Protein AF-0000000069452477 (afdb_homodimer)

pLDDT: mean 72.59, std 23.46, range [18.55, 97.56]

Structure (mmCIF, N/CA/C/O backbone):
data_AF-0000000069452477-model_v1
#
loop_
_entity.id
_entity.type
_entity.pdbx_description
1 polymer 'Uncharacterized protein'
#
loop_
_atom_site.group_PDB
_atom_site.id
_atom_site.type_symbol
_atom_site.label_atom_id
_atom_site.label_alt_id
_atom_site.label_comp_id
_atom_site.label_asym_id
_atom_site.label_entity_id
_atom_site.label_seq_id
_atom_site.pdbx_PDB_ins_code
_atom_site.Cartn_x
_atom_site.Cartn_y
_atom_site.Cartn_z
_atom_site.occupancy
_atom_site.B_iso_or_equiv
_atom_site.auth_seq_id
_atom_site.auth_comp_id
_atom_site.auth_asym_id
_atom_site.auth_atom_id
_atom_site.pdbx_PDB_model_num
ATOM 1 N N . MET A 1 1 ? -11.633 -0.639 -29.703 1 20.8 1 MET A N 1
ATOM 2 C CA . MET A 1 1 ? -10.836 0.526 -30.078 1 20.8 1 MET A CA 1
ATOM 3 C C . MET A 1 1 ? -11.547 1.818 -29.703 1 20.8 1 MET A C 1
ATOM 5 O O . MET A 1 1 ? -12.422 2.287 -30.438 1 20.8 1 MET A O 1
ATOM 9 N N . PHE A 1 2 ? -11.922 1.968 -28.531 1 21.56 2 PHE A N 1
ATOM 10 C CA . PHE A 1 2 ? -12.961 2.846 -28 1 21.56 2 PHE A CA 1
ATOM 11 C C . PHE A 1 2 ? -12.57 4.309 -28.172 1 21.56 2 PHE A C 1
ATOM 13 O O . PHE A 1 2 ? -11.562 4.762 -27.625 1 21.56 2 PHE A O 1
ATOM 20 N N . LYS A 1 3 ? -12.875 4.809 -29.359 1 20.89 3 LYS A N 1
ATOM 21 C CA . LYS A 1 3 ? -12.562 6.152 -29.844 1 20.89 3 LYS A CA 1
ATOM 22 C C . LYS A 1 3 ? -13.102 7.219 -28.906 1 20.89 3 LYS A C 1
ATOM 24 O O . LYS A 1 3 ? -14.289 7.219 -28.578 1 20.89 3 LYS A O 1
ATOM 29 N N . TYR A 1 4 ? -12.289 7.57 -27.953 1 22.05 4 TYR A N 1
ATOM 30 C CA . TYR A 1 4 ? -12.445 8.727 -27.078 1 22.05 4 TYR A CA 1
ATOM 31 C C . TYR A 1 4 ? -12.914 9.945 -27.859 1 22.05 4 TYR A C 1
ATOM 33 O O . TYR A 1 4 ? -12.242 10.391 -28.781 1 22.05 4 TYR A O 1
ATOM 41 N N . ASN A 1 5 ? -14.234 9.859 -28.141 1 21.89 5 ASN A N 1
ATOM 42 C CA . ASN A 1 5 ? -14.867 10.93 -28.906 1 21.89 5 ASN A CA 1
ATOM 43 C C . ASN A 1 5 ? -14.492 12.305 -28.359 1 21.89 5 ASN A C 1
ATOM 45 O O . ASN A 1 5 ? -14.672 12.578 -27.188 1 21.89 5 ASN A O 1
ATOM 49 N N . THR A 1 6 ? -13.398 12.828 -28.906 1 22.31 6 THR A N 1
ATOM 50 C CA . THR A 1 6 ? -12.703 14.102 -28.797 1 22.31 6 THR A CA 1
ATOM 51 C C . THR A 1 6 ? -13.688 15.266 -28.844 1 22.31 6 THR A C 1
ATOM 53 O O . THR A 1 6 ? -14.32 15.5 -29.875 1 22.31 6 THR A O 1
ATOM 56 N N . LEU A 1 7 ? -14.523 15.352 -27.719 1 22.42 7 LEU A N 1
ATOM 57 C CA . LEU A 1 7 ? -15.539 16.391 -27.656 1 22.42 7 LEU A CA 1
ATOM 58 C C . LEU A 1 7 ? -14.945 17.75 -28.031 1 22.42 7 LEU A C 1
ATOM 60 O O . LEU A 1 7 ? -14.008 18.219 -27.375 1 22.42 7 LEU A O 1
ATOM 64 N N . THR A 1 8 ? -14.898 17.984 -29.312 1 22.23 8 THR A N 1
ATOM 65 C CA . THR A 1 8 ? -14.359 19.109 -30.062 1 22.23 8 THR A CA 1
ATOM 66 C C . THR A 1 8 ? -14.945 20.422 -29.547 1 22.23 8 THR A C 1
ATOM 68 O O . THR A 1 8 ? -16.156 20.656 -29.641 1 22.23 8 THR A O 1
ATOM 71 N N . PRO A 1 9 ? -14.438 20.875 -28.406 1 23.08 9 PRO A N 1
ATOM 72 C CA . PRO A 1 9 ? -14.992 22.109 -27.844 1 23.08 9 PRO A CA 1
ATOM 73 C C . PRO A 1 9 ? -15.07 23.234 -28.875 1 23.08 9 PRO A C 1
ATOM 75 O O . PRO A 1 9 ? -14.094 23.5 -29.578 1 23.08 9 PRO A O 1
ATOM 78 N N . GLU A 1 10 ? -16.188 23.188 -29.594 1 21.09 10 GLU A N 1
ATOM 79 C CA . GLU A 1 10 ? -16.531 24.141 -30.641 1 21.09 10 GLU A CA 1
ATOM 80 C C . GLU A 1 10 ? -16.203 25.578 -30.203 1 21.09 10 GLU A C 1
ATOM 82 O O . GLU A 1 10 ? -16.641 26.016 -29.141 1 21.09 10 GLU A O 1
ATOM 87 N N . LYS A 1 11 ? -15.211 26.047 -30.875 1 21.31 11 LYS A N 1
ATOM 88 C CA . LYS A 1 11 ? -14.461 27.312 -30.891 1 21.31 11 LYS A CA 1
ATOM 89 C C . LYS A 1 11 ? -15.398 28.516 -30.797 1 21.31 11 LYS A C 1
ATOM 91 O O . LYS A 1 11 ? -16.562 28.422 -31.156 1 21.31 11 LYS A O 1
ATOM 96 N N . ASP A 1 12 ? -14.82 29.609 -30.469 1 21.11 12 ASP A N 1
ATOM 97 C CA . ASP A 1 12 ? -14.773 30.953 -29.875 1 21.11 12 ASP A CA 1
ATOM 98 C C . ASP A 1 12 ? -15.289 32 -30.859 1 21.11 12 ASP A C 1
ATOM 100 O O . ASP A 1 12 ? -15.133 33.188 -30.625 1 21.11 12 ASP A O 1
ATOM 104 N N . GLU A 1 13 ? -16.062 31.484 -31.891 1 18.55 13 GLU A N 1
ATOM 105 C CA . GLU A 1 13 ? -15.898 32.406 -33 1 18.55 13 GLU A CA 1
ATOM 106 C C . GLU A 1 13 ? -16.172 33.844 -32.562 1 18.55 13 GLU A C 1
ATOM 108 O O . GLU A 1 13 ? -16.766 34.094 -31.531 1 18.55 13 GLU A O 1
ATOM 113 N N . GLU A 1 14 ? -16.922 34.594 -33.438 1 19.91 14 GLU A N 1
ATOM 114 C CA . GLU A 1 14 ? -16.609 35.688 -34.344 1 19.91 14 GLU A CA 1
ATOM 115 C C . GLU A 1 14 ? -16.859 37.031 -33.688 1 19.91 14 GLU A C 1
ATOM 117 O O . GLU A 1 14 ? -17.562 37.125 -32.688 1 19.91 14 GLU A O 1
ATOM 122 N N . THR A 1 15 ? -16.859 38.125 -34.562 1 20.12 15 THR A N 1
ATOM 123 C CA . THR A 1 15 ? -16.406 39.469 -34.938 1 20.12 15 THR A CA 1
ATOM 124 C C . THR A 1 15 ? -17.328 40.531 -34.375 1 20.12 15 THR A C 1
ATOM 126 O O . THR A 1 15 ? -18.484 40.25 -34.031 1 20.12 15 THR A O 1
ATOM 129 N N . HIS A 1 16 ? -17.031 41.812 -34.656 1 20.27 16 HIS A N 1
ATOM 130 C CA . HIS A 1 16 ? -16.734 43.188 -34.219 1 20.27 16 HIS A CA 1
ATOM 131 C C . HIS A 1 16 ? -17.984 44.062 -34.219 1 20.27 16 HIS A C 1
ATOM 133 O O . HIS A 1 16 ? -18.016 45.094 -33.594 1 20.27 16 HIS A O 1
ATOM 139 N N . ASP A 1 17 ? -19 43.719 -35.031 1 19.94 17 ASP A N 1
ATOM 140 C CA . ASP A 1 17 ? -19.406 44.906 -35.781 1 19.94 17 ASP A CA 1
ATOM 141 C C . ASP A 1 17 ? -20.141 45.906 -34.906 1 19.94 17 ASP A C 1
ATOM 143 O O . ASP A 1 17 ? -21.234 45.594 -34.406 1 19.94 17 ASP A O 1
ATOM 147 N N . ALA A 1 18 ? -19.438 46.562 -34.094 1 22.83 18 ALA A N 1
ATOM 148 C CA . ALA A 1 18 ? -19.891 47.531 -33.094 1 22.83 18 ALA A CA 1
ATOM 149 C C . ALA A 1 18 ? -20.719 48.625 -33.75 1 22.83 18 ALA A C 1
ATOM 151 O O . ALA A 1 18 ? -20.172 49.438 -34.5 1 22.83 18 ALA A O 1
ATOM 152 N N . THR A 1 19 ? -21.891 48.25 -34.219 1 20.73 19 THR A N 1
ATOM 153 C CA . THR A 1 19 ? -22.734 49.188 -34.938 1 20.73 19 THR A CA 1
ATOM 154 C C . THR A 1 19 ? -22.891 50.5 -34.188 1 20.73 19 THR A C 1
ATOM 156 O O . THR A 1 19 ? -22.969 50.5 -32.938 1 20.73 19 THR A O 1
ATOM 159 N N . SER A 1 20 ? -22.703 51.688 -34.906 1 23.38 20 SER A N 1
ATOM 160 C CA . SER A 1 20 ? -22.562 53.125 -34.875 1 23.38 20 SER A CA 1
ATOM 161 C C . SER A 1 20 ? -23.828 53.781 -34.344 1 23.38 20 SER A C 1
ATOM 163 O O . SER A 1 20 ? -24.062 54.969 -34.562 1 23.38 20 SER A O 1
ATOM 165 N N . ASN A 1 21 ? -24.469 53.156 -33.344 1 20.67 21 ASN A N 1
ATOM 166 C CA . ASN A 1 21 ? -25.797 53.781 -33.188 1 20.67 21 ASN A CA 1
ATOM 167 C C . ASN A 1 21 ? -25.688 55.281 -32.969 1 20.67 21 ASN A C 1
ATOM 169 O O . ASN A 1 21 ? -24.938 55.719 -32.062 1 20.67 21 ASN A O 1
ATOM 173 N N . SER A 1 22 ? -26.016 56.094 -33.938 1 23.5 22 SER A N 1
ATOM 174 C CA . SER A 1 22 ? -26.078 57.531 -34.188 1 23.5 22 SER A CA 1
ATOM 175 C C . SER A 1 22 ? -26.969 58.219 -33.156 1 23.5 22 SER A C 1
ATOM 177 O O . SER A 1 22 ? -28.188 58.094 -33.219 1 23.5 22 SER A O 1
ATOM 179 N N . LEU A 1 23 ? -26.75 58.062 -31.922 1 21.8 23 LEU A N 1
ATOM 180 C CA . LEU A 1 23 ? -27.656 58.719 -30.984 1 21.8 23 LEU A CA 1
ATOM 181 C C . LEU A 1 23 ? -27.781 60.219 -31.266 1 21.8 23 LEU A C 1
ATOM 183 O O . LEU A 1 23 ? -26.781 60.938 -31.219 1 21.8 23 LEU A O 1
ATOM 187 N N . SER A 1 24 ? -28.75 60.469 -32 1 19.89 24 SER A N 1
ATOM 188 C CA . SER A 1 24 ? -29.109 61.812 -32.5 1 19.89 24 SER A CA 1
ATOM 189 C C . SER A 1 24 ? -29.078 62.844 -31.391 1 19.89 24 SER A C 1
ATOM 191 O O . SER A 1 24 ? -28.469 62.625 -30.344 1 19.89 24 SER A O 1
ATOM 193 N N . THR A 1 25 ? -30.203 63.594 -31.266 1 21.31 25 THR A N 1
ATOM 194 C CA . THR A 1 25 ? -30.484 65 -31.594 1 21.31 25 THR A CA 1
ATOM 195 C C . THR A 1 25 ? -30.5 65.875 -30.328 1 21.31 25 THR A C 1
ATOM 197 O O . THR A 1 25 ? -29.984 66.938 -30.328 1 21.31 25 THR A O 1
ATOM 200 N N . GLU A 1 26 ? -31.156 65.5 -29.172 1 23.77 26 GLU A N 1
ATOM 201 C CA . GLU A 1 26 ? -32.156 66.438 -28.797 1 23.77 26 GLU A CA 1
ATOM 202 C C . GLU A 1 26 ? -31.516 67.688 -28.125 1 23.77 26 GLU A C 1
ATOM 204 O O . GLU A 1 26 ? -30.469 67.562 -27.5 1 23.77 26 GLU A O 1
ATOM 209 N N . GLU A 1 27 ? -32.125 68.938 -28.359 1 25.44 27 GLU A N 1
ATOM 210 C CA . GLU A 1 27 ? -31.906 70.375 -28.234 1 25.44 27 GLU A CA 1
ATOM 211 C C . GLU A 1 27 ? -31.859 70.75 -26.766 1 25.44 27 GLU A C 1
ATOM 213 O O . GLU A 1 27 ? -32.75 70.375 -25.984 1 25.44 27 GLU A O 1
ATOM 218 N N . GLU A 1 28 ? -30.703 71 -26.203 1 26.66 28 GLU A N 1
ATOM 219 C CA . GLU A 1 28 ? -30.312 71.5 -24.875 1 26.66 28 GLU A CA 1
ATOM 220 C C . GLU A 1 28 ? -31.031 72.75 -24.5 1 26.66 28 GLU A C 1
ATOM 222 O O . GLU A 1 28 ? -30.891 73.812 -25.188 1 26.66 28 GLU A O 1
ATOM 227 N N . GLY A 1 29 ? -32.344 72.625 -24.141 1 23.7 29 GLY A N 1
ATOM 228 C CA . GLY A 1 29 ? -33.062 73.812 -23.734 1 23.7 29 GLY A CA 1
ATOM 229 C C . GLY A 1 29 ? -32.312 74.625 -22.734 1 23.7 29 GLY A C 1
ATOM 230 O O . GLY A 1 29 ? -31.375 74.188 -22.078 1 23.7 29 GLY A O 1
ATOM 231 N N . ILE A 1 30 ? -32.562 75.938 -22.766 1 26.88 30 ILE A N 1
ATOM 232 C CA . ILE A 1 30 ? -32.062 77.25 -22.391 1 26.88 30 ILE A CA 1
ATOM 233 C C . ILE A 1 30 ? -32.188 77.438 -20.875 1 26.88 30 ILE A C 1
ATOM 235 O O . ILE A 1 30 ? -33.312 77.625 -20.359 1 26.88 30 ILE A O 1
ATOM 239 N N . ILE A 1 31 ? -31.938 76.5 -20 1 28.92 31 ILE A N 1
ATOM 240 C CA . ILE A 1 31 ? -32.469 76.938 -18.703 1 28.92 31 ILE A CA 1
ATOM 241 C C . ILE A 1 31 ? -31.828 78.188 -18.25 1 28.92 31 ILE A C 1
ATOM 243 O O . ILE A 1 31 ? -30.609 78.375 -18.359 1 28.92 31 ILE A O 1
ATOM 247 N N . PRO A 1 32 ? -32.656 79.25 -17.969 1 29.03 32 PRO A N 1
ATOM 248 C CA . PRO A 1 32 ? -32.344 80.625 -17.625 1 29.03 32 PRO A CA 1
ATOM 249 C C . PRO A 1 32 ? -31.484 80.75 -16.375 1 29.03 32 PRO A C 1
ATOM 251 O O . PRO A 1 32 ? -31.531 79.875 -15.508 1 29.03 32 PRO A O 1
ATOM 254 N N . LEU A 1 33 ? -30.297 81.375 -16.547 1 26.48 33 LEU A N 1
ATOM 255 C CA . LEU A 1 33 ? -29.219 81.688 -15.625 1 26.48 33 LEU A CA 1
ATOM 256 C C . LEU A 1 33 ? -29.734 82.5 -14.43 1 26.48 33 LEU A C 1
ATOM 258 O O . LEU A 1 33 ? -30.203 83.625 -14.578 1 26.48 33 LEU A O 1
ATOM 262 N N . LEU A 1 34 ? -30.5 81.812 -13.547 1 27.69 34 LEU A N 1
ATOM 263 C CA . LEU A 1 34 ? -31 82.5 -12.367 1 27.69 34 LEU A CA 1
ATOM 264 C C . LEU A 1 34 ? -29.875 83.312 -11.695 1 27.69 34 LEU A C 1
ATOM 266 O O . LEU A 1 34 ? -28.703 82.875 -11.773 1 27.69 34 LEU A O 1
ATOM 270 N N . ASP A 1 35 ? -30.156 84.5 -11.211 1 28.53 35 ASP A N 1
ATOM 271 C CA . ASP A 1 35 ? -29.484 85.688 -10.672 1 28.53 35 ASP A CA 1
ATOM 272 C C . ASP A 1 35 ? -28.719 85.312 -9.398 1 28.53 35 ASP A C 1
ATOM 274 O O . ASP A 1 35 ? -29.234 84.625 -8.531 1 28.53 35 ASP A O 1
ATOM 278 N N . GLU A 1 36 ? -27.344 85.438 -9.344 1 30.67 36 GLU A N 1
ATOM 279 C CA . GLU A 1 36 ? -26.203 85.125 -8.508 1 30.67 36 GLU A CA 1
ATOM 280 C C . GLU A 1 36 ? -26.25 85.875 -7.168 1 30.67 36 GLU A C 1
ATOM 282 O O . GLU A 1 36 ? -25.328 85.75 -6.355 1 30.67 36 GLU A O 1
ATOM 287 N N . ASN A 1 37 ? -27.062 86.812 -7 1 31.58 37 ASN A N 1
ATOM 288 C CA . ASN A 1 37 ? -26.531 87.812 -6.043 1 31.58 37 ASN A CA 1
ATOM 289 C C . ASN A 1 37 ? -26.547 87.25 -4.621 1 31.58 37 ASN A C 1
ATOM 291 O O . ASN A 1 37 ? -26.359 88 -3.658 1 31.58 37 ASN A O 1
ATOM 295 N N . ALA A 1 38 ? -27.281 86.25 -4.27 1 32.75 38 ALA A N 1
ATOM 296 C CA . ALA A 1 38 ? -27.547 86.188 -2.832 1 32.75 38 ALA A CA 1
ATOM 297 C C . ALA A 1 38 ? -26.25 85.938 -2.049 1 32.75 38 ALA A C 1
ATOM 299 O O . ALA A 1 38 ? -25.516 85 -2.348 1 32.75 38 ALA A O 1
ATOM 300 N N . GLU A 1 39 ? -25.641 86.938 -1.431 1 33.81 39 GLU A N 1
ATOM 301 C CA . GLU A 1 39 ? -24.5 87.062 -0.525 1 33.81 39 GLU A CA 1
ATOM 302 C C . GLU A 1 39 ? -24.562 86 0.579 1 33.81 39 GLU A C 1
ATOM 304 O O . GLU A 1 39 ? -25.578 85.875 1.264 1 33.81 39 GLU A O 1
ATOM 309 N N . ASN A 1 40 ? -23.812 84.938 0.435 1 32.22 40 ASN A N 1
ATOM 310 C CA . ASN A 1 40 ? -23.672 83.688 1.237 1 32.22 40 ASN A CA 1
ATOM 311 C C . ASN A 1 40 ? -23.312 84 2.684 1 32.22 40 ASN A C 1
ATOM 313 O O . ASN A 1 40 ? -22.203 84.5 2.959 1 32.22 40 ASN A O 1
ATOM 317 N N . GLN A 1 41 ? -24.141 84.688 3.49 1 35.41 41 GLN A N 1
ATOM 318 C CA . GLN A 1 41 ? -23.906 84.688 4.93 1 35.41 41 GLN A CA 1
ATOM 319 C C . GLN A 1 41 ? -23.594 83.312 5.43 1 35.41 41 GLN A C 1
ATOM 321 O O . GLN A 1 41 ? -24.5 82.438 5.527 1 35.41 41 GLN A O 1
ATOM 326 N N . ARG A 1 42 ? -22.531 82.688 5.039 1 34.97 42 ARG A N 1
ATOM 327 C CA . ARG A 1 42 ? -22.141 81.312 5.477 1 34.97 42 ARG A CA 1
ATOM 328 C C . ARG A 1 42 ? -22.016 81.25 6.996 1 34.97 42 ARG A C 1
ATOM 330 O O . ARG A 1 42 ? -21.203 82 7.586 1 34.97 42 ARG A O 1
ATOM 337 N N . ALA A 1 43 ? -23.188 81.125 7.668 1 39.97 43 ALA A N 1
ATOM 338 C CA . ALA A 1 43 ? -23.109 80.625 9.047 1 39.97 43 ALA A CA 1
ATOM 339 C C . ALA A 1 43 ? -22.094 79.5 9.188 1 39.97 43 ALA A C 1
ATOM 341 O O . ALA A 1 43 ? -22.094 78.562 8.398 1 39.97 43 ALA A O 1
ATOM 342 N N . HIS A 1 44 ? -20.859 79.812 9.633 1 37.34 44 HIS A N 1
ATOM 343 C CA . HIS A 1 44 ? -19.875 78.812 10.078 1 37.34 44 HIS A CA 1
ATOM 344 C C . HIS A 1 44 ? -20.531 77.75 10.953 1 37.34 44 HIS A C 1
ATOM 346 O O . HIS A 1 44 ? -20.812 78 12.133 1 37.34 44 HIS A O 1
ATOM 352 N N . ASP A 1 45 ? -21.594 77.125 10.453 1 39.53 45 ASP A N 1
ATOM 353 C CA . ASP A 1 45 ? -22.078 76 11.234 1 39.53 45 ASP A CA 1
ATOM 354 C C . ASP A 1 45 ? -20.922 75.125 11.695 1 39.53 45 ASP A C 1
ATOM 356 O O . ASP A 1 45 ? -20.062 74.75 10.906 1 39.53 45 ASP A O 1
ATOM 360 N N . GLY A 1 46 ? -20.438 75.312 12.945 1 41.59 46 GLY A N 1
ATOM 361 C CA . GLY A 1 46 ? -19.5 74.375 13.586 1 41.59 46 GLY A CA 1
ATOM 362 C C . GLY A 1 46 ? -19.75 72.938 13.227 1 41.59 46 GLY A C 1
ATOM 363 O O . GLY A 1 46 ? -20.891 72.5 13.039 1 41.59 46 GLY A O 1
ATOM 364 N N . ILE A 1 47 ? -18.984 72.438 12.359 1 45.66 47 ILE A N 1
ATOM 365 C CA . ILE A 1 47 ? -18.984 71 12.109 1 45.66 47 ILE A CA 1
ATOM 366 C C . ILE A 1 47 ? -19.219 70.25 13.422 1 45.66 47 ILE A C 1
ATOM 368 O O . ILE A 1 47 ? -18.5 70.438 14.398 1 45.66 47 ILE A O 1
ATOM 372 N N . PRO A 1 48 ? -20.5 69.938 13.688 1 44.31 48 PRO A N 1
ATOM 373 C CA . PRO A 1 48 ? -20.609 69.125 14.906 1 44.31 48 PRO A CA 1
ATOM 374 C C . PRO A 1 48 ? -19.516 68.062 15.016 1 44.31 48 PRO A C 1
ATOM 376 O O . PRO A 1 48 ? -19.234 67.375 14.039 1 44.31 48 PRO A O 1
ATOM 379 N N . THR A 1 49 ? -18.406 68.25 15.695 1 45.59 49 THR A N 1
ATOM 380 C CA . THR A 1 49 ? -17.547 67.125 16.078 1 45.59 49 THR A CA 1
ATOM 381 C C . THR A 1 49 ? -18.391 65.938 16.5 1 45.59 49 THR A C 1
ATOM 383 O O . THR A 1 49 ? -19.094 66 17.5 1 45.59 49 THR A O 1
ATOM 386 N N . THR A 1 50 ? -19.016 65.375 15.594 1 44.25 50 THR A N 1
ATOM 387 C CA . THR A 1 50 ? -19.641 64.125 15.977 1 44.25 50 THR A CA 1
ATOM 388 C C . THR A 1 50 ? -18.719 63.344 16.906 1 44.25 50 THR A C 1
ATOM 390 O O . THR A 1 50 ? -17.594 62.969 16.531 1 44.25 50 THR A O 1
ATOM 393 N N . ARG A 1 51 ? -18.719 63.562 18.172 1 46.94 51 ARG A N 1
ATOM 394 C CA . ARG A 1 51 ? -18.219 62.594 19.156 1 46.94 51 ARG A CA 1
ATOM 395 C C . ARG A 1 51 ? -18.453 61.188 18.688 1 46.94 51 ARG A C 1
ATOM 397 O O . ARG A 1 51 ? -19.594 60.719 18.641 1 46.94 51 ARG A O 1
ATOM 404 N N . VAL A 1 52 ? -17.828 60.781 17.656 1 51.62 52 VAL A N 1
ATOM 405 C CA . VAL A 1 52 ? -17.891 59.312 17.484 1 51.62 52 VAL A CA 1
ATOM 406 C C . VAL A 1 52 ? -18.047 58.656 18.844 1 51.62 52 VAL A C 1
ATOM 408 O O . VAL A 1 52 ? -17.203 58.812 19.719 1 51.62 52 VAL A O 1
ATOM 411 N N . SER A 1 53 ? -19.266 58.5 19.297 1 60.5 53 SER A N 1
ATOM 412 C CA . SER A 1 53 ? -19.562 57.938 20.625 1 60.5 53 SER A CA 1
ATOM 413 C C . SER A 1 53 ? -18.625 56.781 20.953 1 60.5 53 SER A C 1
ATOM 415 O O . SER A 1 53 ? -18.219 56.031 20.062 1 60.5 53 SER A O 1
ATOM 417 N N . SER A 1 54 ? -17.875 56.938 22.109 1 71.44 54 SER A N 1
ATOM 418 C CA . SER A 1 54 ? -17.047 55.938 22.734 1 71.44 54 SER A CA 1
ATOM 419 C C . SER A 1 54 ? -17.594 54.531 22.453 1 71.44 54 SER A C 1
ATOM 421 O O . SER A 1 54 ? -16.828 53.594 22.266 1 71.44 54 SER A O 1
ATOM 423 N N . TYR A 1 55 ? -18.891 54.5 22.141 1 68.38 55 TYR A N 1
ATOM 424 C CA . TYR A 1 55 ? -19.531 53.188 21.906 1 68.38 55 TYR A CA 1
ATOM 425 C C . TYR A 1 55 ? -19.266 52.719 20.5 1 68.38 55 TYR A C 1
ATOM 427 O O . TYR A 1 55 ? -18.969 51.531 20.281 1 68.38 55 TYR A O 1
ATOM 435 N N . SER A 1 56 ? -19.422 53.688 19.516 1 69.75 56 SER A N 1
ATOM 436 C CA . SER A 1 56 ? -19.188 53.281 18.125 1 69.75 56 SER A CA 1
ATOM 437 C C . SER A 1 56 ? -17.75 52.875 17.906 1 69.75 56 SER A C 1
ATOM 439 O O . SER A 1 56 ? -17.484 51.938 17.141 1 69.75 56 SER A O 1
ATOM 441 N N . PHE A 1 57 ? -16.844 53.469 18.516 1 73.31 57 PHE A N 1
ATOM 442 C CA . PHE A 1 57 ? -15.438 53.125 18.406 1 73.31 57 PHE A CA 1
ATOM 443 C C . PHE A 1 57 ? -15.172 51.75 19.016 1 73.31 57 PHE A C 1
ATOM 445 O O . PHE A 1 57 ? -14.438 50.938 18.438 1 73.31 57 PHE A O 1
ATOM 452 N N . VAL A 1 58 ? -15.812 51.438 20.156 1 70.69 58 VAL A N 1
ATOM 453 C CA . VAL A 1 58 ? -15.672 50.156 20.812 1 70.69 58 VAL A CA 1
ATOM 454 C C . VAL A 1 58 ? -16.25 49.062 19.906 1 70.69 58 VAL A C 1
ATOM 456 O O . VAL A 1 58 ? -15.648 48 19.75 1 70.69 58 VAL A O 1
ATOM 459 N N . VAL A 1 59 ? -17.391 49.344 19.234 1 70.88 59 VAL A N 1
ATOM 460 C CA . VAL A 1 59 ? -18.016 48.375 18.359 1 70.88 59 VAL A CA 1
ATOM 461 C C . VAL A 1 59 ? -17.125 48.125 17.141 1 70.88 59 VAL A C 1
ATOM 463 O O . VAL A 1 59 ? -16.953 46.969 16.719 1 70.88 59 VAL A O 1
ATOM 466 N N . LEU A 1 60 ? -16.5 49.156 16.594 1 74.56 60 LEU A N 1
ATOM 467 C CA . LEU A 1 60 ? -15.586 49 15.461 1 74.56 60 LEU A CA 1
ATOM 468 C C . LEU A 1 60 ? -14.352 48.219 15.867 1 74.56 60 LEU A C 1
ATOM 470 O O . LEU A 1 60 ? -13.906 47.344 15.117 1 74.56 60 LEU A O 1
ATOM 474 N N . LEU A 1 61 ? -13.844 48.438 17.078 1 75.81 61 LEU A N 1
ATOM 475 C CA . LEU A 1 61 ? -12.664 47.719 17.562 1 75.81 61 LEU A CA 1
ATOM 476 C C . LEU A 1 61 ? -12.969 46.25 17.797 1 75.81 61 LEU A C 1
ATOM 478 O O . LEU A 1 61 ? -12.172 45.375 17.422 1 75.81 61 LEU A O 1
ATOM 482 N N . VAL A 1 62 ? -14.109 45.969 18.359 1 71.19 62 VAL A N 1
ATOM 483 C CA . VAL A 1 62 ? -14.539 44.594 18.562 1 71.19 62 VAL A CA 1
ATOM 484 C C . VAL A 1 62 ? -14.734 43.906 17.219 1 71.19 62 VAL A C 1
ATOM 486 O O . VAL A 1 62 ? -14.367 42.75 17.047 1 71.19 62 VAL A O 1
ATOM 489 N N . GLY A 1 63 ? -15.242 44.656 16.219 1 74.19 63 GLY A N 1
ATOM 490 C CA . GLY A 1 63 ? -15.406 44.094 14.875 1 74.19 63 GLY A CA 1
ATOM 491 C C . GLY A 1 63 ? -14.086 43.781 14.203 1 74.19 63 GLY A C 1
ATOM 492 O O . GLY A 1 63 ? -13.945 42.719 13.594 1 74.19 63 GLY A O 1
ATOM 493 N N . VAL A 1 64 ? -13.133 44.656 14.336 1 74.06 64 VAL A N 1
ATOM 494 C CA . VAL A 1 64 ? -11.812 44.438 13.734 1 74.06 64 VAL A CA 1
ATOM 495 C C . VAL A 1 64 ? -11.109 43.281 14.414 1 74.06 64 VAL A C 1
ATOM 497 O O . VAL A 1 64 ? -10.523 42.438 13.742 1 74.06 64 VAL A O 1
ATOM 500 N N . VAL A 1 65 ? -11.195 43.156 15.727 1 75.44 65 VAL A N 1
ATOM 501 C CA . VAL A 1 65 ? -10.57 42.062 16.469 1 75.44 65 VAL A CA 1
ATOM 502 C C . VAL A 1 65 ? -11.234 40.75 16.094 1 75.44 65 VAL A C 1
ATOM 504 O O . VAL A 1 65 ? -10.547 39.75 15.891 1 75.44 65 VAL A O 1
ATOM 507 N N . SER A 1 66 ? -12.531 40.781 15.945 1 76.38 66 SER A N 1
ATOM 508 C CA . SER A 1 66 ? -13.258 39.562 15.531 1 76.38 66 SER A CA 1
ATOM 509 C C . SER A 1 66 ? -12.867 39.156 14.117 1 76.38 66 SER A C 1
ATOM 511 O O . SER A 1 66 ? -12.734 37.969 13.836 1 76.38 66 SER A O 1
ATOM 513 N N . PHE A 1 67 ? -12.734 40.094 13.25 1 76.88 67 PHE A N 1
ATOM 514 C CA . PHE A 1 67 ? -12.32 39.812 11.875 1 76.88 67 PHE A CA 1
ATOM 515 C C . PHE A 1 67 ? -10.914 39.219 11.852 1 76.88 67 PHE A C 1
ATOM 517 O O . PHE A 1 67 ? -10.664 38.25 11.164 1 76.88 67 PHE A O 1
ATOM 524 N N . ILE A 1 68 ? -10 39.75 12.602 1 77 68 ILE A N 1
ATOM 525 C CA . ILE A 1 68 ? -8.625 39.281 12.68 1 77 68 ILE A CA 1
ATOM 526 C C . ILE A 1 68 ? -8.617 37.844 13.242 1 77 68 ILE A C 1
ATOM 528 O O . ILE A 1 68 ? -7.926 36.969 12.711 1 77 68 ILE A O 1
ATOM 532 N N . PHE A 1 69 ? -9.398 37.594 14.211 1 75 69 PHE A N 1
ATOM 533 C CA . PHE A 1 69 ? -9.477 36.25 14.805 1 75 69 PHE A CA 1
ATOM 534 C C . PHE A 1 69 ? -10.07 35.25 13.82 1 75 69 PHE A C 1
ATOM 536 O O . PHE A 1 69 ? -9.633 34.125 13.758 1 75 69 PHE A O 1
ATOM 543 N N . SER A 1 70 ? -11.023 35.688 13.047 1 74.88 70 SER A N 1
ATOM 544 C CA . SER A 1 70 ? -11.609 34.812 12.031 1 74.88 70 SER A CA 1
ATOM 545 C C . SER A 1 70 ? -10.602 34.438 10.953 1 74.88 70 SER A C 1
ATOM 547 O O . SER A 1 70 ? -10.539 33.312 10.508 1 74.88 70 SER A O 1
ATOM 549 N N . VAL A 1 71 ? -9.867 35.344 10.539 1 73.12 71 VAL A N 1
ATOM 550 C CA . VAL A 1 71 ? -8.836 35.125 9.539 1 73.12 71 VAL A CA 1
ATOM 551 C C . VAL A 1 71 ? -7.762 34.188 10.102 1 73.12 71 VAL A C 1
ATOM 553 O O . VAL A 1 71 ? -7.305 33.281 9.422 1 73.12 71 VAL A O 1
ATOM 556 N N . LEU A 1 72 ? -7.422 34.375 11.352 1 72.31 72 LEU A N 1
ATOM 557 C CA . LEU A 1 72 ? -6.43 33.531 12.008 1 72.31 72 LEU A CA 1
ATOM 558 C C . LEU A 1 72 ? -6.953 32.125 12.172 1 72.31 72 LEU A C 1
ATOM 560 O O . LEU A 1 72 ? -6.223 31.156 11.953 1 72.31 72 LEU A O 1
ATOM 564 N N . PHE A 1 73 ? -8.188 32.062 12.539 1 71 73 PHE A N 1
ATOM 565 C CA . PHE A 1 73 ? -8.828 30.75 12.68 1 71 73 PHE A CA 1
ATOM 566 C C . PHE A 1 73 ? -8.852 30.016 11.352 1 71 73 PHE A C 1
ATOM 568 O O . PHE A 1 73 ? -8.562 28.812 11.297 1 71 73 PHE A O 1
ATOM 575 N N . TYR A 1 74 ? -9.227 30.641 10.359 1 69.88 74 TYR A N 1
ATOM 576 C CA . TYR A 1 74 ? -9.266 30.047 9.023 1 69.88 74 TYR A CA 1
ATOM 577 C C . TYR A 1 74 ? -7.871 29.594 8.594 1 69.88 74 TYR A C 1
ATOM 579 O O . TYR A 1 74 ? -7.707 28.5 8.031 1 69.88 74 TYR A O 1
ATOM 587 N N . ALA A 1 75 ? -6.953 30.391 8.906 1 69 75 ALA A N 1
ATOM 588 C CA . ALA A 1 75 ? -5.578 30.047 8.555 1 69 75 ALA A CA 1
ATOM 589 C C . ALA A 1 75 ? -5.094 28.828 9.312 1 69 75 ALA A C 1
ATOM 591 O O . ALA A 1 75 ? -4.449 27.938 8.734 1 69 75 ALA A O 1
ATOM 592 N N . VAL A 1 76 ? -5.457 28.766 10.523 1 67.5 76 VAL A N 1
ATOM 593 C CA . VAL A 1 76 ? -5.055 27.625 11.336 1 67.5 76 VAL A CA 1
ATOM 594 C C . VAL A 1 76 ? -5.766 26.375 10.852 1 67.5 76 VAL A C 1
ATOM 596 O O . VAL A 1 76 ? -5.145 25.312 10.695 1 67.5 76 VAL A O 1
ATOM 599 N N . ARG A 1 77 ? -7.035 26.484 10.578 1 68.38 77 ARG A N 1
ATOM 600 C CA . ARG A 1 77 ? -7.797 25.359 10.07 1 68.38 77 ARG A CA 1
ATOM 601 C C . ARG A 1 77 ? -7.215 24.844 8.758 1 68.38 77 ARG A C 1
ATOM 603 O O . ARG A 1 77 ? -7.082 23.625 8.562 1 68.38 77 ARG A O 1
ATOM 610 N N . HIS A 1 78 ? -6.973 25.688 7.988 1 64.12 78 HIS A N 1
ATOM 611 C CA . HIS A 1 78 ? -6.449 25.328 6.676 1 64.12 78 HIS A CA 1
ATOM 612 C C . HIS A 1 78 ? -5.074 24.672 6.793 1 64.12 78 HIS A C 1
ATOM 614 O O . HIS A 1 78 ? -4.777 23.703 6.098 1 64.12 78 HIS A O 1
ATOM 620 N N . SER A 1 79 ? -4.367 25.234 7.723 1 61.91 79 SER A N 1
ATOM 621 C CA . SER A 1 79 ? -3 24.75 7.863 1 61.91 79 SER A CA 1
ATOM 622 C C . SER A 1 79 ? -2.975 23.375 8.539 1 61.91 79 SER A C 1
ATOM 624 O O . SER A 1 79 ? -2.037 22.594 8.344 1 61.91 79 SER A O 1
ATOM 626 N N . TYR A 1 80 ? -4.074 23.219 9.219 1 62.97 80 TYR A N 1
ATOM 627 C CA . TYR A 1 80 ? -4.008 21.969 9.969 1 62.97 80 TYR A CA 1
ATOM 628 C C . TYR A 1 80 ? -4.914 20.906 9.352 1 62.97 80 TYR A C 1
ATOM 630 O O . TYR A 1 80 ? -4.902 19.75 9.7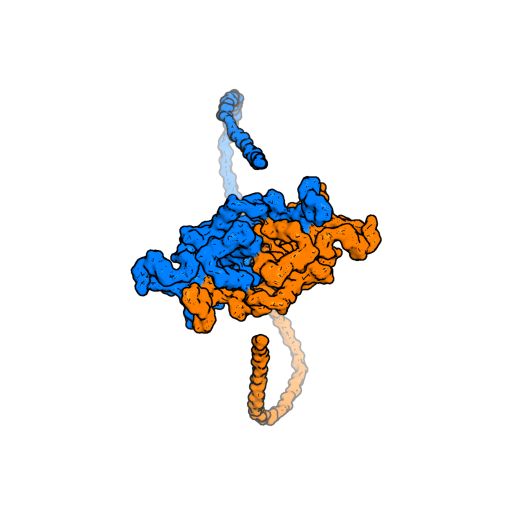66 1 62.97 80 TYR A O 1
ATOM 638 N N . ALA A 1 81 ? -5.586 21.453 8.344 1 71.88 81 ALA A N 1
ATOM 639 C CA . ALA A 1 81 ? -6.379 20.484 7.598 1 71.88 81 ALA A CA 1
ATOM 640 C C . ALA A 1 81 ? -5.488 19.422 6.961 1 71.88 81 ALA A C 1
ATOM 642 O O . ALA A 1 81 ? -4.336 19.703 6.613 1 71.88 81 ALA A O 1
ATOM 643 N N . ALA A 1 82 ? -6.008 18.172 6.996 1 82.5 82 ALA A N 1
ATOM 644 C CA . ALA A 1 82 ? -5.258 17.094 6.348 1 82.5 82 ALA A CA 1
ATOM 645 C C . ALA A 1 82 ? -5.109 17.359 4.852 1 82.5 82 ALA A C 1
ATOM 647 O O . ALA A 1 82 ? -6.109 17.469 4.133 1 82.5 82 ALA A O 1
ATOM 648 N N . THR A 1 83 ? -3.939 17.672 4.488 1 87.88 83 THR A N 1
ATOM 649 C CA . THR A 1 83 ? -3.582 17.797 3.08 1 87.88 83 THR A CA 1
ATOM 650 C C . THR A 1 83 ? -2.793 16.578 2.609 1 87.88 83 THR A C 1
ATOM 652 O O . THR A 1 83 ? -2.377 15.75 3.422 1 87.88 83 THR A O 1
ATOM 655 N N . ASP A 1 84 ? -2.693 16.453 1.296 1 91.69 84 ASP A N 1
ATOM 656 C CA . ASP A 1 84 ? -1.903 15.344 0.759 1 91.69 84 ASP A CA 1
ATOM 657 C C . ASP A 1 84 ? -0.497 15.336 1.354 1 91.69 84 ASP A C 1
ATOM 659 O O . ASP A 1 84 ? -0.008 14.289 1.79 1 91.69 84 ASP A O 1
ATOM 663 N N . SER A 1 85 ? 0.056 16.5 1.416 1 88.75 85 SER A N 1
ATOM 664 C CA . SER A 1 85 ? 1.427 16.625 1.903 1 88.75 85 SER A CA 1
ATOM 665 C C . SER A 1 85 ? 1.508 16.328 3.396 1 88.75 85 SER A C 1
ATOM 667 O O . SER A 1 85 ? 2.447 15.672 3.855 1 88.75 85 SER A O 1
ATOM 669 N N . SER A 1 86 ? 0.527 16.828 4.141 1 89.12 86 SER A N 1
ATOM 670 C CA . SER A 1 86 ? 0.555 16.562 5.574 1 89.12 86 SER A CA 1
ATOM 671 C C . SER A 1 86 ? 0.304 15.094 5.871 1 89.12 86 SER A C 1
ATOM 673 O O . SER A 1 86 ? 0.872 14.539 6.812 1 89.12 86 SER A O 1
ATOM 675 N N . CYS A 1 87 ? -0.506 14.461 5.129 1 92.75 87 CYS A N 1
ATOM 676 C CA . CYS A 1 87 ? -0.744 13.039 5.312 1 92.75 87 CYS A CA 1
ATOM 677 C C . CYS A 1 87 ? 0.487 12.227 4.926 1 92.75 87 CYS A C 1
ATOM 679 O O . CYS A 1 87 ? 0.803 11.227 5.57 1 92.75 87 CYS A O 1
ATOM 681 N N . GLN A 1 88 ? 1.151 12.664 3.857 1 93.44 88 GLN A N 1
ATOM 682 C CA . GLN A 1 88 ? 2.414 12.031 3.498 1 93.44 88 GLN A CA 1
ATOM 683 C C . GLN A 1 88 ? 3.404 12.078 4.656 1 93.44 88 GLN A C 1
ATOM 685 O O . GLN A 1 88 ? 4.047 11.07 4.977 1 93.44 88 GLN A O 1
ATOM 690 N N . ARG A 1 89 ? 3.488 13.172 5.32 1 90.69 89 ARG A N 1
ATOM 691 C CA . ARG A 1 89 ? 4.438 13.352 6.41 1 90.69 89 ARG A CA 1
ATOM 692 C C . ARG A 1 89 ? 4.027 12.547 7.637 1 90.69 89 ARG A C 1
ATOM 694 O O . ARG A 1 89 ? 4.879 12.094 8.406 1 90.69 89 ARG A O 1
ATOM 701 N N . ARG A 1 90 ? 2.812 12.383 7.734 1 91 90 ARG A N 1
ATOM 702 C CA . ARG A 1 90 ? 2.312 11.672 8.906 1 91 90 ARG A CA 1
ATOM 703 C C . ARG A 1 90 ? 2.439 10.164 8.727 1 91 90 ARG A C 1
ATOM 705 O O . ARG A 1 90 ? 2.828 9.453 9.656 1 91 90 ARG A O 1
ATOM 712 N N . MET A 1 91 ? 2.16 9.711 7.578 1 93.12 91 MET A N 1
ATOM 713 C CA . MET A 1 91 ? 1.977 8.273 7.375 1 93.12 91 MET A CA 1
ATOM 714 C C . MET A 1 91 ? 3.277 7.617 6.93 1 93.12 91 MET A C 1
ATOM 716 O O . MET A 1 91 ? 3.445 6.402 7.07 1 93.12 91 MET A O 1
ATOM 720 N N . TRP A 1 92 ? 4.172 8.375 6.355 1 93.62 92 TRP A N 1
ATOM 721 C CA . TRP A 1 92 ? 5.426 7.824 5.852 1 93.62 92 TRP A CA 1
ATOM 722 C C . TRP A 1 92 ? 6.617 8.602 6.402 1 93.62 92 TRP A C 1
ATOM 724 O O . TRP A 1 92 ? 6.48 9.75 6.816 1 93.62 92 TRP A O 1
ATOM 734 N N . ALA A 1 93 ? 7.754 7.891 6.344 1 93.75 93 ALA A N 1
ATOM 735 C CA . ALA A 1 93 ? 8.992 8.547 6.773 1 93.75 93 ALA A CA 1
ATOM 736 C C . ALA A 1 93 ? 9.484 9.531 5.723 1 93.75 93 ALA A C 1
ATOM 738 O O . ALA A 1 93 ? 9.062 9.477 4.562 1 93.75 93 ALA A O 1
ATOM 739 N N . TYR A 1 94 ? 10.359 10.352 6.207 1 93.75 94 TYR A N 1
ATOM 740 C CA . TYR A 1 94 ? 10.977 11.32 5.309 1 93.75 94 TYR A CA 1
ATOM 741 C C . TYR A 1 94 ? 11.688 10.625 4.156 1 93.75 94 TYR A C 1
ATOM 743 O O . TYR A 1 94 ? 12.344 9.602 4.352 1 93.75 94 TYR A O 1
ATOM 751 N N . SER A 1 95 ? 11.555 11.188 3.037 1 95.12 95 SER A N 1
ATOM 752 C CA . SER A 1 95 ? 12.289 10.812 1.831 1 95.12 95 SER A CA 1
ATOM 753 C C . SER A 1 95 ? 12.602 12.039 0.976 1 95.12 95 SER A C 1
ATOM 755 O O . SER A 1 95 ? 11.797 12.969 0.893 1 95.12 95 SER A O 1
ATOM 757 N N . PRO A 1 96 ? 13.805 12.039 0.359 1 93.75 96 PRO A N 1
ATOM 758 C CA . PRO A 1 96 ? 14.102 13.141 -0.556 1 93.75 96 PRO A CA 1
ATOM 759 C C . PRO A 1 96 ? 13.055 13.305 -1.651 1 93.75 96 PRO A C 1
ATOM 761 O O . PRO A 1 96 ? 12.891 14.398 -2.199 1 93.75 96 PRO A O 1
ATOM 764 N N . GLU A 1 97 ? 12.336 12.336 -1.896 1 93.5 97 GLU A N 1
ATOM 765 C CA . GLU A 1 97 ? 11.32 12.336 -2.945 1 93.5 97 GLU A CA 1
ATOM 766 C C . GLU A 1 97 ? 10.023 12.984 -2.463 1 93.5 97 GLU A C 1
ATOM 768 O O . GLU A 1 97 ? 9.164 13.336 -3.27 1 93.5 97 GLU A O 1
ATOM 773 N N . SER A 1 98 ? 9.852 13.141 -1.25 1 91.56 98 SER A N 1
ATOM 774 C CA . SER A 1 98 ? 8.578 13.539 -0.657 1 91.56 98 SER A CA 1
ATOM 775 C C . SER A 1 98 ? 8.133 14.898 -1.184 1 91.56 98 SER A C 1
ATOM 777 O O . SER A 1 98 ? 6.934 15.156 -1.319 1 91.56 98 SER A O 1
ATOM 779 N N . ASP A 1 99 ? 9.086 15.703 -1.514 1 87.75 99 ASP A N 1
ATOM 780 C CA . ASP A 1 99 ? 8.758 17.062 -1.94 1 87.75 99 ASP A CA 1
ATOM 781 C C . ASP A 1 99 ? 8.289 17.078 -3.395 1 87.75 99 ASP A C 1
ATOM 783 O O . ASP A 1 99 ? 7.742 18.078 -3.863 1 87.75 99 ASP A O 1
ATOM 787 N N . PHE A 1 100 ? 8.406 16.031 -4.035 1 93.88 100 PHE A N 1
ATOM 788 C CA . PHE A 1 100 ? 8.094 16 -5.461 1 93.88 100 PHE A CA 1
ATOM 789 C C . PHE A 1 100 ? 6.832 15.18 -5.719 1 93.88 100 PHE A C 1
ATOM 791 O O . PHE A 1 100 ? 6.422 15.016 -6.871 1 93.88 100 PHE A O 1
ATOM 798 N N . LEU A 1 101 ? 6.258 14.758 -4.695 1 96.88 101 LEU A N 1
ATOM 799 C CA . LEU A 1 101 ? 5.078 13.914 -4.848 1 96.88 101 LEU A CA 1
ATOM 800 C C . LEU A 1 101 ? 3.879 14.734 -5.32 1 96.88 101 LEU A C 1
ATOM 802 O O . LEU A 1 101 ? 3.682 15.867 -4.875 1 96.88 101 LEU A O 1
ATOM 806 N N . GLN A 1 102 ? 3.223 14.195 -6.273 1 97.56 102 GLN A N 1
ATOM 807 C CA . GLN A 1 102 ? 1.927 14.695 -6.727 1 97.56 102 GLN A CA 1
ATOM 808 C C . GLN A 1 102 ? 0.834 13.648 -6.516 1 97.56 102 GLN A C 1
ATOM 810 O O . GLN A 1 102 ? 1.121 12.453 -6.41 1 97.56 102 GLN A O 1
ATOM 815 N N . TYR A 1 103 ? -0.367 14.164 -6.402 1 96.75 103 TYR A N 1
ATOM 816 C CA . TYR A 1 103 ? -1.472 13.281 -6.051 1 96.75 103 TYR A CA 1
ATOM 817 C C . TYR A 1 103 ? -2.631 13.438 -7.027 1 96.75 103 TYR A C 1
ATOM 819 O O . TYR A 1 103 ? -2.785 14.492 -7.652 1 96.75 103 TYR A O 1
ATOM 827 N N . GLU A 1 104 ? -3.363 12.344 -7.117 1 96.38 104 GLU A N 1
ATOM 828 C CA . GLU A 1 104 ? -4.57 12.336 -7.938 1 96.38 104 GLU A CA 1
ATOM 829 C C . GLU A 1 104 ? -5.609 11.367 -7.379 1 96.38 104 GLU A C 1
ATOM 831 O O . GLU A 1 104 ? -5.273 10.445 -6.637 1 96.38 104 GLU A O 1
ATOM 836 N N . SER A 1 105 ? -6.84 11.641 -7.672 1 92.62 105 SER A N 1
ATOM 837 C CA . SER A 1 105 ? -7.891 10.68 -7.371 1 92.62 105 SER A CA 1
ATOM 838 C C . SER A 1 105 ? -8.008 9.625 -8.477 1 92.62 105 SER A C 1
ATOM 840 O O . SER A 1 105 ? -8.023 9.961 -9.656 1 92.62 105 SER A O 1
ATOM 842 N N . ARG A 1 106 ? -8.039 8.359 -8 1 90.31 106 ARG A N 1
ATOM 843 C CA . ARG A 1 106 ? -8.109 7.277 -8.977 1 90.31 106 ARG A CA 1
ATOM 844 C C . ARG A 1 106 ? -9.062 6.184 -8.523 1 90.31 106 ARG A C 1
ATOM 846 O O . ARG A 1 106 ? -9.227 5.957 -7.32 1 90.31 106 ARG A O 1
ATOM 853 N N . GLN A 1 107 ? -9.672 5.652 -9.578 1 86.75 107 GLN A N 1
ATOM 854 C CA . GLN A 1 107 ? -10.492 4.465 -9.391 1 86.75 107 GLN A CA 1
ATOM 855 C C . GLN A 1 107 ? -10.055 3.334 -10.32 1 86.75 107 GLN A C 1
ATOM 857 O O . GLN A 1 107 ? -9.75 3.568 -11.492 1 86.75 107 GLN A O 1
ATOM 862 N N . TYR A 1 108 ? -9.883 2.1 -9.68 1 77.88 108 TYR A N 1
ATOM 863 C CA . TYR A 1 108 ? -9.383 0.968 -10.453 1 77.88 108 TYR A CA 1
ATOM 864 C C . TYR A 1 108 ? -10.492 -0.041 -10.727 1 77.88 108 TYR A C 1
ATOM 866 O O . TYR A 1 108 ? -10.375 -1.214 -10.359 1 77.88 108 TYR A O 1
ATOM 874 N N . ASP A 1 109 ? -11.352 0.349 -11.5 1 77.31 109 ASP A N 1
ATOM 875 C CA . ASP A 1 109 ? -12.375 -0.604 -11.922 1 77.31 109 ASP A CA 1
ATOM 876 C C . ASP A 1 109 ? -11.805 -1.611 -12.922 1 77.31 109 ASP A C 1
ATOM 878 O O . ASP A 1 109 ? -10.891 -1.29 -13.68 1 77.31 109 ASP A O 1
ATOM 882 N N . SER A 1 110 ? -12.344 -2.801 -12.852 1 73.25 110 SER A N 1
ATOM 883 C CA . SER A 1 110 ? -11.836 -3.891 -13.672 1 73.25 110 SER A CA 1
ATOM 884 C C . SER A 1 110 ? -11.828 -3.51 -15.148 1 73.25 110 SER A C 1
ATOM 886 O O . SER A 1 110 ? -10.914 -3.893 -15.891 1 73.25 110 SER A O 1
ATOM 888 N N . ASP A 1 111 ? -12.789 -2.758 -15.547 1 71.25 111 ASP A N 1
ATOM 889 C CA . ASP A 1 111 ? -12.875 -2.383 -16.953 1 71.25 111 ASP A CA 1
ATOM 890 C C . ASP A 1 111 ? -11.836 -1.321 -17.297 1 71.25 111 ASP A C 1
ATOM 892 O O . ASP A 1 111 ? -11.586 -1.049 -18.484 1 71.25 111 ASP A O 1
ATOM 896 N N . LEU A 1 112 ? -11.203 -0.853 -16.281 1 69.44 112 LEU A N 1
ATOM 897 C CA . LEU A 1 112 ? -10.258 0.23 -16.516 1 69.44 112 LEU A CA 1
ATOM 898 C C . LEU A 1 112 ? -8.82 -0.296 -16.5 1 69.44 112 LEU A C 1
ATOM 900 O O . LEU A 1 112 ? -7.891 0.437 -16.844 1 69.44 112 LEU A O 1
ATOM 904 N N . ILE A 1 113 ? -8.711 -1.511 -16.188 1 72.56 113 ILE A N 1
ATOM 905 C CA . ILE A 1 113 ? -7.363 -2.07 -16.172 1 72.56 113 ILE A CA 1
ATOM 906 C C . ILE A 1 113 ? -6.898 -2.365 -17.594 1 72.56 113 ILE A C 1
ATOM 908 O O . ILE A 1 113 ? -7.613 -3.016 -18.359 1 72.56 113 ILE A O 1
ATOM 912 N N . SER A 1 114 ? -5.738 -1.821 -17.875 1 73.62 114 SER A N 1
ATOM 913 C CA . SER A 1 114 ? -5.191 -1.985 -19.219 1 73.62 114 SER A CA 1
ATOM 914 C C . SER A 1 114 ? -5.016 -3.459 -19.562 1 73.62 114 SER A C 1
ATOM 916 O O . SER A 1 114 ? -4.477 -4.23 -18.766 1 73.62 114 SER A O 1
ATOM 918 N N . HIS A 1 115 ? -5.316 -3.715 -20.703 1 77.56 115 HIS A N 1
ATOM 919 C CA . HIS A 1 115 ? -5.18 -5.078 -21.203 1 77.56 115 HIS A CA 1
ATOM 920 C C . HIS A 1 115 ? -3.719 -5.43 -21.453 1 77.56 115 HIS A C 1
ATOM 922 O O . HIS A 1 115 ? -3.379 -6.602 -21.625 1 77.56 115 HIS A O 1
ATOM 928 N N . ASP A 1 116 ? -2.955 -4.469 -21.422 1 82.44 116 ASP A N 1
ATOM 929 C CA . ASP A 1 116 ? -1.531 -4.707 -21.641 1 82.44 116 ASP A CA 1
ATOM 930 C C . ASP A 1 116 ? -0.937 -5.539 -20.5 1 82.44 116 ASP A C 1
ATOM 932 O O . ASP A 1 116 ? 0.016 -6.293 -20.719 1 82.44 116 ASP A O 1
ATOM 936 N N . PHE A 1 117 ? -1.582 -5.395 -19.438 1 85.06 117 PHE A N 1
ATOM 937 C CA . PHE A 1 117 ? -0.951 -5.992 -18.281 1 85.06 117 PHE A CA 1
ATOM 938 C C . PHE A 1 117 ? -1.73 -7.215 -17.812 1 85.06 117 PHE A C 1
ATOM 940 O O . PHE A 1 117 ? -1.216 -8.031 -17.031 1 85.06 117 PHE A O 1
ATOM 947 N N . VAL A 1 118 ? -2.949 -7.227 -18.297 1 83.12 118 VAL A N 1
ATOM 948 C CA . VAL A 1 118 ? -3.809 -8.289 -17.781 1 83.12 118 VAL A CA 1
ATOM 949 C C . VAL A 1 118 ? -4.145 -9.266 -18.906 1 83.12 118 VAL A C 1
ATOM 951 O O . VAL A 1 118 ? -4.398 -8.852 -20.047 1 83.12 118 VAL A O 1
ATOM 954 N N . GLY A 1 119 ? -4.086 -10.625 -18.578 1 80.25 119 GLY A N 1
ATOM 955 C CA . GLY A 1 119 ? -4.469 -11.633 -19.562 1 80.25 119 GLY A CA 1
ATOM 956 C C . GLY A 1 119 ? -3.436 -12.734 -19.703 1 80.25 119 GLY A C 1
ATOM 957 O O . GLY A 1 119 ? -2.57 -12.906 -18.844 1 80.25 119 GLY A O 1
ATOM 958 N N . VAL A 1 120 ? -3.609 -13.43 -20.781 1 83.56 120 VAL A N 1
ATOM 959 C CA . VAL A 1 120 ? -2.713 -14.547 -21.062 1 83.56 120 VAL A CA 1
ATOM 960 C C . VAL A 1 120 ? -1.316 -14.016 -21.391 1 83.56 120 VAL A C 1
ATOM 962 O O . VAL A 1 120 ? -1.173 -12.93 -21.938 1 83.56 120 VAL A O 1
ATOM 965 N N . PRO A 1 121 ? -0.373 -14.844 -21.047 1 87.25 121 PRO A N 1
ATOM 966 C CA . PRO A 1 121 ? 0.992 -14.398 -21.344 1 87.25 121 PRO A CA 1
ATOM 967 C C . PRO A 1 121 ? 1.27 -14.281 -22.828 1 87.25 121 PRO A C 1
ATOM 969 O O . PRO A 1 121 ? 0.977 -15.211 -23.594 1 87.25 121 PRO A O 1
ATOM 972 N N . THR A 1 122 ? 1.7 -13.195 -23.25 1 90.69 122 THR A N 1
ATOM 973 C CA . THR A 1 122 ? 2.188 -12.906 -24.594 1 90.69 122 THR A CA 1
ATOM 974 C C . THR A 1 122 ? 3.486 -12.109 -24.531 1 90.69 122 THR A C 1
ATOM 976 O O . THR A 1 122 ? 3.826 -11.539 -23.5 1 90.69 122 THR A O 1
ATOM 979 N N . GLN A 1 123 ? 4.145 -12.117 -25.688 1 92.56 123 GLN A N 1
ATOM 980 C CA . GLN A 1 123 ? 5.379 -11.344 -25.719 1 92.56 123 GLN A CA 1
ATOM 981 C C . GLN A 1 123 ? 5.102 -9.859 -25.484 1 92.56 123 GLN A C 1
ATOM 983 O O . GLN A 1 123 ? 5.863 -9.18 -24.797 1 92.56 123 GLN A O 1
ATOM 988 N N . SER A 1 124 ? 4.09 -9.406 -26.047 1 92.12 124 SER A N 1
ATOM 989 C CA . SER A 1 124 ? 3.719 -8.008 -25.859 1 92.12 124 SER A CA 1
ATOM 990 C C . SER A 1 124 ? 3.451 -7.695 -24.391 1 92.12 124 SER A C 1
ATOM 992 O O . SER A 1 124 ? 3.855 -6.645 -23.891 1 92.12 124 SER A O 1
ATOM 994 N N . ARG A 1 125 ? 2.832 -8.531 -23.734 1 90.12 125 ARG A N 1
ATOM 995 C CA . ARG A 1 125 ? 2.547 -8.352 -22.312 1 90.12 125 ARG A CA 1
ATOM 996 C C . ARG A 1 125 ? 3.826 -8.422 -21.484 1 90.12 125 ARG A C 1
ATOM 998 O O . ARG A 1 125 ? 4.008 -7.645 -20.547 1 90.12 125 ARG A O 1
ATOM 1005 N N . ARG A 1 126 ? 4.637 -9.289 -21.844 1 90.25 126 ARG A N 1
ATOM 1006 C CA . ARG A 1 126 ? 5.934 -9.352 -21.172 1 90.25 126 ARG A CA 1
ATOM 1007 C C . ARG A 1 126 ? 6.691 -8.039 -21.328 1 90.25 126 ARG A C 1
ATOM 1009 O O . ARG A 1 126 ? 7.273 -7.539 -20.359 1 90.25 126 ARG A O 1
ATOM 1016 N N . ASP A 1 127 ? 6.672 -7.523 -22.469 1 88.88 127 ASP A N 1
ATOM 1017 C CA . ASP A 1 127 ? 7.359 -6.262 -22.719 1 88.88 127 ASP A CA 1
ATOM 1018 C C . ASP A 1 127 ? 6.766 -5.129 -21.891 1 88.88 127 ASP A C 1
ATOM 1020 O O . ASP A 1 127 ? 7.496 -4.273 -21.391 1 88.88 127 ASP A O 1
ATOM 1024 N N . ALA A 1 128 ? 5.496 -5.18 -21.766 1 87.38 128 ALA A N 1
ATOM 1025 C CA . ALA A 1 128 ? 4.824 -4.172 -20.938 1 87.38 128 ALA A CA 1
ATOM 1026 C C . ALA A 1 128 ? 5.262 -4.266 -19.484 1 87.38 128 ALA A C 1
ATOM 1028 O O . ALA A 1 128 ? 5.566 -3.252 -18.859 1 87.38 128 ALA A O 1
ATOM 1029 N N . TRP A 1 129 ? 5.348 -5.414 -19 1 87.88 129 TRP A N 1
ATOM 1030 C CA . TRP A 1 129 ? 5.77 -5.629 -17.625 1 87.88 129 TRP A CA 1
ATOM 1031 C C . TRP A 1 129 ? 7.238 -5.262 -17.438 1 87.88 129 TRP A C 1
ATOM 1033 O O . TRP A 1 129 ? 7.609 -4.66 -16.422 1 87.88 129 TRP A O 1
ATOM 1043 N N . ASP A 1 130 ? 8.039 -5.5 -18.391 1 83.94 130 ASP A N 1
ATOM 1044 C CA . ASP A 1 130 ? 9.461 -5.164 -18.328 1 83.94 130 ASP A CA 1
ATOM 1045 C C . ASP A 1 130 ? 9.664 -3.654 -18.25 1 83.94 130 ASP A C 1
ATOM 1047 O O . ASP A 1 130 ? 10.594 -3.184 -17.594 1 83.94 130 ASP A O 1
ATOM 1051 N N . THR A 1 131 ? 8.82 -2.969 -18.797 1 81.62 131 THR A N 1
ATOM 1052 C CA . THR A 1 131 ? 8.938 -1.515 -18.797 1 81.62 131 THR A CA 1
ATOM 1053 C C . THR A 1 131 ? 8.633 -0.95 -17.406 1 81.62 131 THR A C 1
ATOM 1055 O O . THR A 1 131 ? 9.07 0.151 -17.062 1 81.62 131 THR A O 1
ATOM 1058 N N . LEU A 1 132 ? 7.938 -1.664 -16.609 1 77.75 132 LEU A N 1
ATOM 1059 C CA . LEU A 1 132 ? 7.52 -1.175 -15.297 1 77.75 132 LEU A CA 1
ATOM 1060 C C . LEU A 1 132 ? 8.695 -1.157 -14.328 1 77.75 132 LEU A C 1
ATOM 1062 O O . LEU A 1 132 ? 8.711 -0.364 -13.383 1 77.75 132 LEU A O 1
ATOM 1066 N N . TRP A 1 133 ? 9.617 -1.999 -14.641 1 72.38 133 TRP A N 1
ATOM 1067 C CA . TRP A 1 133 ? 10.602 -2.113 -13.57 1 72.38 133 TRP A CA 1
ATOM 1068 C C . TRP A 1 133 ? 12.016 -1.955 -14.109 1 72.38 133 TRP A C 1
ATOM 1070 O O . TRP A 1 133 ? 12.984 -1.975 -13.344 1 72.38 133 TRP A O 1
ATOM 1080 N N . LYS A 1 134 ? 12.109 -1.782 -15.258 1 71.12 134 LYS A N 1
ATOM 1081 C CA . LYS A 1 134 ? 13.469 -1.615 -15.766 1 71.12 134 LYS A CA 1
ATOM 1082 C C . LYS A 1 134 ? 13.898 -0.152 -15.711 1 71.12 134 LYS A C 1
ATOM 1084 O O . LYS A 1 134 ? 13.141 0.738 -16.109 1 71.12 134 LYS A O 1
ATOM 1089 N N . SER A 1 135 ? 14.984 -0.011 -15.039 1 65.38 135 SER A N 1
ATOM 1090 C CA . SER A 1 135 ? 15.609 1.289 -14.836 1 65.38 135 SER A CA 1
ATOM 1091 C C . SER A 1 135 ? 16.391 1.72 -16.078 1 65.38 135 SER A C 1
ATOM 1093 O O . SER A 1 135 ? 16.438 0.994 -17.078 1 65.38 135 SER A O 1
ATOM 1095 N N . LYS A 1 136 ? 16.938 2.941 -15.93 1 66.94 136 LYS A N 1
ATOM 1096 C CA . LYS A 1 136 ? 17.797 3.494 -16.969 1 66.94 136 LYS A CA 1
ATOM 1097 C C . LYS A 1 136 ? 19.016 2.607 -17.188 1 66.94 136 LYS A C 1
ATOM 1099 O O . LYS A 1 136 ? 19.641 2.65 -18.25 1 66.94 136 LYS A O 1
ATOM 1104 N N . PHE A 1 137 ? 19.297 1.815 -16.234 1 66.5 137 PHE A N 1
ATOM 1105 C CA . PHE A 1 137 ? 20.453 0.938 -16.359 1 66.5 137 PHE A CA 1
ATOM 1106 C C . PHE A 1 137 ? 20.031 -0.461 -16.781 1 66.5 137 PHE A C 1
ATOM 1108 O O . PHE A 1 137 ? 20.844 -1.389 -16.781 1 66.5 137 PHE A O 1
ATOM 1115 N N . GLY A 1 138 ? 18.781 -0.546 -17.094 1 65.31 138 GLY A N 1
ATOM 1116 C CA . GLY A 1 138 ? 18.297 -1.847 -17.516 1 65.31 138 GLY A CA 1
ATOM 1117 C C . GLY A 1 138 ? 18.016 -2.787 -16.359 1 65.31 138 GLY A C 1
ATOM 1118 O O . GLY A 1 138 ? 17.719 -3.967 -16.578 1 65.31 138 GLY A O 1
ATOM 1119 N N . SER A 1 139 ? 18.188 -2.232 -15.219 1 65.44 139 SER A N 1
ATOM 1120 C CA . SER A 1 139 ? 18 -3.066 -14.039 1 65.44 139 SER A CA 1
ATOM 1121 C C . SER A 1 139 ? 16.641 -2.803 -13.391 1 65.44 139 SER A C 1
ATOM 1123 O O . SER A 1 139 ? 16.031 -1.752 -13.617 1 65.44 139 SER A O 1
ATOM 1125 N N . SER A 1 140 ? 16.172 -3.805 -12.688 1 64.62 140 SER A N 1
ATOM 1126 C CA . SER A 1 140 ? 14.859 -3.752 -12.062 1 64.62 140 SER A CA 1
ATOM 1127 C C . SER A 1 140 ? 14.867 -2.869 -10.82 1 64.62 140 SER A C 1
ATOM 1129 O O . SER A 1 140 ? 13.82 -2.385 -10.391 1 64.62 140 SER A O 1
ATOM 1131 N N . LEU A 1 141 ? 15.977 -2.734 -10.266 1 72.06 141 LEU A N 1
ATOM 1132 C CA . LEU A 1 141 ? 16.062 -1.889 -9.078 1 72.06 141 LEU A CA 1
ATOM 1133 C C . LEU A 1 141 ? 16.906 -0.653 -9.352 1 72.06 141 LEU A C 1
ATOM 1135 O O . LEU A 1 141 ? 17.859 -0.713 -10.133 1 72.06 141 LEU A O 1
ATOM 1139 N N . GLN A 1 142 ? 16.438 0.454 -8.812 1 77.5 142 GLN A N 1
ATOM 1140 C CA . GLN A 1 142 ? 17.062 1.755 -9.016 1 77.5 142 GLN A CA 1
ATOM 1141 C C . GLN A 1 142 ? 17.469 2.379 -7.688 1 77.5 142 GLN A C 1
ATOM 1143 O O . GLN A 1 142 ? 16.734 3.189 -7.121 1 77.5 142 GLN A O 1
ATOM 1148 N N . PRO A 1 143 ? 18.688 2.002 -7.305 1 87.88 143 PRO A N 1
ATOM 1149 C CA . PRO A 1 143 ? 19.125 2.646 -6.062 1 87.88 143 PRO A CA 1
ATOM 1150 C C . PRO A 1 143 ? 19.328 4.152 -6.219 1 87.88 143 PRO A C 1
ATOM 1152 O O . PRO A 1 143 ? 19.766 4.613 -7.277 1 87.88 143 PRO A O 1
ATOM 1155 N N . SER A 1 144 ? 19 4.82 -5.203 1 91.38 144 SER A N 1
ATOM 1156 C CA . SER A 1 144 ? 19.203 6.262 -5.113 1 91.38 144 SER A CA 1
ATOM 1157 C C . SER A 1 144 ? 20.078 6.625 -3.914 1 91.38 144 SER A C 1
ATOM 1159 O O . SER A 1 144 ? 20.547 5.742 -3.195 1 91.38 144 SER A O 1
ATOM 1161 N N . ASN A 1 145 ? 20.328 7.906 -3.834 1 92.31 145 ASN A N 1
ATOM 1162 C CA . ASN A 1 145 ? 21.125 8.352 -2.691 1 92.31 145 ASN A CA 1
ATOM 1163 C C . ASN A 1 145 ? 20.234 8.945 -1.597 1 92.31 145 ASN A C 1
ATOM 1165 O O . ASN A 1 145 ? 19.141 9.43 -1.877 1 92.31 145 ASN A O 1
ATOM 1169 N N . PHE A 1 146 ? 20.641 8.781 -0.392 1 94.94 146 PHE A N 1
ATOM 1170 C CA . PHE A 1 146 ? 20.062 9.398 0.794 1 94.94 146 PHE A CA 1
ATOM 1171 C C . PHE A 1 146 ? 21.125 10.18 1.567 1 94.94 146 PHE A C 1
ATOM 1173 O O . PHE A 1 146 ? 22.219 9.664 1.83 1 94.94 146 PHE A O 1
ATOM 1180 N N . PRO A 1 147 ? 20.75 11.414 1.876 1 94.5 147 PRO A N 1
ATOM 1181 C CA . PRO A 1 147 ? 21.75 12.211 2.59 1 94.5 147 PRO A CA 1
ATOM 1182 C C . PRO A 1 147 ? 22.031 11.672 3.99 1 94.5 147 PRO A C 1
ATOM 1184 O O . PRO A 1 147 ? 21.109 11.438 4.77 1 94.5 147 PRO A O 1
ATOM 1187 N N . TYR A 1 148 ? 23.297 11.648 4.246 1 93.12 148 TYR A N 1
ATOM 1188 C CA . TYR A 1 148 ? 23.75 11.094 5.52 1 93.12 148 TYR A CA 1
ATOM 1189 C C . TYR A 1 148 ? 23.219 11.914 6.691 1 93.12 148 TYR A C 1
ATOM 1191 O O . TYR A 1 148 ? 22.859 11.367 7.73 1 93.12 148 TYR A O 1
ATOM 1199 N N . ASP A 1 149 ? 23.125 13.141 6.57 1 92.62 149 ASP A N 1
ATOM 1200 C CA . ASP A 1 149 ? 22.719 14.039 7.652 1 92.62 149 ASP A CA 1
ATOM 1201 C C . ASP A 1 149 ? 21.219 13.93 7.93 1 92.62 149 ASP A C 1
ATOM 1203 O O . ASP A 1 149 ? 20.734 14.453 8.93 1 92.62 149 ASP A O 1
ATOM 1207 N N . LYS A 1 150 ? 20.5 13.211 7.129 1 94.62 150 LYS A N 1
ATOM 1208 C CA . LYS A 1 150 ? 19.062 13.055 7.312 1 94.62 150 LYS A CA 1
ATOM 1209 C C . LYS A 1 150 ? 18.734 11.703 7.938 1 94.62 150 LYS A C 1
ATOM 1211 O O . LYS A 1 150 ? 17.578 11.367 8.133 1 94.62 150 LYS A O 1
ATOM 1216 N N . LEU A 1 151 ? 19.688 10.945 8.305 1 93.94 151 LEU A N 1
ATOM 1217 C CA . LEU A 1 151 ? 19.484 9.648 8.938 1 93.94 151 LEU A CA 1
ATOM 1218 C C . LEU A 1 151 ? 18.625 9.773 10.188 1 93.94 151 LEU A C 1
ATOM 1220 O O . LEU A 1 151 ? 17.703 8.992 10.398 1 93.94 151 LEU A O 1
ATOM 1224 N N . PRO A 1 152 ? 18.812 10.836 11 1 92.94 152 PRO A N 1
ATOM 1225 C CA . PRO A 1 152 ? 17.969 10.969 12.195 1 92.94 152 PRO A CA 1
ATOM 1226 C C . PRO A 1 152 ? 16.5 11.219 11.859 1 92.94 152 PRO A C 1
ATOM 1228 O O . PRO A 1 152 ? 15.609 10.844 12.625 1 92.94 152 PRO A O 1
ATOM 1231 N N . ALA A 1 153 ? 16.297 11.773 10.727 1 91.69 153 ALA A N 1
ATOM 1232 C CA . ALA A 1 153 ? 14.922 12.062 10.312 1 91.69 153 ALA A CA 1
ATOM 1233 C C . ALA A 1 153 ? 14.125 10.781 10.078 1 91.69 153 ALA A C 1
ATOM 1235 O O . ALA A 1 153 ? 12.898 10.805 10.039 1 91.69 153 ALA A O 1
ATOM 1236 N N . ILE A 1 154 ? 14.812 9.703 9.883 1 93.31 154 ILE A N 1
ATOM 1237 C CA . ILE A 1 154 ? 14.125 8.438 9.672 1 93.31 154 ILE A CA 1
ATOM 1238 C C . ILE A 1 154 ? 14.5 7.457 10.781 1 93.31 154 ILE A C 1
ATOM 1240 O O . ILE A 1 154 ? 14.5 6.242 10.578 1 93.31 154 ILE A O 1
ATOM 1244 N N . ASN A 1 155 ? 14.898 8 11.859 1 89.94 155 ASN A N 1
ATOM 1245 C CA . ASN A 1 155 ? 15.195 7.262 13.086 1 89.94 155 ASN A CA 1
ATOM 1246 C C . ASN A 1 155 ? 16.375 6.305 12.883 1 89.94 155 ASN A C 1
ATOM 1248 O O . ASN A 1 155 ? 16.312 5.152 13.32 1 89.94 155 ASN A O 1
ATOM 1252 N N . LYS A 1 156 ? 17.312 6.723 12.148 1 91.06 156 LYS A N 1
ATOM 1253 C CA . LYS A 1 156 ? 18.562 5.98 11.992 1 91.06 156 LYS A CA 1
ATOM 1254 C C . LYS A 1 156 ? 19.734 6.754 12.594 1 91.06 156 LYS A C 1
ATOM 1256 O O . LYS A 1 156 ? 19.797 7.98 12.484 1 91.06 156 LYS A O 1
ATOM 1261 N N . SER A 1 157 ? 20.594 5.949 13.141 1 88.25 157 SER A N 1
ATOM 1262 C CA . SER A 1 157 ? 21.734 6.559 13.805 1 88.25 157 SER A CA 1
ATOM 1263 C C . SER A 1 157 ? 22.875 6.82 12.82 1 88.25 157 SER A C 1
ATOM 1265 O O . SER A 1 157 ? 23.125 6.016 11.922 1 88.25 157 SER A O 1
ATOM 1267 N N . THR A 1 158 ? 23.562 7.93 13.039 1 85.19 158 THR A N 1
ATOM 1268 C CA . THR A 1 158 ? 24.75 8.234 12.258 1 85.19 158 THR A CA 1
ATOM 1269 C C . THR A 1 158 ? 25.984 7.59 12.883 1 85.19 158 THR A C 1
ATOM 1271 O O . THR A 1 158 ? 27.047 7.543 12.258 1 85.19 158 THR A O 1
ATOM 1274 N N . GLU A 1 159 ? 25.984 7.16 14.016 1 76.81 159 GLU A N 1
ATOM 1275 C CA . GLU A 1 159 ? 27.156 6.684 14.758 1 76.81 159 GLU A CA 1
ATOM 1276 C C . GLU A 1 159 ? 27.266 5.164 14.703 1 76.81 159 GLU A C 1
ATOM 1278 O O . GLU A 1 159 ? 28.359 4.609 14.719 1 76.81 159 GLU A O 1
ATOM 1283 N N . GLU A 1 160 ? 26.203 4.496 14.75 1 59.81 160 GLU A N 1
ATOM 1284 C CA . GLU A 1 160 ? 26.234 3.078 15.094 1 59.81 160 GLU A CA 1
ATOM 1285 C C . GLU A 1 160 ? 26.469 2.215 13.852 1 59.81 160 GLU A C 1
ATOM 1287 O O . GLU A 1 160 ? 26.906 1.069 13.961 1 59.81 160 GLU A O 1
ATOM 1292 N N . ARG A 1 161 ? 26.234 2.75 12.68 1 63.75 161 ARG A N 1
ATOM 1293 C CA . ARG A 1 161 ? 26.125 1.69 11.68 1 63.75 161 ARG A CA 1
ATOM 1294 C C . ARG A 1 161 ? 26.875 2.055 10.406 1 63.75 161 ARG A C 1
ATOM 1296 O O . ARG A 1 161 ? 27.031 3.236 10.086 1 63.75 161 ARG A O 1
ATOM 1303 N N . GLU A 1 162 ? 27.641 1.056 10.07 1 82.62 162 GLU A N 1
ATOM 1304 C CA . GLU A 1 162 ? 28.234 1.169 8.75 1 82.62 162 GLU A CA 1
ATOM 1305 C C . GLU A 1 162 ? 27.188 1.084 7.648 1 82.62 162 GLU A C 1
ATOM 1307 O O . GLU A 1 162 ? 26.75 -0.009 7.285 1 82.62 162 GLU A O 1
ATOM 1312 N N . TRP A 1 163 ? 26.828 2.279 7.266 1 90 163 TRP A N 1
ATOM 1313 C CA . TRP A 1 163 ? 25.891 2.369 6.156 1 90 163 TRP A CA 1
ATOM 1314 C C . TRP A 1 163 ? 26.594 2.221 4.816 1 90 163 TRP A C 1
ATOM 1316 O O . TRP A 1 163 ? 27.766 2.594 4.688 1 90 163 TRP A O 1
ATOM 1326 N N . TRP A 1 164 ? 25.906 1.59 3.936 1 89.19 164 TRP A N 1
ATOM 1327 C CA . TRP A 1 164 ? 26.422 1.522 2.572 1 89.19 164 TRP A CA 1
ATOM 1328 C C . TRP A 1 164 ? 26.484 2.912 1.948 1 89.19 164 TRP A C 1
ATOM 1330 O O . TRP A 1 164 ? 25.469 3.453 1.504 1 89.19 164 TRP A O 1
ATOM 1340 N N . SER A 1 165 ? 27.75 3.395 1.907 1 87.69 165 SER A N 1
ATOM 1341 C CA . SER A 1 165 ? 27.953 4.766 1.451 1 87.69 165 SER A CA 1
ATOM 1342 C C . SER A 1 165 ? 28.672 4.801 0.109 1 87.69 165 SER A C 1
ATOM 1344 O O . SER A 1 165 ? 29.375 3.852 -0.249 1 87.69 165 SER A O 1
ATOM 1346 N N . LEU A 1 166 ? 28.438 5.914 -0.557 1 86.5 166 LEU A N 1
ATOM 1347 C CA . LEU A 1 166 ? 29.188 6.156 -1.788 1 86.5 166 LEU A CA 1
ATOM 1348 C C . LEU A 1 166 ? 30.625 6.559 -1.483 1 86.5 166 LEU A C 1
ATOM 1350 O O . LEU A 1 166 ? 30.906 7.086 -0.407 1 86.5 166 LEU A O 1
ATOM 1354 N N . PRO A 1 167 ? 31.484 6.223 -2.484 1 84.06 167 PRO A N 1
ATOM 1355 C CA . PRO A 1 167 ? 32.875 6.637 -2.266 1 84.06 167 PRO A CA 1
ATOM 1356 C C . PRO A 1 167 ? 33.062 8.148 -2.406 1 84.06 167 PRO A C 1
ATOM 1358 O O . PRO A 1 167 ? 32.188 8.836 -2.924 1 84.06 167 PRO A O 1
ATOM 1361 N N . PRO A 1 168 ? 34.25 8.578 -1.828 1 84.5 168 PRO A N 1
ATOM 1362 C CA . PRO A 1 168 ? 34.562 10 -2.021 1 84.5 168 PRO A CA 1
ATOM 1363 C C . PRO A 1 168 ? 34.562 10.414 -3.49 1 84.5 168 PRO A C 1
ATOM 1365 O O . PRO A 1 168 ? 34.938 9.633 -4.363 1 84.5 168 PRO A O 1
ATOM 1368 N N . PRO A 1 169 ? 34.031 11.688 -3.688 1 84.94 169 PRO A N 1
ATOM 1369 C CA . PRO A 1 169 ? 33.688 12.781 -2.771 1 84.94 169 PRO A CA 1
ATOM 1370 C C . PRO A 1 169 ? 32.25 12.727 -2.307 1 84.94 169 PRO A C 1
ATOM 1372 O O . PRO A 1 169 ? 31.75 13.695 -1.727 1 84.94 169 PRO A O 1
ATOM 1375 N N . ARG A 1 170 ? 31.547 11.672 -2.484 1 87.25 170 ARG A N 1
ATOM 1376 C CA . ARG A 1 170 ? 30.141 11.57 -2.143 1 87.25 170 ARG A CA 1
ATOM 1377 C C . ARG A 1 170 ? 29.938 10.719 -0.893 1 87.25 170 ARG A C 1
ATOM 1379 O O . ARG A 1 170 ? 28.953 9.984 -0.788 1 87.25 170 ARG A O 1
ATOM 1386 N N . GLU A 1 171 ? 30.859 10.789 -0.034 1 87.56 171 GLU A N 1
ATOM 1387 C CA . GLU A 1 171 ? 30.859 9.93 1.148 1 87.56 171 GLU A CA 1
ATOM 1388 C C . GLU A 1 171 ? 29.71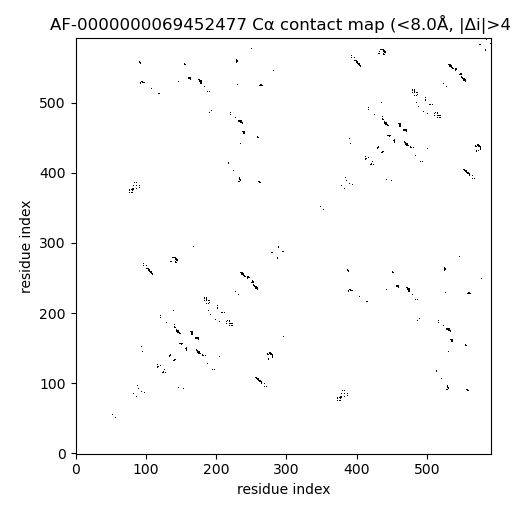9 10.305 2.098 1 87.56 171 GLU A C 1
ATOM 1390 O O . GLU A 1 171 ? 29.391 9.547 3.008 1 87.56 171 GLU A O 1
ATOM 1395 N N . GLN A 1 172 ? 29.141 11.453 1.894 1 90.69 172 GLN A N 1
ATOM 1396 C CA . GLN A 1 172 ? 28.047 11.898 2.748 1 90.69 172 GLN A CA 1
ATOM 1397 C C . GLN A 1 172 ? 26.703 11.461 2.186 1 90.69 172 GLN A C 1
ATOM 1399 O O . GLN A 1 172 ? 25.656 11.961 2.607 1 90.69 172 GLN A O 1
ATOM 1404 N N . GLU A 1 173 ? 26.766 10.492 1.283 1 91.5 173 GLU A N 1
ATOM 1405 C CA . GLU A 1 173 ? 25.562 9.898 0.689 1 91.5 173 GLU A CA 1
ATOM 1406 C C . GLU A 1 173 ? 25.531 8.391 0.903 1 91.5 173 GLU A C 1
ATOM 1408 O O . GLU A 1 173 ? 26.547 7.707 0.717 1 91.5 173 GLU A O 1
ATOM 1413 N N . VAL A 1 174 ? 24.391 8 1.292 1 92.31 174 VAL A N 1
ATOM 1414 C CA . VAL A 1 174 ? 24.188 6.57 1.499 1 92.31 174 VAL A CA 1
ATOM 1415 C C . VAL A 1 174 ? 23.312 6.004 0.391 1 92.31 174 VAL A C 1
ATOM 1417 O O . VAL A 1 174 ? 22.406 6.684 -0.1 1 92.31 174 VAL A O 1
ATOM 1420 N N . ILE A 1 175 ? 23.641 4.773 0.025 1 91.38 175 ILE A N 1
ATOM 1421 C CA . ILE A 1 175 ? 22.844 4.09 -0.994 1 91.38 175 ILE A CA 1
ATOM 1422 C C . ILE A 1 175 ? 21.5 3.668 -0.405 1 91.38 175 ILE A C 1
ATOM 1424 O O . ILE A 1 175 ? 21.453 3.084 0.679 1 91.38 175 ILE A O 1
ATOM 1428 N N . ALA A 1 176 ? 20.469 4.016 -1.118 1 93 176 ALA A N 1
ATOM 1429 C CA . ALA A 1 176 ? 19.094 3.729 -0.682 1 93 176 ALA A CA 1
ATOM 1430 C C . ALA A 1 176 ? 18.219 3.289 -1.855 1 93 176 ALA A C 1
ATOM 1432 O O . ALA A 1 176 ? 18.641 3.367 -3.012 1 93 176 ALA A O 1
ATOM 1433 N N . MET A 1 177 ? 17.172 2.73 -1.521 1 91.19 177 MET A N 1
ATOM 1434 C CA . MET A 1 177 ? 16.094 2.443 -2.451 1 91.19 177 MET A CA 1
ATOM 1435 C C . MET A 1 177 ? 14.734 2.744 -1.814 1 91.19 177 MET A C 1
ATOM 1437 O O . MET A 1 177 ? 14.57 2.605 -0.601 1 91.19 177 MET A O 1
ATOM 1441 N N . SER A 1 178 ? 13.812 3.219 -2.652 1 92.44 178 SER A N 1
ATOM 1442 C CA . SER A 1 178 ? 12.477 3.395 -2.076 1 92.44 178 SER A CA 1
ATOM 1443 C C . SER A 1 178 ? 11.766 2.057 -1.925 1 92.44 178 SER A C 1
ATOM 1445 O O . SER A 1 178 ? 11.969 1.143 -2.727 1 92.44 178 SER A O 1
ATOM 1447 N N . GLU A 1 179 ? 10.93 1.996 -0.959 1 93.12 179 GLU A N 1
ATOM 1448 C CA . GLU A 1 179 ? 10.141 0.787 -0.758 1 93.12 179 GLU A CA 1
ATOM 1449 C C . GLU A 1 179 ? 9.234 0.513 -1.958 1 93.12 179 GLU A C 1
ATOM 1451 O O . GLU A 1 179 ? 8.992 -0.644 -2.305 1 93.12 179 GLU A O 1
ATOM 1456 N N . ALA A 1 180 ? 8.75 1.529 -2.549 1 93.31 180 ALA A N 1
ATOM 1457 C CA . ALA A 1 180 ? 7.898 1.362 -3.727 1 93.31 180 ALA A CA 1
ATOM 1458 C C . ALA A 1 180 ? 8.633 0.605 -4.828 1 93.31 180 ALA A C 1
ATOM 1460 O O . ALA A 1 180 ? 8.086 -0.327 -5.422 1 93.31 180 ALA A O 1
ATOM 1461 N N . MET A 1 181 ? 9.844 0.96 -5.035 1 90.94 181 MET A N 1
ATOM 1462 C CA . MET A 1 181 ? 10.609 0.298 -6.09 1 90.94 181 MET A CA 1
ATOM 1463 C C . MET A 1 181 ? 10.93 -1.143 -5.707 1 90.94 181 MET A C 1
ATOM 1465 O O . MET A 1 181 ? 10.938 -2.029 -6.559 1 90.94 181 MET A O 1
ATOM 1469 N N . HIS A 1 182 ? 11.227 -1.314 -4.5 1 89.81 182 HIS A N 1
ATOM 1470 C CA . HIS A 1 182 ? 11.406 -2.678 -4.012 1 89.81 182 HIS A CA 1
ATOM 1471 C C . HIS A 1 182 ? 10.156 -3.52 -4.258 1 89.81 182 HIS A C 1
ATOM 1473 O O . HIS A 1 182 ? 10.25 -4.652 -4.738 1 89.81 182 HIS A O 1
ATOM 1479 N N . GLN A 1 183 ? 9.094 -2.969 -3.998 1 92.56 183 GLN A N 1
ATOM 1480 C CA . GLN A 1 183 ? 7.816 -3.666 -4.129 1 92.56 183 GLN A CA 1
ATOM 1481 C C . GLN A 1 183 ? 7.473 -3.91 -5.594 1 92.56 183 GLN A C 1
ATOM 1483 O O . GLN A 1 183 ? 6.98 -4.98 -5.953 1 92.56 183 GLN A O 1
ATOM 1488 N N . VAL A 1 184 ? 7.707 -2.951 -6.387 1 92.19 184 VAL A N 1
ATOM 1489 C CA . VAL A 1 184 ? 7.52 -3.127 -7.824 1 92.19 184 VAL A CA 1
ATOM 1490 C C . VAL A 1 184 ? 8.391 -4.277 -8.32 1 92.19 184 VAL A C 1
ATOM 1492 O O . VAL A 1 184 ? 7.926 -5.141 -9.07 1 92.19 184 VAL A O 1
ATOM 1495 N N . HIS A 1 185 ? 9.578 -4.258 -7.91 1 89.12 185 HIS A N 1
ATOM 1496 C CA . HIS A 1 185 ? 10.508 -5.328 -8.242 1 89.12 185 HIS A CA 1
ATOM 1497 C C . HIS A 1 185 ? 9.969 -6.684 -7.797 1 89.12 185 HIS A C 1
ATOM 1499 O O . HIS A 1 185 ? 10.008 -7.652 -8.562 1 89.12 185 HIS A O 1
ATOM 1505 N N . CYS A 1 186 ? 9.508 -6.742 -6.621 1 91.31 186 CYS A N 1
ATOM 1506 C CA . CYS A 1 186 ? 8.984 -7.992 -6.078 1 91.31 186 CYS A CA 1
ATOM 1507 C C . CYS A 1 186 ? 7.785 -8.477 -6.879 1 91.31 186 CYS A C 1
ATOM 1509 O O . CYS A 1 186 ? 7.68 -9.664 -7.188 1 91.31 186 CYS A O 1
ATOM 1511 N N . VAL A 1 187 ? 6.855 -7.59 -7.207 1 92.75 187 VAL A N 1
ATOM 1512 C CA . VAL A 1 187 ? 5.691 -7.984 -7.988 1 92.75 187 VAL A CA 1
ATOM 1513 C C . VAL A 1 187 ? 6.137 -8.492 -9.359 1 92.75 187 VAL A C 1
ATOM 1515 O O . VAL A 1 187 ? 5.621 -9.492 -9.852 1 92.75 187 VAL A O 1
ATOM 1518 N N . GLY A 1 188 ? 7.098 -7.801 -9.938 1 89 188 GLY A N 1
ATOM 1519 C CA . GLY A 1 188 ? 7.633 -8.25 -11.219 1 89 188 GLY A CA 1
ATOM 1520 C C . GLY A 1 188 ? 8.234 -9.641 -11.156 1 89 188 GLY A C 1
ATOM 1521 O O . GLY A 1 188 ? 7.957 -10.477 -12.016 1 89 188 GLY A O 1
ATOM 1522 N N . VAL A 1 189 ? 9.008 -9.898 -10.18 1 89 189 VAL A N 1
ATOM 1523 C CA . VAL A 1 189 ? 9.641 -11.195 -10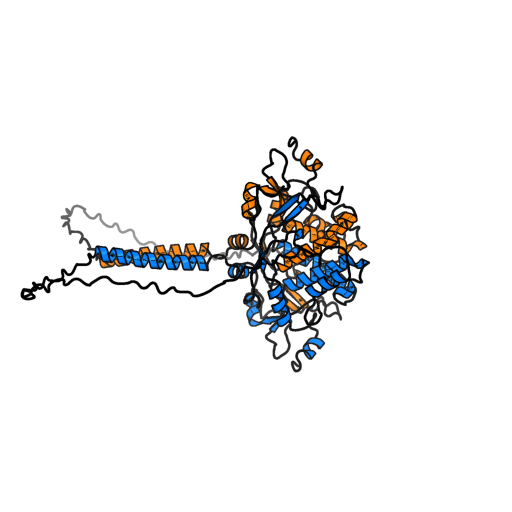.016 1 89 189 VAL A CA 1
ATOM 1524 C C . VAL A 1 189 ? 8.57 -12.273 -9.828 1 89 189 VAL A C 1
ATOM 1526 O O . VAL A 1 189 ? 8.641 -13.344 -10.445 1 89 189 VAL A O 1
ATOM 1529 N N . LEU A 1 190 ? 7.59 -12.008 -9.031 1 90.75 190 LEU A N 1
ATOM 1530 C CA . LEU A 1 190 ? 6.52 -12.977 -8.797 1 90.75 190 LEU A CA 1
ATOM 1531 C C . LEU A 1 190 ? 5.738 -13.242 -10.078 1 90.75 190 LEU A C 1
ATOM 1533 O O . LEU A 1 190 ? 5.312 -14.375 -10.328 1 90.75 190 LEU A O 1
ATOM 1537 N N . TRP A 1 191 ? 5.5 -12.18 -10.805 1 91.19 191 TRP A N 1
ATOM 1538 C CA . TRP A 1 191 ? 4.824 -12.359 -12.094 1 91.19 191 TRP A CA 1
ATOM 1539 C C . TRP A 1 191 ? 5.582 -13.344 -12.969 1 91.19 191 TRP A C 1
ATOM 1541 O O . TRP A 1 191 ? 4.977 -14.203 -13.617 1 91.19 191 TRP A O 1
ATOM 1551 N N . PHE A 1 192 ? 6.875 -13.328 -12.969 1 89 192 PHE A N 1
ATOM 1552 C CA . PHE A 1 192 ? 7.684 -14.25 -13.758 1 89 192 PHE A CA 1
ATOM 1553 C C . PHE A 1 192 ? 7.613 -15.664 -13.18 1 89 192 PHE A C 1
ATOM 1555 O O . PHE A 1 192 ? 7.645 -16.641 -13.922 1 89 192 PHE A O 1
ATOM 1562 N N . PHE A 1 193 ? 7.523 -15.719 -11.906 1 88.81 193 PHE A N 1
ATOM 1563 C CA . PHE A 1 193 ? 7.348 -17.031 -11.297 1 88.81 193 PHE A CA 1
ATOM 1564 C C . PHE A 1 193 ? 6.039 -17.656 -11.758 1 88.81 193 PHE A C 1
ATOM 1566 O O . PHE A 1 193 ? 5.988 -18.859 -12.039 1 88.81 193 PHE A O 1
ATOM 1573 N N . VAL A 1 194 ? 5.039 -16.859 -11.789 1 89.19 194 VAL A N 1
ATOM 1574 C CA . VAL A 1 194 ? 3.723 -17.344 -12.188 1 89.19 194 VAL A CA 1
ATOM 1575 C C . VAL A 1 194 ? 3.773 -17.875 -13.625 1 89.19 194 VAL A C 1
ATOM 1577 O O . VAL A 1 194 ? 3.158 -18.891 -13.945 1 89.19 194 VAL A O 1
ATOM 1580 N N . HIS A 1 195 ? 4.582 -17.297 -14.406 1 89.62 195 HIS A N 1
ATOM 1581 C CA . HIS A 1 195 ? 4.602 -17.641 -15.82 1 89.62 195 HIS A CA 1
ATOM 1582 C C . HIS A 1 195 ? 5.867 -18.406 -16.188 1 89.62 195 HIS A C 1
ATOM 1584 O O . HIS A 1 195 ? 6.34 -18.344 -17.312 1 89.62 195 HIS A O 1
ATOM 1590 N N . ARG A 1 196 ? 6.359 -19.078 -15.289 1 88.44 196 ARG A N 1
ATOM 1591 C CA . ARG A 1 196 ? 7.648 -19.734 -15.477 1 88.44 196 ARG A CA 1
ATOM 1592 C C . ARG A 1 196 ? 7.547 -20.875 -16.484 1 88.44 196 ARG A C 1
ATOM 1594 O O . ARG A 1 196 ? 8.562 -21.375 -16.969 1 88.44 196 ARG A O 1
ATOM 1601 N N . ASN A 1 197 ? 6.426 -21.297 -16.859 1 86.75 197 ASN A N 1
ATOM 1602 C CA . ASN A 1 197 ? 6.254 -22.297 -17.906 1 86.75 197 ASN A CA 1
ATOM 1603 C C . ASN A 1 197 ? 6.363 -21.688 -19.297 1 86.75 197 ASN A C 1
ATOM 1605 O O . ASN A 1 197 ? 6.594 -22.406 -20.281 1 86.75 197 ASN A O 1
ATOM 1609 N N . GLU A 1 198 ? 6.172 -20.422 -19.422 1 88.38 198 GLU A N 1
ATOM 1610 C CA . GLU A 1 198 ? 6.227 -19.734 -20.703 1 88.38 198 GLU A CA 1
ATOM 1611 C C . GLU A 1 198 ? 7.613 -19.156 -20.953 1 88.38 198 GLU A C 1
ATOM 1613 O O . GLU A 1 198 ? 8.078 -19.125 -22.094 1 88.38 198 GLU A O 1
ATOM 1618 N N . TRP A 1 199 ? 8.141 -18.703 -19.859 1 86.62 199 TRP A N 1
ATOM 1619 C CA . TRP A 1 199 ? 9.453 -18.078 -19.969 1 86.62 199 TRP A CA 1
ATOM 1620 C C . TRP A 1 199 ? 10.391 -18.578 -18.891 1 86.62 199 TRP A C 1
ATOM 1622 O O . TRP A 1 199 ? 9.945 -18.969 -17.797 1 86.62 199 TRP A O 1
ATOM 1632 N N . ASP A 1 200 ? 11.656 -18.484 -19.281 1 82.94 200 ASP A N 1
ATOM 1633 C CA . ASP A 1 200 ? 12.641 -18.672 -18.219 1 82.94 200 ASP A CA 1
ATOM 1634 C C . ASP A 1 200 ? 12.586 -17.531 -17.203 1 82.94 200 ASP A C 1
ATOM 1636 O O . ASP A 1 200 ? 12.977 -16.406 -17.516 1 82.94 200 ASP A O 1
ATOM 1640 N N . TYR A 1 201 ? 12.117 -17.828 -16.031 1 77.06 201 TYR A N 1
ATOM 1641 C CA . TYR A 1 201 ? 11.875 -16.812 -15.016 1 77.06 201 TYR A CA 1
ATOM 1642 C C . TYR A 1 201 ? 13.188 -16.188 -14.539 1 77.06 201 TYR A C 1
ATOM 1644 O O . TYR A 1 201 ? 13.195 -15.078 -14 1 77.06 201 TYR A O 1
ATOM 1652 N N . ARG A 1 202 ? 14.297 -16.859 -14.812 1 76.19 202 ARG A N 1
ATOM 1653 C CA . ARG A 1 202 ? 15.594 -16.328 -14.422 1 76.19 202 ARG A CA 1
ATOM 1654 C C . ARG A 1 202 ? 15.945 -15.078 -15.219 1 76.19 202 ARG A C 1
ATOM 1656 O O . ARG A 1 202 ? 16.781 -14.273 -14.797 1 76.19 202 ARG A O 1
ATOM 1663 N N . THR A 1 203 ? 15.305 -14.875 -16.266 1 72.62 203 THR A N 1
ATOM 1664 C CA . THR A 1 203 ? 15.586 -13.75 -17.141 1 72.62 203 THR A CA 1
ATOM 1665 C C . THR A 1 203 ? 14.977 -12.469 -16.594 1 72.62 203 THR A C 1
ATOM 1667 O O . THR A 1 203 ? 15.258 -11.375 -17.094 1 72.62 203 THR A O 1
ATOM 1670 N N . ALA A 1 204 ? 14.125 -12.641 -15.578 1 68.44 204 ALA A N 1
ATOM 1671 C CA . ALA A 1 204 ? 13.516 -11.461 -14.977 1 68.44 204 ALA A CA 1
ATOM 1672 C C . ALA A 1 204 ? 14.578 -10.484 -14.477 1 68.44 204 ALA A C 1
ATOM 1674 O O . ALA A 1 204 ? 14.469 -9.273 -14.688 1 68.44 204 ALA A O 1
ATOM 1675 N N . ILE A 1 205 ? 15.562 -10.938 -13.805 1 66.31 205 ILE A N 1
ATOM 1676 C CA . ILE A 1 205 ? 16.609 -10.07 -13.266 1 66.31 205 ILE A CA 1
ATOM 1677 C C . ILE A 1 205 ? 17.969 -10.547 -13.734 1 66.31 205 ILE A C 1
ATOM 1679 O O . ILE A 1 205 ? 19 -10.07 -13.25 1 66.31 205 ILE A O 1
ATOM 1683 N N . ASN A 1 206 ? 17.938 -11.438 -14.75 1 62.94 206 ASN A N 1
ATOM 1684 C CA . ASN A 1 206 ? 19.141 -11.984 -15.367 1 62.94 206 ASN A CA 1
ATOM 1685 C C . ASN A 1 206 ? 20.109 -12.523 -14.32 1 62.94 206 ASN A C 1
ATOM 1687 O O . ASN A 1 206 ? 21.297 -12.164 -14.32 1 62.94 206 ASN A O 1
ATOM 1691 N N . LYS A 1 207 ? 19.484 -13.383 -13.477 1 71.25 207 LYS A N 1
ATOM 1692 C CA . LYS A 1 207 ? 20.312 -13.906 -12.383 1 71.25 207 LYS A CA 1
ATOM 1693 C C . LYS A 1 207 ? 20.156 -15.422 -12.266 1 71.25 207 LYS A C 1
ATOM 1695 O O . LYS A 1 207 ? 19.406 -16.031 -13.031 1 71.25 207 LYS A O 1
ATOM 1700 N N . THR A 1 208 ? 20.953 -15.938 -11.398 1 73.25 208 THR A N 1
ATOM 1701 C CA . THR A 1 208 ? 21.016 -17.375 -11.188 1 73.25 208 THR A CA 1
ATOM 1702 C C . THR A 1 208 ? 19.781 -17.875 -10.445 1 73.25 208 THR A C 1
ATOM 1704 O O . THR A 1 208 ? 19 -17.078 -9.922 1 73.25 208 THR A O 1
ATOM 1707 N N . GLU A 1 209 ? 19.609 -19.156 -10.484 1 78.31 209 GLU A N 1
ATOM 1708 C CA . GLU A 1 209 ? 18.531 -19.828 -9.758 1 78.31 209 GLU A CA 1
ATOM 1709 C C . GLU A 1 209 ? 18.609 -19.531 -8.266 1 78.31 209 GLU A C 1
ATOM 1711 O O . GLU A 1 209 ? 17.578 -19.344 -7.605 1 78.31 209 GLU A O 1
ATOM 1716 N N . GLU A 1 210 ? 19.75 -19.453 -7.816 1 73 210 GLU A N 1
ATOM 1717 C CA . GLU A 1 210 ? 19.938 -19.156 -6.398 1 73 210 GLU A CA 1
ATOM 1718 C C . GLU A 1 210 ? 19.406 -17.766 -6.039 1 73 210 GLU A C 1
ATOM 1720 O O . GLU A 1 210 ? 18.781 -17.594 -4.996 1 73 210 GLU A O 1
ATOM 1725 N N . PHE A 1 211 ? 19.594 -16.906 -6.934 1 73.62 211 PHE A N 1
ATOM 1726 C CA . PHE A 1 211 ? 19.109 -15.555 -6.715 1 73.62 211 PHE A CA 1
ATOM 1727 C C . PHE A 1 211 ? 17.594 -15.5 -6.746 1 73.62 211 PHE A C 1
ATOM 1729 O O . PHE A 1 211 ? 16.969 -14.805 -5.941 1 73.62 211 PHE A O 1
ATOM 1736 N N . MET A 1 212 ? 17.109 -16.297 -7.613 1 78.19 212 MET A N 1
ATOM 1737 C CA . MET A 1 212 ? 15.656 -16.344 -7.715 1 78.19 212 MET A CA 1
ATOM 1738 C C . MET A 1 212 ? 15.047 -16.969 -6.473 1 78.19 212 MET A C 1
ATOM 1740 O O . MET A 1 212 ? 13.969 -16.562 -6.023 1 78.19 212 MET A O 1
ATOM 1744 N N . GLN A 1 213 ? 15.742 -17.875 -5.887 1 77.31 213 GLN A N 1
ATOM 1745 C CA . GLN A 1 213 ? 15.25 -18.531 -4.684 1 77.31 213 GLN A CA 1
ATOM 1746 C C . GLN A 1 213 ? 15.211 -17.562 -3.502 1 77.31 213 GLN A C 1
ATOM 1748 O O . GLN A 1 213 ? 14.312 -17.641 -2.664 1 77.31 213 GLN A O 1
ATOM 1753 N N . ILE A 1 214 ? 16.109 -16.672 -3.494 1 75.31 214 ILE A N 1
ATOM 1754 C CA . ILE A 1 214 ? 16.109 -15.656 -2.447 1 75.31 214 ILE A CA 1
ATOM 1755 C C . ILE A 1 214 ? 14.852 -14.797 -2.572 1 75.31 214 ILE A C 1
ATOM 1757 O O . ILE A 1 214 ? 14.172 -14.523 -1.576 1 75.31 214 ILE A O 1
ATOM 1761 N N . HIS A 1 215 ? 14.57 -14.484 -3.793 1 80.62 215 HIS A N 1
ATOM 1762 C CA . HIS A 1 215 ? 13.414 -13.633 -4.027 1 80.62 215 HIS A CA 1
ATOM 1763 C C . HIS A 1 215 ? 12.117 -14.383 -3.766 1 80.62 215 HIS A C 1
ATOM 1765 O O . HIS A 1 215 ? 11.141 -13.797 -3.281 1 80.62 215 HIS A O 1
ATOM 1771 N N . SER A 1 216 ? 12.133 -15.633 -4.043 1 78.94 216 SER A N 1
ATOM 1772 C CA . SER A 1 216 ? 10.953 -16.438 -3.742 1 78.94 216 SER A CA 1
ATOM 1773 C C . SER A 1 216 ? 10.664 -16.469 -2.246 1 78.94 216 SER A C 1
ATOM 1775 O O . SER A 1 216 ? 9.531 -16.734 -1.832 1 78.94 216 SER A O 1
ATOM 1777 N N . ARG A 1 217 ? 11.656 -16.125 -1.491 1 79.69 217 ARG A N 1
ATOM 1778 C CA . ARG A 1 217 ? 11.531 -16.25 -0.044 1 79.69 217 ARG A CA 1
ATOM 1779 C C . ARG A 1 217 ? 11.086 -14.945 0.59 1 79.69 217 ARG A C 1
ATOM 1781 O O . ARG A 1 217 ? 10.539 -14.938 1.695 1 79.69 217 ARG A O 1
ATOM 1788 N N . HIS A 1 218 ? 11.297 -13.867 -0.137 1 84 218 HIS A N 1
ATOM 1789 C CA . HIS A 1 218 ? 11.023 -12.664 0.642 1 84 218 HIS A CA 1
ATOM 1790 C C . HIS A 1 218 ? 10.008 -11.766 -0.066 1 84 218 HIS A C 1
ATOM 1792 O O . HIS A 1 218 ? 9.359 -10.938 0.57 1 84 218 HIS A O 1
ATOM 1798 N N . CYS A 1 219 ? 9.844 -11.93 -1.354 1 90.75 219 CYS A N 1
ATOM 1799 C CA . CYS A 1 219 ? 9.008 -10.984 -2.078 1 90.75 219 CYS A CA 1
ATOM 1800 C C . CYS A 1 219 ? 7.57 -11.023 -1.565 1 90.75 219 CYS A C 1
ATOM 1802 O O . CYS A 1 219 ? 6.957 -9.977 -1.343 1 90.75 219 CYS A O 1
ATOM 1804 N N . SER A 1 220 ? 7.086 -12.219 -1.328 1 91.62 220 SER A N 1
ATOM 1805 C CA . SER A 1 220 ? 5.723 -12.344 -0.826 1 91.62 220 SER A CA 1
ATOM 1806 C C . SER A 1 220 ? 5.586 -11.727 0.562 1 91.62 220 SER A C 1
ATOM 1808 O O . SER A 1 220 ? 4.578 -11.086 0.869 1 91.62 220 SER A O 1
ATOM 1810 N N . VAL A 1 221 ? 6.566 -11.844 1.317 1 89.81 221 VAL A N 1
ATOM 1811 C CA . VAL A 1 221 ? 6.539 -11.305 2.674 1 89.81 221 VAL A CA 1
ATOM 1812 C C . VAL A 1 221 ? 6.574 -9.781 2.627 1 89.81 221 VAL A C 1
ATOM 1814 O O . VAL A 1 221 ? 5.844 -9.109 3.361 1 89.81 221 VAL A O 1
ATOM 1817 N N . MET A 1 222 ? 7.375 -9.281 1.74 1 90.31 222 MET A N 1
ATOM 1818 C CA . MET A 1 222 ? 7.461 -7.832 1.598 1 90.31 222 MET A CA 1
ATOM 1819 C C . MET A 1 222 ? 6.121 -7.246 1.162 1 90.31 222 MET A C 1
ATOM 1821 O O . MET A 1 222 ? 5.684 -6.223 1.689 1 90.31 222 MET A O 1
ATOM 1825 N N . LEU A 1 223 ? 5.523 -7.91 0.278 1 93.75 223 LEU A N 1
ATOM 1826 C CA . LEU A 1 223 ? 4.23 -7.438 -0.208 1 93.75 223 LEU A CA 1
ATOM 1827 C C . LEU A 1 223 ? 3.164 -7.566 0.872 1 93.75 223 LEU A C 1
ATOM 1829 O O . LEU A 1 223 ? 2.322 -6.676 1.027 1 93.75 223 LEU A O 1
ATOM 1833 N N . MET A 1 224 ? 3.24 -8.648 1.621 1 92.12 224 MET A N 1
ATOM 1834 C CA . MET A 1 224 ? 2.301 -8.82 2.725 1 92.12 224 MET A CA 1
ATOM 1835 C C . MET A 1 224 ? 2.479 -7.727 3.77 1 92.12 224 MET A C 1
ATOM 1837 O O . MET A 1 224 ? 1.496 -7.203 4.301 1 92.12 224 MET A O 1
ATOM 1841 N N . ASN A 1 225 ? 3.674 -7.379 4.027 1 90.25 225 ASN A N 1
ATOM 1842 C CA . ASN A 1 225 ? 3.945 -6.312 4.984 1 90.25 225 ASN A CA 1
ATOM 1843 C C . ASN A 1 225 ? 3.398 -4.973 4.5 1 90.25 225 ASN A C 1
ATOM 1845 O O . ASN A 1 225 ? 2.877 -4.188 5.293 1 90.25 225 ASN A O 1
ATOM 1849 N N . LEU A 1 226 ? 3.58 -4.738 3.25 1 93.25 226 LEU A N 1
ATOM 1850 C CA . LEU A 1 226 ? 2.998 -3.535 2.664 1 93.25 226 LEU A CA 1
ATOM 1851 C C . LEU A 1 226 ? 1.49 -3.498 2.883 1 93.25 226 LEU A C 1
ATOM 1853 O O . LEU A 1 226 ? 0.952 -2.494 3.354 1 93.25 226 LEU A O 1
ATOM 1857 N N . ILE A 1 227 ? 0.832 -4.582 2.57 1 94.69 227 ILE A N 1
ATOM 1858 C CA . ILE A 1 227 ? -0.622 -4.664 2.65 1 94.69 227 ILE A CA 1
ATOM 1859 C C . ILE A 1 227 ? -1.069 -4.504 4.102 1 94.69 227 ILE A C 1
ATOM 1861 O O . ILE A 1 227 ? -2.027 -3.783 4.387 1 94.69 227 ILE A O 1
ATOM 1865 N N . LYS A 1 228 ? -0.374 -5.109 4.961 1 92.44 228 LYS A N 1
ATOM 1866 C CA . LYS A 1 228 ? -0.74 -5.035 6.371 1 92.44 228 LYS A CA 1
ATOM 1867 C C . LYS A 1 228 ? -0.56 -3.621 6.914 1 92.44 228 LYS A C 1
ATOM 1869 O O . LYS A 1 228 ? -1.373 -3.146 7.711 1 92.44 228 LYS A O 1
ATOM 1874 N N . CYS A 1 229 ? 0.447 -2.996 6.504 1 94.38 229 CYS A N 1
ATOM 1875 C CA . CYS A 1 229 ? 0.733 -1.663 7.023 1 94.38 229 CYS A CA 1
ATOM 1876 C C . CYS A 1 229 ? -0.192 -0.625 6.398 1 94.38 229 CYS A C 1
ATOM 1878 O O . CYS A 1 229 ? -0.762 0.209 7.105 1 94.38 229 CYS A O 1
ATOM 1880 N N . MET A 1 230 ? -0.313 -0.688 5.109 1 94.38 230 MET A N 1
ATOM 1881 C CA . MET A 1 230 ? -1.129 0.286 4.391 1 94.38 230 MET A CA 1
ATOM 1882 C C . MET A 1 230 ? -2.471 -0.318 3.992 1 94.38 230 MET A C 1
ATOM 1884 O O . MET A 1 230 ? -2.977 -0.05 2.9 1 94.38 230 MET A O 1
ATOM 1888 N N . ALA A 1 231 ? -2.979 -1.046 4.875 1 95.31 231 ALA A N 1
ATOM 1889 C CA . ALA A 1 231 ? -4.203 -1.792 4.59 1 95.31 231 ALA A CA 1
ATOM 1890 C C . ALA A 1 231 ? -5.277 -0.879 4.004 1 95.31 231 ALA A C 1
ATOM 1892 O O . ALA A 1 231 ? -5.691 0.089 4.645 1 95.31 231 ALA A O 1
ATOM 1893 N N . ASP A 1 232 ? -5.664 -1.181 2.836 1 95.06 232 ASP A N 1
ATOM 1894 C CA . ASP A 1 232 ? -6.715 -0.442 2.141 1 95.06 232 ASP A CA 1
ATOM 1895 C C . ASP A 1 232 ? -8.094 -1.028 2.441 1 95.06 232 ASP A C 1
ATOM 1897 O O . ASP A 1 232 ? -8.523 -1.978 1.786 1 95.06 232 ASP A O 1
ATOM 1901 N N . VAL A 1 233 ? -8.844 -0.364 3.24 1 94.62 233 VAL A N 1
ATOM 1902 C CA . VAL A 1 233 ? -10.141 -0.905 3.652 1 94.62 233 VAL A CA 1
ATOM 1903 C C . VAL A 1 233 ? -11.242 -0.358 2.748 1 94.62 233 VAL A C 1
ATOM 1905 O O . VAL A 1 233 ? -12.43 -0.5 3.049 1 94.62 233 VAL A O 1
ATOM 1908 N N . THR A 1 234 ? -10.828 0.238 1.683 1 93.38 234 THR A N 1
ATOM 1909 C CA . THR A 1 234 ? -11.805 0.686 0.693 1 93.38 234 THR A CA 1
ATOM 1910 C C . THR A 1 234 ? -12.617 -0.493 0.158 1 93.38 234 THR A C 1
ATOM 1912 O O . THR A 1 234 ? -12.047 -1.532 -0.19 1 93.38 234 THR A O 1
ATOM 1915 N N . PRO A 1 235 ? -13.906 -0.291 0.089 1 94 235 PRO A N 1
ATOM 1916 C CA . PRO A 1 235 ? -14.727 -1.412 -0.371 1 94 235 PRO A CA 1
ATOM 1917 C C . PRO A 1 235 ? -14.656 -1.621 -1.882 1 94 235 PRO A C 1
ATOM 1919 O O . PRO A 1 235 ? -14.602 -0.649 -2.641 1 94 235 PRO A O 1
ATOM 1922 N N . VAL A 1 236 ? -14.586 -2.832 -2.217 1 92 236 VAL A N 1
ATOM 1923 C CA . VAL A 1 236 ? -14.836 -3.277 -3.584 1 92 236 VAL A CA 1
ATOM 1924 C C . VAL A 1 236 ? -16.25 -3.854 -3.693 1 92 236 VAL A C 1
ATOM 1926 O O . VAL A 1 236 ? -16.578 -4.824 -3.012 1 92 236 VAL A O 1
ATOM 1929 N N . LEU A 1 237 ? -16.984 -3.186 -4.488 1 92.38 237 LEU A N 1
ATOM 1930 C CA . LEU A 1 237 ? -18.344 -3.658 -4.719 1 92.38 237 LEU A CA 1
ATOM 1931 C C . LEU A 1 237 ? -18.438 -4.438 -6.023 1 92.38 237 LEU A C 1
ATOM 1933 O O . LEU A 1 237 ? -17.469 -4.492 -6.789 1 92.38 237 LEU A O 1
ATOM 1937 N N . PHE A 1 238 ? -19.609 -5.047 -6.191 1 89.25 238 PHE A N 1
ATOM 1938 C CA . PHE A 1 238 ? -19.781 -5.902 -7.363 1 89.25 238 PHE A CA 1
ATOM 1939 C C . PHE A 1 238 ? -21.062 -5.555 -8.109 1 89.25 238 PHE A C 1
ATOM 1941 O O . PHE A 1 238 ? -22.125 -5.41 -7.492 1 89.25 238 PHE A O 1
ATOM 1948 N N . GLN A 1 239 ? -20.781 -5.418 -9.375 1 86.62 239 GLN A N 1
ATOM 1949 C CA . GLN A 1 239 ? -21.922 -5.145 -10.258 1 86.62 239 GLN A CA 1
ATOM 1950 C C . GLN A 1 239 ? -22.172 -6.32 -11.195 1 86.62 239 GLN A C 1
ATOM 1952 O O . GLN A 1 239 ? -21.234 -6.973 -11.664 1 86.62 239 GLN A O 1
ATOM 1957 N N . LYS A 1 240 ? -23.422 -6.488 -11.352 1 80.94 240 LYS A N 1
ATOM 1958 C CA . LYS A 1 240 ? -23.781 -7.582 -12.25 1 80.94 240 LYS A CA 1
ATOM 1959 C C . LYS A 1 240 ? -23.172 -7.383 -13.633 1 80.94 240 LYS A C 1
ATOM 1961 O O . LYS A 1 240 ? -23.219 -6.281 -14.188 1 80.94 240 LYS A O 1
ATOM 1966 N N . ASP A 1 241 ? -22.391 -8.477 -13.992 1 72 241 ASP A N 1
ATOM 1967 C CA . ASP A 1 241 ? -21.766 -8.453 -15.312 1 72 241 ASP A CA 1
ATOM 1968 C C . ASP A 1 241 ? -22.656 -9.148 -16.344 1 72 241 ASP A C 1
ATOM 1970 O O . ASP A 1 241 ? -22.844 -10.367 -16.297 1 72 241 ASP A O 1
ATOM 1974 N N . THR A 1 242 ? -23.375 -8.469 -17.109 1 61.47 242 THR A N 1
ATOM 1975 C CA . THR A 1 242 ? -24.266 -9.07 -18.109 1 61.47 242 THR A CA 1
ATOM 1976 C C . THR A 1 242 ? -23.469 -9.586 -19.297 1 61.47 242 THR A C 1
ATOM 1978 O O . THR A 1 242 ? -23.984 -10.375 -20.094 1 61.47 242 THR A O 1
ATOM 1981 N N . GLY A 1 243 ? -22.391 -9.211 -19.484 1 56.41 243 GLY A N 1
ATOM 1982 C CA . GLY A 1 243 ? -21.734 -9.539 -20.75 1 56.41 243 GLY A CA 1
ATOM 1983 C C . GLY A 1 243 ? -20.797 -10.727 -20.641 1 56.41 243 GLY A C 1
ATOM 1984 O O . GLY A 1 243 ? -20.656 -11.5 -21.578 1 56.41 243 GLY A O 1
ATOM 1985 N N . ASN A 1 244 ? -19.891 -10.758 -19.75 1 52.97 244 ASN A N 1
ATOM 1986 C CA . ASN A 1 244 ? -18.766 -11.68 -19.859 1 52.97 244 ASN A CA 1
ATOM 1987 C C . ASN A 1 244 ? -18.781 -12.703 -18.734 1 52.97 244 ASN A C 1
ATOM 1989 O O . ASN A 1 244 ? -17.766 -12.906 -18.047 1 52.97 244 ASN A O 1
ATOM 1993 N N . VAL A 1 245 ? -19.984 -13.242 -18.516 1 50.41 245 VAL A N 1
ATOM 1994 C CA . VAL A 1 245 ? -20.062 -14.25 -17.469 1 50.41 245 VAL A CA 1
ATOM 1995 C C . VAL A 1 245 ? -19.375 -15.531 -17.922 1 50.41 245 VAL A C 1
ATOM 1997 O O . VAL A 1 245 ? -19.578 -15.984 -19.062 1 50.41 245 VAL A O 1
ATOM 2000 N N . ILE A 1 246 ? -18.25 -15.703 -17.469 1 44.44 246 ILE A N 1
ATOM 2001 C CA . ILE A 1 246 ? -17.75 -17.047 -17.734 1 44.44 246 ILE A CA 1
ATOM 2002 C C . ILE A 1 246 ? -18.734 -18.078 -17.172 1 44.44 246 ILE A C 1
ATOM 2004 O O . ILE A 1 246 ? -18.969 -18.125 -15.961 1 44.44 246 ILE A O 1
ATOM 2008 N N . SER A 1 247 ? -19.516 -18.641 -17.859 1 43.41 247 SER A N 1
ATOM 2009 C CA . SER A 1 247 ? -20.562 -19.609 -17.609 1 43.41 247 SER A CA 1
ATOM 2010 C C . SER A 1 247 ? -20.125 -20.641 -16.578 1 43.41 247 SER A C 1
ATOM 2012 O O . SER A 1 247 ? -19.016 -21.172 -16.641 1 43.41 247 SER A O 1
ATOM 2014 N N . GLY A 1 248 ? -21.062 -20.969 -15.586 1 43.09 248 GLY A N 1
ATOM 2015 C CA . GLY A 1 248 ? -20.953 -22.062 -14.641 1 43.09 248 GLY A CA 1
ATOM 2016 C C . GLY A 1 248 ? -20.062 -21.75 -13.453 1 43.09 248 GLY A C 1
ATOM 2017 O O . GLY A 1 248 ? -19.984 -22.531 -12.5 1 43.09 248 GLY A O 1
ATOM 2018 N N . THR A 1 249 ? -19.172 -20.844 -13.617 1 44.12 249 THR A N 1
ATOM 2019 C CA . THR A 1 249 ? -18.203 -20.703 -12.539 1 44.12 249 THR A CA 1
ATOM 2020 C C . THR A 1 249 ? -18.594 -19.562 -11.602 1 44.12 249 THR A C 1
ATOM 2022 O O . THR A 1 249 ? -17.969 -19.375 -10.555 1 44.12 249 THR A O 1
ATOM 2025 N N . GLY A 1 250 ? -19.703 -18.891 -12.008 1 47.66 250 GLY A N 1
ATOM 2026 C CA . GLY A 1 250 ? -20.109 -17.734 -11.242 1 47.66 250 GLY A CA 1
ATOM 2027 C C . GLY A 1 250 ? -19.109 -16.594 -11.32 1 47.66 250 GLY A C 1
ATOM 2028 O O . GLY A 1 250 ? -19.391 -15.477 -10.875 1 47.66 250 GLY A O 1
ATOM 2029 N N . LEU A 1 251 ? -17.906 -16.938 -11.781 1 50.28 251 LEU A N 1
ATOM 2030 C CA . LEU A 1 251 ? -16.875 -15.953 -12.086 1 50.28 251 LEU A CA 1
ATOM 2031 C C . LEU A 1 251 ? -17.266 -15.102 -13.289 1 50.28 251 LEU A C 1
ATOM 2033 O O . LEU A 1 251 ? -17.828 -15.609 -14.258 1 50.28 251 LEU A O 1
ATOM 2037 N N . GLY A 1 252 ? -17.266 -13.977 -13.156 1 55.12 252 GLY A N 1
ATOM 2038 C CA . GLY A 1 252 ? -17.641 -13.094 -14.25 1 55.12 252 GLY A CA 1
ATOM 2039 C C . GLY A 1 252 ? -19.047 -12.547 -14.133 1 55.12 252 GLY A C 1
ATOM 2040 O O . GLY A 1 252 ? -19.438 -11.648 -14.875 1 55.12 252 GLY A O 1
ATOM 2041 N N . ALA A 1 253 ? -19.703 -13.211 -13.141 1 60.66 253 ALA A N 1
ATOM 2042 C CA . ALA A 1 253 ? -21.062 -12.695 -13.047 1 60.66 253 ALA A CA 1
ATOM 2043 C C . ALA A 1 253 ? -21.094 -11.312 -12.398 1 60.66 253 ALA A C 1
ATOM 2045 O O . ALA A 1 253 ? -21.984 -10.508 -12.68 1 60.66 253 ALA A O 1
ATOM 2046 N N . TRP A 1 254 ? -20.078 -11.172 -11.703 1 72.88 254 TRP A N 1
ATOM 2047 C CA . TRP A 1 254 ? -20 -9.891 -11.016 1 72.88 254 TRP A CA 1
ATOM 2048 C C . TRP A 1 254 ? -18.672 -9.203 -11.266 1 72.88 254 TRP A C 1
ATOM 2050 O O . TRP A 1 254 ? -17.609 -9.828 -11.148 1 72.88 254 TRP A O 1
ATOM 2060 N N . LYS A 1 255 ? -18.797 -7.992 -11.695 1 78.88 255 LYS A N 1
ATOM 2061 C CA . LYS A 1 255 ? -17.609 -7.188 -11.977 1 78.88 255 LYS A CA 1
ATOM 2062 C C . LYS A 1 255 ? -17.25 -6.305 -10.781 1 78.88 255 LYS A C 1
ATOM 2064 O O . LYS A 1 255 ? -18.109 -5.594 -10.258 1 78.88 255 LYS A O 1
ATOM 2069 N N . PRO A 1 256 ? -16.062 -6.473 -10.406 1 82.06 256 PRO A N 1
ATOM 2070 C CA . PRO A 1 256 ? -15.656 -5.613 -9.297 1 82.06 256 PRO A CA 1
ATOM 2071 C C . PRO A 1 256 ? -15.664 -4.129 -9.656 1 82.06 256 PRO A C 1
ATOM 2073 O O . PRO A 1 256 ? -15.305 -3.766 -10.781 1 82.06 256 PRO A O 1
ATOM 2076 N N . ARG A 1 257 ? -16.203 -3.365 -8.742 1 86.88 257 ARG A N 1
ATOM 2077 C CA . ARG A 1 257 ? -16.219 -1.908 -8.82 1 86.88 257 ARG A CA 1
ATOM 2078 C C . ARG A 1 257 ? -15.547 -1.286 -7.605 1 86.88 257 ARG A C 1
ATOM 2080 O O . ARG A 1 257 ? -16.125 -1.251 -6.516 1 86.88 257 ARG A O 1
ATOM 2087 N N . ASP A 1 258 ? -14.391 -0.75 -7.863 1 87.5 258 ASP A N 1
ATOM 2088 C CA . ASP A 1 258 ? -13.609 -0.181 -6.77 1 87.5 258 ASP A CA 1
ATOM 2089 C C . ASP A 1 258 ? -14.07 1.238 -6.445 1 87.5 258 ASP A C 1
ATOM 2091 O O . ASP A 1 258 ? -14.703 1.895 -7.273 1 87.5 258 ASP A O 1
ATOM 2095 N N . ALA A 1 259 ? -13.797 1.613 -5.266 1 90.5 259 ALA A N 1
ATOM 2096 C CA . ALA A 1 259 ? -14.023 2.998 -4.859 1 90.5 259 ALA A CA 1
ATOM 2097 C C . ALA A 1 259 ? -12.805 3.861 -5.145 1 90.5 259 ALA A C 1
ATOM 2099 O O . ALA A 1 259 ? -11.68 3.354 -5.219 1 90.5 259 ALA A O 1
ATOM 2100 N N . PRO A 1 260 ? -13.078 5.16 -5.336 1 90.44 260 PRO A N 1
ATOM 2101 C CA . PRO A 1 260 ? -11.93 6.031 -5.609 1 90.44 260 PRO A CA 1
ATOM 2102 C C . PRO A 1 260 ? -11.023 6.207 -4.395 1 90.44 260 PRO A C 1
ATOM 2104 O O . PRO A 1 260 ? -11.492 6.141 -3.256 1 90.44 260 PRO A O 1
ATOM 2107 N N . ARG A 1 261 ? -9.758 6.465 -4.676 1 90.5 261 ARG A N 1
ATOM 2108 C CA . ARG A 1 261 ? -8.758 6.766 -3.66 1 90.5 261 ARG A CA 1
ATOM 2109 C C . ARG A 1 261 ? -7.844 7.898 -4.109 1 90.5 261 ARG A C 1
ATOM 2111 O O . ARG A 1 261 ? -7.812 8.25 -5.293 1 90.5 261 ARG A O 1
ATOM 2118 N N . ARG A 1 262 ? -7.273 8.461 -3.09 1 94.38 262 ARG A N 1
ATOM 2119 C CA . ARG A 1 262 ? -6.227 9.445 -3.336 1 94.38 262 ARG A CA 1
ATOM 2120 C C . ARG A 1 262 ? -4.871 8.773 -3.535 1 94.38 262 ARG A C 1
ATOM 2122 O O . ARG A 1 262 ? -4.312 8.203 -2.598 1 94.38 262 ARG A O 1
ATOM 2129 N N . CYS A 1 263 ? -4.434 8.836 -4.785 1 95.88 263 CYS A N 1
ATOM 2130 C CA . CYS A 1 263 ? -3.219 8.102 -5.133 1 95.88 263 CYS A CA 1
ATOM 2131 C C . CYS A 1 263 ? -2.066 9.062 -5.406 1 95.88 263 CYS A C 1
ATOM 2133 O O . CYS A 1 263 ? -2.283 10.188 -5.867 1 95.88 263 CYS A O 1
ATOM 2135 N N . LYS A 1 264 ? -0.905 8.57 -5.121 1 96.69 264 LYS A N 1
ATOM 2136 C CA . LYS A 1 264 ? 0.284 9.25 -5.625 1 96.69 264 LYS A CA 1
ATOM 2137 C C . LYS A 1 264 ? 0.437 9.047 -7.129 1 96.69 264 LYS A C 1
ATOM 2139 O O . LYS A 1 264 ? 0.126 7.977 -7.652 1 96.69 264 LYS A O 1
ATOM 2144 N N . ARG A 1 265 ? 0.882 10.109 -7.762 1 96.62 265 ARG A N 1
ATOM 2145 C CA . ARG A 1 265 ? 1.197 9.969 -9.18 1 96.62 265 ARG A CA 1
ATOM 2146 C C . ARG A 1 265 ? 2.475 9.164 -9.375 1 96.62 265 ARG A C 1
ATOM 2148 O O . ARG A 1 265 ? 3.578 9.711 -9.32 1 96.62 265 ARG A O 1
ATOM 2155 N N . PHE A 1 266 ? 2.289 7.98 -9.742 1 93.31 266 PHE A N 1
ATOM 2156 C CA . PHE A 1 266 ? 3.412 7.051 -9.812 1 93.31 266 PHE A CA 1
ATOM 2157 C C . PHE A 1 266 ? 4.344 7.418 -10.961 1 93.31 266 PHE A C 1
ATOM 2159 O O . PHE A 1 266 ? 5.551 7.191 -10.883 1 93.31 266 PHE A O 1
ATOM 2166 N N . ASP A 1 267 ? 3.799 7.957 -12.008 1 92.19 267 ASP A N 1
ATO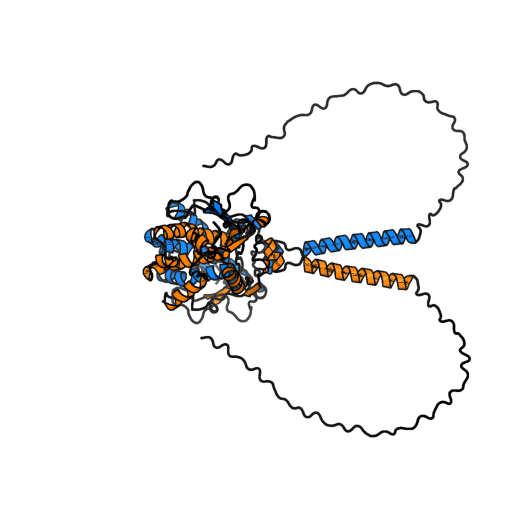M 2167 C CA . ASP A 1 267 ? 4.637 8.367 -13.133 1 92.19 267 ASP A CA 1
ATOM 2168 C C . ASP A 1 267 ? 5.676 9.398 -12.688 1 92.19 267 ASP A C 1
ATOM 2170 O O . ASP A 1 267 ? 6.816 9.375 -13.156 1 92.19 267 ASP A O 1
ATOM 2174 N N . LYS A 1 268 ? 5.281 10.273 -11.836 1 94.88 268 LYS A N 1
ATOM 2175 C CA . LYS A 1 268 ? 6.207 11.281 -11.328 1 94.88 268 LYS A CA 1
ATOM 2176 C C . LYS A 1 268 ? 7.238 10.656 -10.391 1 94.88 268 LYS A C 1
ATOM 2178 O O . LYS A 1 268 ? 8.406 11.055 -10.383 1 94.88 268 LYS A O 1
ATOM 2183 N N . ILE A 1 269 ? 6.789 9.703 -9.609 1 93.75 269 ILE A N 1
ATOM 2184 C CA . ILE A 1 269 ? 7.707 8.977 -8.742 1 93.75 269 ILE A CA 1
ATOM 2185 C C . ILE A 1 269 ? 8.734 8.227 -9.586 1 93.75 269 ILE A C 1
ATOM 2187 O O . ILE A 1 269 ? 9.938 8.289 -9.312 1 93.75 269 ILE A O 1
ATOM 2191 N N . TRP A 1 270 ? 8.234 7.625 -10.555 1 90.94 270 TRP A N 1
ATOM 2192 C CA . TRP A 1 270 ? 9.086 6.863 -11.453 1 90.94 270 TRP A CA 1
ATOM 2193 C C . TRP A 1 270 ? 10.109 7.773 -12.141 1 90.94 270 TRP A C 1
ATOM 2195 O O . TRP A 1 270 ? 11.281 7.418 -12.258 1 90.94 270 TRP A O 1
ATOM 2205 N N . ASP A 1 271 ? 9.672 8.875 -12.547 1 90.69 271 ASP A N 1
ATOM 2206 C CA . ASP A 1 271 ? 10.57 9.859 -13.148 1 90.69 271 ASP A CA 1
ATOM 2207 C C . ASP A 1 271 ? 11.656 10.281 -12.164 1 90.69 271 ASP A C 1
ATOM 2209 O O . ASP A 1 271 ? 12.836 10.383 -12.531 1 90.69 271 ASP A O 1
ATOM 2213 N N . TRP A 1 272 ? 11.227 10.57 -11.047 1 92.69 272 TRP A N 1
ATOM 2214 C CA . TRP A 1 272 ? 12.188 10.969 -10.023 1 92.69 272 TRP A CA 1
ATOM 2215 C C . TRP A 1 272 ? 13.211 9.859 -9.781 1 92.69 272 TRP A C 1
ATOM 2217 O O . TRP A 1 272 ? 14.414 10.125 -9.711 1 92.69 272 TRP A O 1
ATOM 2227 N N . GLU A 1 273 ? 12.758 8.633 -9.633 1 90.62 273 GLU A N 1
ATOM 2228 C CA . GLU A 1 273 ? 13.625 7.484 -9.391 1 90.62 273 GLU A CA 1
ATOM 2229 C C . GLU A 1 273 ? 14.641 7.316 -10.516 1 90.62 273 GLU A C 1
ATOM 2231 O O . GLU A 1 273 ? 15.82 7.074 -10.258 1 90.62 273 GLU A O 1
ATOM 2236 N N . ARG A 1 274 ? 14.188 7.406 -11.641 1 87.25 274 ARG A N 1
ATOM 2237 C CA . ARG A 1 274 ? 15.07 7.258 -12.797 1 87.25 274 ARG A CA 1
ATOM 2238 C C . ARG A 1 274 ? 16.125 8.367 -12.828 1 87.25 274 ARG A C 1
ATOM 2240 O O . ARG A 1 274 ? 17.297 8.102 -13.094 1 87.25 274 ARG A O 1
ATOM 2247 N N . LYS A 1 275 ? 15.727 9.516 -12.594 1 89.12 275 LYS A N 1
ATOM 2248 C CA . LYS A 1 275 ? 16.609 10.672 -12.648 1 89.12 275 LYS A CA 1
ATOM 2249 C C . LYS A 1 275 ? 17.656 10.617 -11.531 1 89.12 275 LYS A C 1
ATOM 2251 O O . LYS A 1 275 ? 18.797 11.047 -11.711 1 89.12 275 LYS A O 1
ATOM 2256 N N . ASN A 1 276 ? 17.266 10.07 -10.43 1 90.19 276 ASN A N 1
ATOM 2257 C CA . ASN A 1 276 ? 18.125 10.133 -9.258 1 90.19 276 ASN A CA 1
ATOM 2258 C C . ASN A 1 276 ? 18.797 8.789 -8.984 1 90.19 276 ASN A C 1
ATOM 2260 O O . ASN A 1 276 ? 19.438 8.609 -7.941 1 90.19 276 ASN A O 1
ATOM 2264 N N . SER A 1 277 ? 18.625 7.906 -9.875 1 89.31 277 SER A N 1
ATOM 2265 C CA . SER A 1 277 ? 19.344 6.641 -9.75 1 89.31 277 SER A CA 1
ATOM 2266 C C . SER A 1 277 ? 20.844 6.844 -9.836 1 89.31 277 SER A C 1
ATOM 2268 O O . SER A 1 277 ? 21.328 7.586 -10.688 1 89.31 277 SER A O 1
ATOM 2270 N N . ILE A 1 278 ? 21.609 6.074 -8.969 1 88.69 278 ILE A N 1
ATOM 2271 C CA . ILE A 1 278 ? 23.031 6.387 -8.883 1 88.69 278 ILE A CA 1
ATOM 2272 C C . ILE A 1 278 ? 23.844 5.195 -9.367 1 88.69 278 ILE A C 1
ATOM 2274 O O . ILE A 1 278 ? 25.047 5.332 -9.648 1 88.69 278 ILE A O 1
ATOM 2278 N N . CYS A 1 279 ? 23.312 4.066 -9.383 1 83.19 279 CYS A N 1
ATOM 2279 C CA . CYS A 1 279 ? 24.016 2.875 -9.844 1 83.19 279 CYS A CA 1
ATOM 22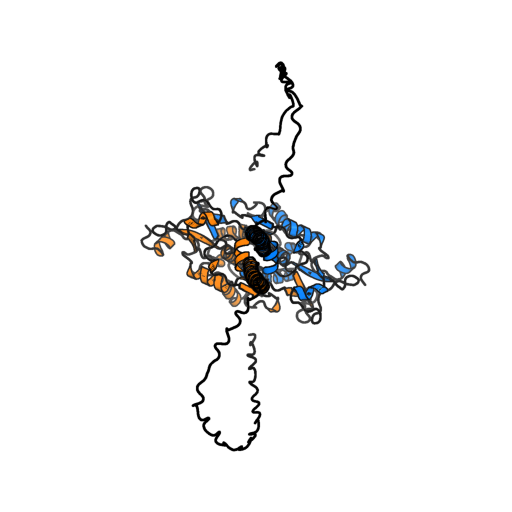80 C C . CYS A 1 279 ? 23.031 1.782 -10.25 1 83.19 279 CYS A C 1
ATOM 2282 O O . CYS A 1 279 ? 21.859 1.847 -9.922 1 83.19 279 CYS A O 1
ATOM 2284 N N . PRO A 1 280 ? 23.562 0.831 -11.008 1 78.56 280 PRO A N 1
ATOM 2285 C CA . PRO A 1 280 ? 22.719 -0.337 -11.281 1 78.56 280 PRO A CA 1
ATOM 2286 C C . PRO A 1 280 ? 22.484 -1.198 -10.047 1 78.56 280 PRO A C 1
ATOM 2288 O O . PRO A 1 280 ? 23.109 -0.98 -9.008 1 78.56 280 PRO A O 1
ATOM 2291 N N . MET A 1 281 ? 21.578 -2.156 -10.273 1 72.62 281 MET A N 1
ATOM 2292 C CA . MET A 1 281 ? 21.234 -3.031 -9.156 1 72.62 281 MET A CA 1
ATOM 2293 C C . MET A 1 281 ? 22.484 -3.631 -8.523 1 72.62 281 MET A C 1
ATOM 2295 O O . MET A 1 281 ? 23.391 -4.066 -9.234 1 72.62 281 MET A O 1
ATOM 2299 N N . GLY A 1 282 ? 22.609 -3.551 -7.285 1 72.69 282 GLY A N 1
ATOM 2300 C CA . GLY A 1 282 ? 23.734 -4.121 -6.551 1 72.69 282 GLY A CA 1
ATOM 2301 C C . GLY A 1 282 ? 24.828 -3.111 -6.258 1 72.69 282 GLY A C 1
ATOM 2302 O O . GLY A 1 282 ? 25.625 -3.305 -5.336 1 72.69 282 GLY A O 1
ATOM 2303 N N . CYS A 1 283 ? 24.922 -2.143 -7.062 1 80.44 283 CYS A N 1
ATOM 2304 C CA . CYS A 1 283 ? 25.922 -1.094 -6.871 1 80.44 283 CYS A CA 1
ATOM 2305 C C . CYS A 1 283 ? 27.281 -1.69 -6.559 1 80.44 283 CYS A C 1
ATOM 2307 O O . CYS A 1 283 ? 27.938 -1.286 -5.594 1 80.44 283 CYS A O 1
ATOM 2309 N N . VAL A 1 284 ? 27.656 -2.564 -7.41 1 77.12 284 VAL A N 1
ATOM 2310 C CA . VAL A 1 284 ? 28.922 -3.24 -7.18 1 77.12 284 VAL A CA 1
ATOM 2311 C C . VAL A 1 284 ? 30.078 -2.254 -7.363 1 77.12 284 VAL A C 1
ATOM 2313 O O . VAL A 1 284 ? 29.938 -1.26 -8.078 1 77.12 284 VAL A O 1
ATOM 2316 N N . PRO A 1 285 ? 31.141 -2.631 -6.715 1 77.75 285 PRO A N 1
ATOM 2317 C CA . PRO A 1 285 ? 32.281 -1.714 -6.773 1 77.75 285 PRO A CA 1
ATOM 2318 C C . PRO A 1 285 ? 32.688 -1.369 -8.203 1 77.75 285 PRO A C 1
ATOM 2320 O O . PRO A 1 285 ? 33.062 -0.226 -8.492 1 77.75 285 PRO A O 1
ATOM 2323 N N . GLU A 1 286 ? 32.562 -2.318 -9.086 1 81.69 286 GLU A N 1
ATOM 2324 C CA . GLU A 1 286 ? 32.938 -2.08 -10.477 1 81.69 286 GLU A CA 1
ATOM 2325 C C . GLU A 1 286 ? 32.031 -1.04 -11.117 1 81.69 286 GLU A C 1
ATOM 2327 O O . GLU A 1 286 ? 32.469 -0.186 -11.875 1 81.69 286 GLU A O 1
ATOM 2332 N N . ASP A 1 287 ? 30.781 -1.096 -10.781 1 81 287 ASP A N 1
ATOM 2333 C CA . ASP A 1 287 ? 29.828 -0.128 -11.312 1 81 287 ASP A CA 1
ATOM 2334 C C . ASP A 1 287 ? 30.078 1.265 -10.734 1 81 287 ASP A C 1
ATOM 2336 O O . ASP A 1 287 ? 30.062 2.258 -11.469 1 81 287 ASP A O 1
ATOM 2340 N N . ILE A 1 288 ? 30.344 1.236 -9.5 1 81.75 288 ILE A N 1
ATOM 2341 C CA . ILE A 1 288 ? 30.594 2.508 -8.828 1 81.75 288 ILE A CA 1
ATOM 2342 C C . ILE A 1 288 ? 31.844 3.158 -9.391 1 81.75 288 ILE A C 1
ATOM 2344 O O . ILE A 1 288 ? 31.875 4.363 -9.648 1 81.75 288 ILE A O 1
ATOM 2348 N N . ALA A 1 289 ? 32.844 2.365 -9.594 1 82.69 289 ALA A N 1
ATOM 2349 C CA . ALA A 1 289 ? 34.094 2.881 -10.148 1 82.69 289 ALA A CA 1
ATOM 2350 C C . ALA A 1 289 ? 33.875 3.428 -11.555 1 82.69 289 ALA A C 1
ATOM 2352 O O . ALA A 1 289 ? 34.5 4.438 -11.938 1 82.69 289 ALA A O 1
ATOM 2353 N N . ARG A 1 290 ? 33.094 2.746 -12.227 1 84.75 290 ARG A N 1
ATOM 2354 C CA . ARG A 1 290 ? 32.812 3.152 -13.602 1 84.75 290 ARG A CA 1
ATOM 2355 C C . ARG A 1 290 ? 32 4.441 -13.633 1 84.75 290 ARG A C 1
ATOM 2357 O O . ARG A 1 290 ? 32.281 5.332 -14.438 1 84.75 290 ARG A O 1
ATOM 2364 N N . LEU A 1 291 ? 31.094 4.566 -12.812 1 83.38 291 LEU A N 1
ATOM 2365 C CA . LEU A 1 291 ? 30.156 5.68 -12.828 1 83.38 291 LEU A CA 1
ATOM 2366 C C . LEU A 1 291 ? 30.75 6.902 -12.133 1 83.38 291 LEU A C 1
ATOM 2368 O O . LEU A 1 291 ? 30.406 8.039 -12.469 1 83.38 291 LEU A O 1
ATOM 2372 N N . TYR A 1 292 ? 31.453 6.625 -11.281 1 82.06 292 TYR A N 1
ATOM 2373 C CA . TYR A 1 292 ? 32.094 7.699 -10.523 1 82.06 292 TYR A CA 1
ATOM 2374 C C . TYR A 1 292 ? 33.594 7.562 -10.547 1 82.06 292 TYR A C 1
ATOM 2376 O O . TYR A 1 292 ? 34.219 7.262 -9.523 1 82.06 292 TYR A O 1
ATOM 2384 N N . PRO A 1 293 ? 33.969 7.898 -11.852 1 75.88 293 PRO A N 1
ATOM 2385 C CA . PRO A 1 293 ? 35.438 7.812 -11.969 1 75.88 293 PRO A CA 1
ATOM 2386 C C . PRO A 1 293 ? 36.156 8.836 -11.102 1 75.88 293 PRO A C 1
ATOM 2388 O O . PRO A 1 293 ? 35.688 9.961 -10.945 1 75.88 293 PRO A O 1
ATOM 2391 N N . GLY A 1 294 ? 37.219 8.328 -10.484 1 63.84 294 GLY A N 1
ATOM 2392 C CA . GLY A 1 294 ? 38.031 9.211 -9.656 1 63.84 294 GLY A CA 1
ATOM 2393 C C . GLY A 1 294 ? 37.688 9.141 -8.18 1 63.84 294 GLY A C 1
ATOM 2394 O O . GLY A 1 294 ? 38.281 9.828 -7.359 1 63.84 294 GLY A O 1
ATOM 2395 N N . THR A 1 295 ? 36.5 8.633 -7.91 1 55.59 295 THR A N 1
ATOM 2396 C CA . THR A 1 295 ? 36.156 8.359 -6.516 1 55.59 295 THR A CA 1
ATOM 2397 C C . THR A 1 295 ? 37 7.203 -5.977 1 55.59 295 THR A C 1
ATOM 2399 O O . THR A 1 295 ? 37 6.113 -6.547 1 55.59 295 THR A O 1
ATOM 2402 N N . ALA A 1 296 ? 38.344 7.195 -5.715 1 45.75 296 ALA A N 1
ATOM 2403 C CA . ALA A 1 296 ? 39.344 6.273 -5.215 1 45.75 296 ALA A CA 1
ATOM 2404 C C . ALA A 1 296 ? 39.188 6.043 -3.715 1 45.75 296 ALA A C 1
ATOM 2406 O O . ALA A 1 296 ? 38.781 6.949 -2.979 1 45.75 296 ALA A O 1
ATOM 2407 N N . MET B 1 1 ? 13.195 -18.5 18.922 1 21.14 1 MET B N 1
ATOM 2408 C CA . MET B 1 1 ? 12.297 -18.344 20.047 1 21.14 1 MET B CA 1
ATOM 2409 C C . MET B 1 1 ? 12.742 -17.203 20.953 1 21.14 1 MET B C 1
ATOM 2411 O O . MET B 1 1 ? 13.688 -17.344 21.734 1 21.14 1 MET B O 1
ATOM 2415 N N . PHE B 1 2 ? 12.797 -15.992 20.438 1 22.16 2 PHE B N 1
ATOM 2416 C CA . PHE B 1 2 ? 13.492 -14.805 20.922 1 22.16 2 PHE B CA 1
ATOM 2417 C C . PHE B 1 2 ? 12.922 -14.344 22.25 1 22.16 2 PHE B C 1
ATOM 2419 O O . PHE B 1 2 ? 11.75 -13.961 22.344 1 22.16 2 PHE B O 1
ATOM 2426 N N . LYS B 1 3 ? 13.383 -15.016 23.281 1 20.95 3 LYS B N 1
ATOM 2427 C CA . LYS B 1 3 ? 12.992 -14.859 24.688 1 20.95 3 LYS B CA 1
ATOM 2428 C C . LYS B 1 3 ? 13.164 -13.414 25.141 1 20.95 3 LYS B C 1
ATOM 2430 O O . LYS B 1 3 ? 14.25 -12.844 25.031 1 20.95 3 LYS B O 1
ATOM 2435 N N . TYR B 1 4 ? 12.117 -12.594 24.875 1 22.03 4 TYR B N 1
ATOM 2436 C CA . TYR B 1 4 ? 11.945 -11.242 25.391 1 22.03 4 TYR B CA 1
ATOM 2437 C C . TYR B 1 4 ? 12.289 -11.18 26.875 1 22.03 4 TYR B C 1
ATOM 2439 O O . TYR B 1 4 ? 11.641 -11.828 27.703 1 22.03 4 TYR B O 1
ATOM 2447 N N . ASN B 1 5 ? 13.594 -11.273 27.078 1 21.27 5 ASN B N 1
ATOM 2448 C CA . ASN B 1 5 ? 14.125 -11.25 28.422 1 21.27 5 ASN B CA 1
ATOM 2449 C C . ASN B 1 5 ? 13.539 -10.102 29.25 1 21.27 5 ASN B C 1
ATOM 2451 O O . ASN B 1 5 ? 13.547 -8.953 28.797 1 21.27 5 ASN B O 1
ATOM 2455 N N . THR B 1 6 ? 12.438 -10.344 29.969 1 23.2 6 THR B N 1
ATOM 2456 C CA . THR B 1 6 ? 11.594 -9.656 30.938 1 23.2 6 THR B CA 1
ATOM 2457 C C . THR B 1 6 ? 12.438 -8.922 31.969 1 23.2 6 THR B C 1
ATOM 2459 O O . THR B 1 6 ? 13.109 -9.555 32.781 1 23.2 6 THR B O 1
ATOM 2462 N N . LEU B 1 7 ? 13.219 -7.926 31.422 1 20.84 7 LEU B N 1
ATOM 2463 C CA . LEU B 1 7 ? 14.188 -7.238 32.281 1 20.84 7 LEU B CA 1
ATOM 2464 C C . LEU B 1 7 ? 13.516 -6.715 33.531 1 20.84 7 LEU B C 1
ATOM 2466 O O . LEU B 1 7 ? 12.539 -5.969 33.469 1 20.84 7 LEU B O 1
ATOM 2470 N N . THR B 1 8 ? 13.477 -7.516 34.625 1 23.92 8 THR B N 1
ATOM 2471 C CA . THR B 1 8 ? 12.945 -7.469 35.969 1 23.92 8 THR B CA 1
ATOM 2472 C C . THR B 1 8 ? 13.469 -6.242 36.719 1 23.92 8 THR B C 1
ATOM 2474 O O . THR B 1 8 ? 14.672 -6.109 36.938 1 23.92 8 THR B O 1
ATOM 2477 N N . PRO B 1 9 ? 12.977 -5.027 36.281 1 22.92 9 PRO B N 1
ATOM 2478 C CA . PRO B 1 9 ? 13.617 -3.855 36.875 1 22.92 9 PRO B CA 1
ATOM 2479 C C . PRO B 1 9 ? 13.664 -3.936 38.406 1 22.92 9 PRO B C 1
ATOM 2481 O O . PRO B 1 9 ? 12.664 -4.273 39.062 1 22.92 9 PRO B O 1
ATOM 2484 N N . GLU B 1 10 ? 14.781 -4.359 38.938 1 20.23 10 GLU B N 1
ATOM 2485 C CA . GLU B 1 10 ? 15.125 -4.582 40.312 1 20.23 10 GLU B CA 1
ATOM 2486 C C . GLU B 1 10 ? 14.883 -3.326 41.156 1 20.23 10 GLU B C 1
ATOM 2488 O O . GLU B 1 10 ? 15.367 -2.246 40.812 1 20.23 10 GLU B O 1
ATOM 2493 N N . LYS B 1 11 ? 13.695 -3.326 41.75 1 25.39 11 LYS B N 1
ATOM 2494 C CA . LYS B 1 11 ? 13.109 -2.371 42.688 1 25.39 11 LYS B CA 1
ATOM 2495 C C . LYS B 1 11 ? 14.086 -2.02 43.781 1 25.39 11 LYS B C 1
ATOM 2497 O O . LYS B 1 11 ? 14.43 -2.873 44.625 1 25.39 1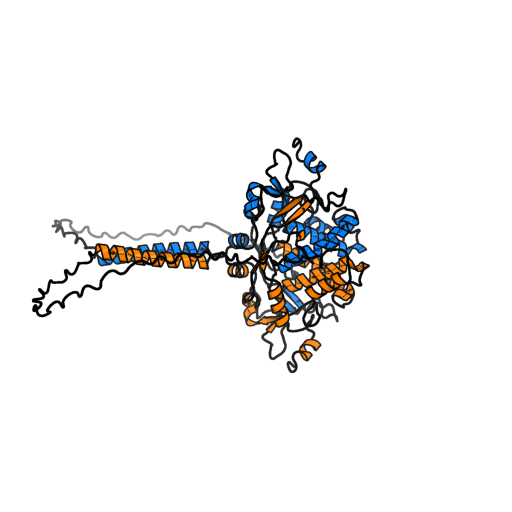1 LYS B O 1
ATOM 2502 N N . ASP B 1 12 ? 15.102 -1.249 43.438 1 19.66 12 ASP B N 1
ATOM 2503 C CA . ASP B 1 12 ? 16.125 -0.99 44.438 1 19.66 12 ASP B CA 1
ATOM 2504 C C . ASP B 1 12 ? 15.5 -0.427 45.719 1 19.66 12 ASP B C 1
ATOM 2506 O O . ASP B 1 12 ? 14.602 0.413 45.656 1 19.66 12 ASP B O 1
ATOM 2510 N N . GLU B 1 13 ? 15.711 -1.065 46.844 1 20.66 13 GLU B N 1
ATOM 2511 C CA . GLU B 1 13 ? 15.312 -1.165 48.219 1 20.66 13 GLU B CA 1
ATOM 2512 C C . GLU B 1 13 ? 15.664 0.105 49 1 20.66 13 GLU B C 1
ATOM 2514 O O . GLU B 1 13 ? 15.18 0.322 50.125 1 20.66 13 GLU B O 1
ATOM 2519 N N . GLU B 1 14 ? 16.438 1.068 48.406 1 20.41 14 GLU B N 1
ATOM 2520 C CA . GLU B 1 14 ? 17.266 1.523 49.5 1 20.41 14 GLU B CA 1
ATOM 2521 C C . GLU B 1 14 ? 16.422 2.221 50.562 1 20.41 14 GLU B C 1
ATOM 2523 O O . GLU B 1 14 ? 15.523 2.998 50.25 1 20.41 14 GLU B O 1
ATOM 2528 N N . THR B 1 15 ? 16.5 1.759 51.812 1 22.08 15 THR B N 1
ATOM 2529 C CA . THR B 1 15 ? 15.945 1.826 53.188 1 22.08 15 THR B CA 1
ATOM 2530 C C . THR B 1 15 ? 16.281 3.162 53.844 1 22.08 15 THR B C 1
ATOM 2532 O O . THR B 1 15 ? 15.898 3.412 54.969 1 22.08 15 THR B O 1
ATOM 2535 N N . HIS B 1 16 ? 16.688 4.199 53.031 1 20.5 16 HIS B N 1
ATOM 2536 C CA . HIS B 1 16 ? 17.453 5.027 53.969 1 20.5 16 HIS B CA 1
ATOM 2537 C C . HIS B 1 16 ? 16.594 5.504 55.125 1 20.5 16 HIS B C 1
ATOM 2539 O O . HIS B 1 16 ? 15.398 5.754 54.969 1 20.5 16 HIS B O 1
ATOM 2545 N N . ASP B 1 17 ? 17.109 5.297 56.344 1 20.98 17 ASP B N 1
ATOM 2546 C CA . ASP B 1 17 ? 16.828 5.395 57.781 1 20.98 17 ASP B CA 1
ATOM 2547 C C . ASP B 1 17 ? 16.609 6.848 58.188 1 20.98 17 ASP B C 1
ATOM 2549 O O . ASP B 1 17 ? 17.562 7.617 58.312 1 20.98 17 ASP B O 1
ATOM 2553 N N . ALA B 1 18 ? 16.047 7.652 57.344 1 21.69 18 ALA B N 1
ATOM 2554 C CA . ALA B 1 18 ? 16.156 9.055 57.75 1 21.69 18 ALA B CA 1
ATOM 2555 C C . ALA B 1 18 ? 15.656 9.258 59.188 1 21.69 18 ALA B C 1
ATOM 2557 O O . ALA B 1 18 ? 14.594 8.75 59.562 1 21.69 18 ALA B O 1
ATOM 2558 N N . THR B 1 19 ? 16.625 9.703 60.031 1 21.03 19 THR B N 1
ATOM 2559 C CA . THR B 1 19 ? 16.828 10.023 61.438 1 21.03 19 THR B CA 1
ATOM 2560 C C . THR B 1 19 ? 15.773 11 61.938 1 21.03 19 THR B C 1
ATOM 2562 O O . THR B 1 19 ? 15.273 11.82 61.156 1 21.03 19 THR B O 1
ATOM 2565 N N . SER B 1 20 ? 15.297 10.766 63.188 1 21.81 20 SER B N 1
ATOM 2566 C CA . SER B 1 20 ? 14.281 11.016 64.188 1 21.81 20 SER B CA 1
ATOM 2567 C C . SER B 1 20 ? 14.375 12.438 64.75 1 21.81 20 SER B C 1
ATOM 2569 O O . SER B 1 20 ? 13.867 12.734 65.812 1 21.81 20 SER B O 1
ATOM 2571 N N . ASN B 1 21 ? 14.781 13.477 63.906 1 20.33 21 ASN B N 1
ATOM 2572 C CA . ASN B 1 21 ? 15.148 14.625 64.75 1 20.33 21 ASN B CA 1
ATOM 2573 C C . ASN B 1 21 ? 13.992 15.07 65.625 1 20.33 21 ASN B C 1
ATOM 2575 O O . ASN B 1 21 ? 12.852 15.172 65.188 1 20.33 21 ASN B O 1
ATOM 2579 N N . SER B 1 22 ? 14.18 15.062 66.938 1 22.27 22 SER B N 1
ATOM 2580 C CA . SER B 1 22 ? 13.508 15.219 68.25 1 22.27 22 SER B CA 1
ATOM 2581 C C . SER B 1 22 ? 13.047 16.656 68.438 1 22.27 22 SER B C 1
ATOM 2583 O O . SER B 1 22 ? 12.656 17.047 69.562 1 22.27 22 SER B O 1
ATOM 2585 N N . LEU B 1 23 ? 12.766 17.438 67.438 1 21.14 23 LEU B N 1
ATOM 2586 C CA . LEU B 1 23 ? 12.719 18.844 67.875 1 21.14 23 LEU B CA 1
ATOM 2587 C C . LEU B 1 23 ? 11.719 19.031 69 1 21.14 23 LEU B C 1
ATOM 2589 O O . LEU B 1 23 ? 10.609 18.484 69 1 21.14 23 LEU B O 1
ATOM 2593 N N . SER B 1 24 ? 12.234 19.734 70.062 1 20.62 24 SER B N 1
ATOM 2594 C CA . SER B 1 24 ? 11.938 20.094 71.438 1 20.62 24 SER B CA 1
ATOM 2595 C C . SER B 1 24 ? 10.609 20.828 71.562 1 20.62 24 SER B C 1
ATOM 2597 O O . SER B 1 24 ? 10.07 21.297 70.562 1 20.62 24 SER B O 1
ATOM 2599 N N . THR B 1 25 ? 10.312 21.297 72.812 1 22.78 25 THR B N 1
ATOM 2600 C CA . THR B 1 25 ? 9.305 21.312 73.875 1 22.78 25 THR B CA 1
ATOM 2601 C C . THR B 1 25 ? 8.492 22.609 73.812 1 22.78 25 THR B C 1
ATOM 2603 O O . THR B 1 25 ? 7.402 22.688 74.375 1 22.78 25 THR B O 1
ATOM 2606 N N . GLU B 1 26 ? 8.836 23.688 73.062 1 24.48 26 GLU B N 1
ATOM 2607 C CA . GLU B 1 26 ? 8.656 24.906 73.812 1 24.48 26 GLU B CA 1
ATOM 2608 C C . GLU B 1 26 ? 7.188 25.141 74.188 1 24.48 26 GLU B C 1
ATOM 2610 O O . GLU B 1 26 ? 6.301 24.672 73.438 1 24.48 26 GLU B O 1
ATOM 2615 N N . GLU B 1 27 ? 6.973 25.875 75.375 1 25.2 27 GLU B N 1
ATOM 2616 C CA . GLU B 1 27 ? 5.98 26.172 76.375 1 25.2 27 GLU B CA 1
ATOM 2617 C C . GLU B 1 27 ? 4.832 27 75.812 1 25.2 27 GLU B C 1
ATOM 2619 O O . GLU B 1 27 ? 5.027 27.812 74.938 1 25.2 27 GLU B O 1
ATOM 2624 N N . GLU B 1 28 ? 3.564 26.656 76.188 1 27.02 28 GLU B N 1
ATOM 2625 C CA . GLU B 1 28 ? 2.17 26.938 75.812 1 27.02 28 GLU B CA 1
ATOM 2626 C C . GLU B 1 28 ? 1.745 28.312 76.312 1 27.02 28 GLU B C 1
ATOM 2628 O O . GLU B 1 28 ? 0.589 28.516 76.75 1 27.02 28 GLU B O 1
ATOM 2633 N N . GLY B 1 29 ? 2.676 29.297 76.438 1 25.94 29 GLY B N 1
ATOM 2634 C CA . GLY B 1 29 ? 2.146 30.328 77.312 1 25.94 29 GLY B CA 1
ATOM 2635 C C . GLY B 1 29 ? 0.792 30.859 76.875 1 25.94 29 GLY B C 1
ATOM 2636 O O . GLY B 1 29 ? 0.479 30.859 75.688 1 25.94 29 GLY B O 1
ATOM 2637 N N . ILE B 1 30 ? -0.154 30.906 77.812 1 26.94 30 ILE B N 1
ATOM 2638 C CA . ILE B 1 30 ? -1.59 31.141 77.938 1 26.94 30 ILE B CA 1
ATOM 2639 C C . ILE B 1 30 ? -1.909 32.594 77.5 1 26.94 30 ILE B C 1
ATOM 2641 O O . ILE B 1 30 ? -1.385 33.531 78.125 1 26.94 30 ILE B O 1
ATOM 2645 N N . ILE B 1 31 ? -2.041 32.875 76.25 1 28.72 31 ILE B N 1
ATOM 2646 C CA . ILE B 1 31 ? -2.383 34.219 75.75 1 28.72 31 ILE B CA 1
ATOM 2647 C C . ILE B 1 31 ? -3.691 34.656 76.375 1 28.72 31 ILE B C 1
ATOM 2649 O O . ILE B 1 31 ? -4.699 33.969 76.312 1 28.72 31 ILE B O 1
ATOM 2653 N N . PRO B 1 32 ? -3.592 35.5 77.438 1 30.34 32 PRO B N 1
ATOM 2654 C CA . PRO B 1 32 ? -4.734 36.062 78.188 1 30.34 32 PRO B CA 1
ATOM 2655 C C . PRO B 1 32 ? -5.805 36.656 77.25 1 30.34 32 PRO B C 1
ATOM 2657 O O . PRO B 1 32 ? -5.5 37.031 76.125 1 30.34 32 PRO B O 1
ATOM 2660 N N . LEU B 1 33 ? -7.027 36.25 77.5 1 27.33 33 LEU B N 1
ATOM 2661 C CA . LEU B 1 33 ? -8.336 36.5 76.938 1 27.33 33 LEU B CA 1
ATOM 2662 C C . LEU B 1 33 ? -8.609 38 76.812 1 27.33 33 LEU B C 1
ATOM 2664 O O . LEU B 1 33 ? -8.453 38.75 77.812 1 27.33 33 LEU B O 1
ATOM 2668 N N . LEU B 1 34 ? -8.375 38.562 75.625 1 27.55 34 LEU B N 1
ATOM 2669 C CA . LEU B 1 34 ? -8.633 39.906 75.125 1 27.55 34 LEU B CA 1
ATOM 2670 C C . LEU B 1 34 ? -10.055 40.344 75.5 1 27.55 34 LEU B C 1
ATOM 2672 O O . LEU B 1 34 ? -11.016 39.625 75.25 1 27.55 34 LEU B O 1
ATOM 2676 N N . ASP B 1 35 ? -10.188 40.938 76.688 1 29.95 35 ASP B N 1
ATOM 2677 C CA . ASP B 1 35 ? -11.477 41.5 77.062 1 29.95 35 ASP B CA 1
ATOM 2678 C C . ASP B 1 35 ? -12.086 42.312 75.875 1 29.95 35 ASP B C 1
ATOM 2680 O O . ASP B 1 35 ? -11.406 43.125 75.25 1 29.95 35 ASP B O 1
ATOM 2684 N N . GLU B 1 36 ? -13.148 41.781 75.25 1 30.91 36 GLU B N 1
ATOM 2685 C CA . GLU B 1 36 ? -13.922 42.031 74.062 1 30.91 36 GLU B CA 1
ATOM 2686 C C . GLU B 1 36 ? -14.586 43.406 74.062 1 30.91 36 GLU B C 1
ATOM 2688 O O . GLU B 1 36 ? -15.258 43.812 73.125 1 30.91 36 GLU B O 1
ATOM 2693 N N . ASN B 1 37 ? -14.648 44.031 75.25 1 32.12 37 ASN B N 1
ATOM 2694 C CA . ASN B 1 37 ? -15.805 44.906 75.188 1 32.12 37 ASN B CA 1
ATOM 2695 C C . ASN B 1 37 ? -15.578 46.125 74.312 1 32.12 37 ASN B C 1
ATOM 2697 O O . ASN B 1 37 ? -16.297 47.094 74.375 1 32.12 37 ASN B O 1
ATOM 2701 N N . ALA B 1 38 ? -14.375 46.375 73.875 1 31.89 38 ALA B N 1
ATOM 2702 C CA . ALA B 1 38 ? -14.336 47.719 73.312 1 31.89 38 ALA B CA 1
ATOM 2703 C C . ALA B 1 38 ? -15.312 47.875 72.125 1 31.89 38 ALA B C 1
ATOM 2705 O O . ALA B 1 38 ? -15.32 47.031 71.188 1 31.89 38 ALA B O 1
ATOM 2706 N N . GLU B 1 39 ? -16.438 48.5 72.312 1 34 39 GLU B N 1
ATOM 2707 C CA . GLU B 1 39 ? -17.531 48.938 71.438 1 34 39 GLU B CA 1
ATOM 2708 C C . GLU B 1 39 ? -16.984 49.594 70.188 1 34 39 GLU B C 1
ATOM 2710 O O . GLU B 1 39 ? -16.188 50.531 70.25 1 34 39 GLU B O 1
ATOM 2715 N N . ASN B 1 40 ? -16.812 48.781 69.125 1 33.12 40 ASN B N 1
ATOM 2716 C CA . ASN B 1 40 ? -16.281 49 67.812 1 33.12 40 ASN B CA 1
ATOM 2717 C C . ASN B 1 40 ? -16.938 50.219 67.125 1 33.12 40 ASN B C 1
ATOM 2719 O O . ASN B 1 40 ? -18.125 50.188 66.812 1 33.12 40 ASN B O 1
ATOM 2723 N N . GLN B 1 41 ? -16.766 51.469 67.625 1 35.19 41 GLN B N 1
ATOM 2724 C CA . GLN B 1 41 ? -17.109 52.594 66.812 1 35.19 41 GLN B CA 1
ATOM 2725 C C . GLN B 1 41 ? -16.578 52.406 65.375 1 35.19 41 GLN B C 1
ATOM 2727 O O . GLN B 1 41 ? -15.383 52.562 65.125 1 35.19 41 GLN B O 1
ATOM 2732 N N . ARG B 1 42 ? -16.938 51.344 64.688 1 34.91 42 ARG B N 1
ATOM 2733 C CA . ARG B 1 42 ? -16.516 51.094 63.344 1 34.91 42 ARG B CA 1
ATOM 2734 C C . ARG B 1 42 ? -16.828 52.312 62.438 1 34.91 42 ARG B C 1
ATOM 2736 O O . ARG B 1 42 ? -17.984 52.719 62.344 1 34.91 42 ARG B O 1
ATOM 2743 N N . ALA B 1 43 ? -15.867 53.281 62.438 1 39.75 43 ALA B N 1
ATOM 2744 C CA . ALA B 1 43 ? -15.883 54.219 61.344 1 39.75 43 ALA B CA 1
ATOM 2745 C C . ALA B 1 43 ? -16.156 53.5 60 1 39.75 43 ALA B C 1
ATOM 2747 O O . ALA B 1 43 ? -15.555 52.438 59.75 1 39.75 43 ALA B O 1
ATOM 2748 N N . HIS B 1 44 ? -17.406 53.531 59.531 1 37.22 44 HIS B N 1
ATOM 2749 C CA . HIS B 1 44 ? -17.766 53.125 58.188 1 37.22 44 HIS B CA 1
ATOM 2750 C C . HIS B 1 44 ? -16.766 53.656 57.156 1 37.22 44 HIS B C 1
ATOM 2752 O O . HIS B 1 44 ? -16.797 54.812 56.781 1 37.22 44 HIS B O 1
ATOM 2758 N N . ASP B 1 45 ? -15.461 53.375 57.406 1 39.81 45 ASP B N 1
ATOM 2759 C CA . ASP B 1 45 ? -14.562 53.75 56.281 1 39.81 45 ASP B CA 1
ATOM 2760 C C . ASP B 1 45 ? -15.148 53.281 54.969 1 39.81 45 ASP B C 1
ATOM 2762 O O . ASP B 1 45 ? -15.562 52.125 54.812 1 39.81 45 ASP B O 1
ATOM 2766 N N . GLY B 1 46 ? -15.844 54.188 54.25 1 41.16 46 GLY B N 1
ATOM 2767 C CA . GLY B 1 46 ? -16.234 53.938 52.844 1 41.16 46 GLY B CA 1
ATOM 2768 C C . GLY B 1 46 ? -15.219 53.125 52.094 1 41.16 46 GLY B C 1
ATOM 2769 O O . GLY B 1 46 ? -14.016 53.312 52.25 1 41.16 46 GLY B O 1
ATOM 2770 N N . ILE B 1 47 ? -15.414 51.906 52 1 45.78 47 ILE B N 1
ATOM 2771 C CA . ILE B 1 47 ? -14.633 51.094 51.062 1 45.78 47 ILE B CA 1
ATOM 2772 C C . ILE B 1 47 ? -14.32 51.906 49.812 1 45.78 47 ILE B C 1
ATOM 2774 O O . ILE B 1 47 ? -15.227 52.469 49.188 1 45.78 47 ILE B O 1
ATOM 2778 N N . PRO B 1 48 ? -13.125 52.531 49.812 1 44.41 48 PRO B N 1
ATOM 2779 C CA . PRO B 1 48 ? -12.883 53.188 48.531 1 44.41 48 PRO B CA 1
ATOM 2780 C C . PRO B 1 48 ? -13.336 52.344 47.344 1 44.41 48 PRO B C 1
ATOM 2782 O O . PRO B 1 48 ? -13.062 51.156 47.312 1 44.41 48 PRO B O 1
ATOM 2785 N N . THR B 1 49 ? -14.5 52.531 46.781 1 45.78 49 THR B N 1
ATOM 2786 C CA . THR B 1 49 ? -14.781 51.969 45.469 1 45.78 49 THR B CA 1
ATOM 2787 C C . THR B 1 49 ? -13.57 52.156 44.531 1 45.78 49 THR B C 1
ATOM 2789 O O . THR B 1 49 ? -13.18 53.281 44.219 1 45.78 49 THR B O 1
ATOM 2792 N N . THR B 1 50 ? -12.57 51.469 44.812 1 44.72 50 THR B N 1
ATOM 2793 C CA . THR B 1 50 ? -11.539 51.469 43.781 1 44.72 50 THR B CA 1
ATOM 2794 C C . THR B 1 50 ? -12.172 51.5 42.375 1 44.72 50 THR B C 1
ATOM 2796 O O . THR B 1 50 ? -12.93 50.625 42.031 1 44.72 50 THR B O 1
ATOM 2799 N N . ARG B 1 51 ? -12.508 52.656 41.875 1 46.47 51 ARG B N 1
ATOM 2800 C CA . ARG B 1 51 ? -12.742 52.781 40.438 1 46.47 51 ARG B CA 1
ATOM 2801 C C . ARG B 1 51 ? -11.812 51.875 39.656 1 46.47 51 ARG B C 1
ATOM 2803 O O . ARG B 1 51 ? -10.602 52.125 39.562 1 46.47 51 ARG B O 1
ATOM 2810 N N . VAL B 1 52 ? -11.938 50.625 39.781 1 52.38 52 VAL B N 1
ATOM 2811 C CA . VAL B 1 52 ? -11.227 49.875 38.75 1 52.38 52 VAL B CA 1
ATOM 2812 C C . VAL B 1 52 ? -11.117 50.688 37.469 1 52.38 52 VAL B C 1
ATOM 2814 O O . VAL B 1 52 ? -12.133 51.125 36.906 1 52.38 52 VAL B O 1
ATOM 2817 N N . SER B 1 53 ? -10.055 51.469 37.344 1 60.59 53 SER B N 1
ATOM 2818 C CA . SER B 1 53 ? -9.883 52.375 36.219 1 60.59 53 SER B CA 1
ATOM 2819 C C . SER B 1 53 ? -10.289 51.688 34.906 1 60.59 53 SER B C 1
ATOM 2821 O O . SER B 1 53 ? -10.148 50.469 34.781 1 60.59 53 SER B O 1
ATOM 2823 N N . SER B 1 54 ? -11.211 52.344 34.188 1 71.62 54 SER B N 1
ATOM 2824 C CA . SER B 1 54 ? -11.672 52 32.844 1 71.62 54 SER B CA 1
ATOM 2825 C C . SER B 1 54 ? -10.555 51.344 32.031 1 71.62 54 SER B C 1
ATOM 2827 O O . SER B 1 54 ? -10.805 50.406 31.266 1 71.62 54 SER B O 1
ATOM 2829 N N . TYR B 1 55 ? -9.32 51.625 32.469 1 68.94 55 TYR B N 1
ATOM 2830 C CA . TYR B 1 55 ? -8.18 51.094 31.719 1 68.94 55 TYR B CA 1
ATOM 2831 C C . TYR B 1 55 ? -7.887 49.656 32.125 1 68.94 55 TYR B C 1
ATOM 2833 O O . TYR B 1 55 ? -7.641 48.812 31.281 1 68.94 55 TYR B O 1
ATOM 2841 N N . SER B 1 56 ? -7.906 49.438 33.5 1 70.25 56 SER B N 1
ATOM 2842 C CA . SER B 1 56 ? -7.637 48.094 33.969 1 70.25 56 SER B CA 1
ATOM 2843 C C . SER B 1 56 ? -8.695 47.094 33.5 1 70.25 56 SER B C 1
ATOM 2845 O O . SER B 1 56 ? -8.383 45.938 33.156 1 70.25 56 SER B O 1
ATOM 2847 N N . PHE B 1 57 ? -9.875 47.469 33.438 1 73.38 57 PHE B N 1
ATOM 2848 C CA . PHE B 1 57 ? -10.961 46.656 32.938 1 73.38 57 PHE B CA 1
ATOM 2849 C C . PHE B 1 57 ? -10.781 46.344 31.453 1 73.38 57 PHE B C 1
ATOM 2851 O O . PHE B 1 57 ? -10.984 45.219 31.016 1 73.38 57 PHE B O 1
ATOM 2858 N N . VAL B 1 58 ? -10.344 47.344 30.672 1 70.44 58 VAL B N 1
ATOM 2859 C CA . VAL B 1 58 ? -10.102 47.188 29.25 1 70.44 58 VAL B CA 1
ATOM 2860 C C . VAL B 1 58 ? -8.953 46.188 29.047 1 70.44 58 VAL B C 1
ATOM 2862 O O . VAL B 1 58 ? -9.031 45.312 28.188 1 70.44 58 VAL B O 1
ATOM 2865 N N . VAL B 1 59 ? -7.887 46.281 29.875 1 70.88 59 VAL B N 1
ATOM 2866 C CA . VAL B 1 59 ? -6.742 45.375 29.766 1 70.88 59 VAL B CA 1
ATOM 2867 C C . VAL B 1 59 ? -7.172 43.938 30.109 1 70.88 59 VAL B C 1
ATOM 2869 O O . VAL B 1 59 ? -6.773 43 29.438 1 70.88 59 VAL B O 1
ATOM 2872 N N . LEU B 1 60 ? -8.008 43.781 31.125 1 74.25 60 LEU B N 1
ATOM 2873 C CA . LEU B 1 60 ? -8.523 42.469 31.5 1 74.25 60 LEU B CA 1
ATOM 2874 C C . LEU B 1 60 ? -9.391 41.875 30.391 1 74.25 60 LEU B C 1
ATOM 2876 O O . LEU B 1 60 ? -9.281 40.688 30.047 1 74.25 60 LEU B O 1
ATOM 2880 N N . LEU B 1 61 ? -10.211 42.719 29.75 1 75.5 61 LEU B N 1
ATOM 2881 C CA . LEU B 1 61 ? -11.094 42.281 28.672 1 75.5 61 LEU B CA 1
ATOM 2882 C C . LEU B 1 61 ? -10.289 41.875 27.453 1 75.5 61 LEU B C 1
ATOM 2884 O O . LEU B 1 61 ? -10.578 40.844 26.828 1 75.5 61 LEU B O 1
ATOM 2888 N N . VAL B 1 62 ? -9.289 42.625 27.125 1 71.25 62 VAL B N 1
ATOM 2889 C CA . VAL B 1 62 ? -8.414 42.281 26 1 71.25 62 VAL B CA 1
ATOM 2890 C C . VAL B 1 62 ? -7.664 41 26.297 1 71.25 62 VAL B C 1
ATOM 2892 O O . VAL B 1 62 ? -7.5 40.156 25.422 1 71.25 62 VAL B O 1
ATOM 2895 N N . GLY B 1 63 ? -7.254 40.812 27.578 1 74.56 63 GLY B N 1
ATOM 2896 C CA . GLY B 1 63 ? -6.598 39.562 27.969 1 74.56 63 GLY B CA 1
ATOM 2897 C C . GLY B 1 63 ? -7.488 38.344 27.859 1 74.56 63 GLY B C 1
ATOM 2898 O O . GLY B 1 63 ? -7.062 37.312 27.344 1 74.56 63 GLY B O 1
ATOM 2899 N N . VAL B 1 64 ? -8.711 38.469 28.281 1 73.75 64 VAL B N 1
ATOM 2900 C CA . VAL B 1 64 ? -9.672 37.375 28.234 1 73.75 64 VAL B CA 1
ATOM 2901 C C . VAL B 1 64 ? -10 37.062 26.766 1 73.75 64 VAL B C 1
ATOM 2903 O O . VAL B 1 64 ? -10.031 35.875 26.391 1 73.75 64 VAL B O 1
ATOM 2906 N N . VAL B 1 65 ? -10.164 38.062 25.922 1 75.25 65 VAL B N 1
ATOM 2907 C CA . VAL B 1 65 ? -10.461 37.844 24.5 1 75.25 65 VAL B CA 1
ATOM 2908 C C . VAL B 1 65 ? -9.266 37.188 23.812 1 75.25 65 VAL B C 1
ATOM 2910 O O . VAL B 1 65 ? -9.438 36.281 23.016 1 75.25 65 VAL B O 1
ATOM 2913 N N . SER B 1 66 ? -8.086 37.625 24.172 1 76 66 SER B N 1
ATOM 2914 C CA . SER B 1 66 ? -6.875 37.031 23.625 1 76 66 SER B CA 1
ATOM 2915 C C . SER B 1 66 ? -6.734 35.562 24.047 1 76 66 SER B C 1
ATOM 2917 O O . SER B 1 66 ? -6.32 34.719 23.25 1 76 66 SER B O 1
ATOM 2919 N N . PHE B 1 67 ? -7.02 35.281 25.297 1 76.81 67 PHE B N 1
ATOM 2920 C CA . PHE B 1 67 ? -6.965 33.938 25.797 1 76.81 67 PHE B CA 1
ATOM 2921 C C . PHE B 1 67 ? -7.984 33.031 25.078 1 76.81 67 PHE B C 1
ATOM 2923 O O . PHE B 1 67 ? -7.66 31.922 24.672 1 76.81 67 PHE B O 1
ATOM 2930 N N . ILE B 1 68 ? -9.18 33.5 24.875 1 77 68 ILE B N 1
ATOM 2931 C CA . ILE B 1 68 ? -10.227 32.781 24.188 1 77 68 ILE B CA 1
ATOM 2932 C C . ILE B 1 68 ? -9.805 32.531 22.734 1 77 68 ILE B C 1
ATOM 2934 O O . ILE B 1 68 ? -9.969 31.406 22.219 1 77 68 ILE B O 1
ATOM 2938 N N . PHE B 1 69 ? -9.234 33.469 22.125 1 74.75 69 PHE B N 1
ATOM 2939 C CA . PHE B 1 69 ? -8.773 33.312 20.734 1 74.75 69 PHE B CA 1
ATOM 2940 C C . PHE B 1 69 ? -7.637 32.312 20.656 1 74.75 69 PHE B C 1
ATOM 2942 O O . PHE B 1 69 ? -7.566 31.516 19.703 1 74.75 69 PHE B O 1
ATOM 2949 N N . SER B 1 70 ? -6.773 32.312 21.625 1 74.75 70 SER B N 1
ATOM 2950 C CA . SER B 1 70 ? -5.68 31.344 21.656 1 74.75 70 SER B CA 1
ATOM 2951 C C . SER B 1 70 ? -6.203 29.922 21.812 1 74.75 70 SER B C 1
ATOM 2953 O O . SER B 1 70 ? -5.711 29 21.172 1 74.75 70 SER B O 1
ATOM 2955 N N . VAL B 1 71 ? -7.109 29.75 22.641 1 73.19 71 VAL B N 1
ATOM 2956 C CA . VAL B 1 71 ? -7.719 28.438 22.844 1 73.19 71 VAL B CA 1
ATOM 2957 C C . VAL B 1 71 ? -8.438 27.984 21.578 1 73.19 71 VAL B C 1
ATOM 2959 O O . VAL B 1 71 ? -8.336 26.828 21.172 1 73.19 71 VAL B O 1
ATOM 2962 N N . LEU B 1 72 ? -9.086 28.906 20.938 1 71.94 72 LEU B N 1
ATOM 2963 C CA . LEU B 1 72 ? -9.789 28.594 19.703 1 71.94 72 LEU B CA 1
ATOM 2964 C C . LEU B 1 72 ? -8.797 28.25 18.594 1 71.94 72 LEU B C 1
ATOM 2966 O O . LEU B 1 72 ? -9.023 27.312 17.812 1 71.94 72 LEU B O 1
ATOM 2970 N N . PHE B 1 73 ? -7.754 29 18.562 1 71 73 PHE B N 1
ATOM 2971 C CA . PHE B 1 73 ? -6.703 28.734 17.594 1 71 73 PHE B CA 1
ATOM 2972 C C . PHE B 1 73 ? -6.102 27.359 17.797 1 71 73 PHE B C 1
ATOM 2974 O O . PHE B 1 73 ? -5.875 26.625 16.844 1 71 73 PHE B O 1
ATOM 2981 N N . TYR B 1 74 ? -5.777 27.047 18.953 1 69.88 74 TYR B N 1
ATOM 2982 C CA . TYR B 1 74 ? -5.219 25.734 19.281 1 69.88 74 TYR B CA 1
ATOM 2983 C C . TYR B 1 74 ? -6.195 24.625 18.922 1 69.88 74 TYR B C 1
ATOM 2985 O O . TYR B 1 74 ? -5.797 23.594 18.375 1 69.88 74 TYR B O 1
ATOM 2993 N N . ALA B 1 75 ? -7.387 24.891 19.172 1 68.88 75 ALA B N 1
ATOM 2994 C CA . ALA B 1 75 ? -8.414 23.891 18.859 1 68.88 75 ALA B CA 1
ATOM 2995 C C . ALA B 1 75 ? -8.531 23.688 17.359 1 68.88 75 ALA B C 1
ATOM 2997 O O . ALA B 1 75 ? -8.641 22.547 16.891 1 68.88 75 ALA B O 1
ATOM 2998 N N . VAL B 1 76 ? -8.453 24.734 16.672 1 67.06 76 VAL B N 1
ATOM 2999 C CA . VAL B 1 76 ? -8.555 24.641 15.211 1 67.06 76 VAL B CA 1
ATOM 3000 C C . VAL B 1 76 ? -7.32 23.938 14.656 1 67.06 76 VAL B C 1
ATOM 3002 O O . VAL B 1 76 ? -7.434 23.062 13.805 1 67.06 76 VAL B O 1
ATOM 3005 N N . ARG B 1 77 ? -6.164 24.312 15.148 1 68 77 ARG B N 1
ATOM 3006 C CA . ARG B 1 77 ? -4.926 23.672 14.703 1 68 77 ARG B CA 1
ATOM 3007 C C . ARG B 1 77 ? -4.961 22.172 14.969 1 68 77 ARG B C 1
ATOM 3009 O O . ARG B 1 77 ? -4.566 21.375 14.109 1 68 77 ARG B O 1
ATOM 3016 N N . HIS B 1 78 ? -5.336 21.891 16.047 1 63.84 78 HIS B N 1
ATOM 3017 C CA . HIS B 1 78 ? -5.371 20.484 16.438 1 63.84 78 HIS B CA 1
ATOM 3018 C C . HIS B 1 78 ? -6.375 19.703 15.602 1 63.84 78 HIS B C 1
ATOM 3020 O O . HIS B 1 78 ? -6.109 18.578 15.203 1 63.84 78 HIS B O 1
ATOM 3026 N N . SER B 1 79 ? -7.438 20.422 15.359 1 61.44 79 SER B N 1
ATOM 3027 C CA . SER B 1 79 ? -8.5 19.75 14.625 1 61.44 79 SER B CA 1
ATOM 3028 C C . SER B 1 79 ? -8.133 19.578 13.148 1 61.44 79 SER B C 1
ATOM 3030 O O . SER B 1 79 ? -8.633 18.688 12.477 1 61.44 79 SER B O 1
ATOM 3032 N N . TYR B 1 80 ? -7.227 20.469 12.828 1 62.5 80 TYR B N 1
ATOM 3033 C CA . TYR B 1 80 ? -6.953 20.406 11.398 1 62.5 80 TYR B CA 1
ATOM 3034 C C . TYR B 1 80 ? -5.594 19.766 11.133 1 62.5 80 TYR B C 1
ATOM 3036 O O . TYR B 1 80 ? -5.238 19.5 9.977 1 62.5 80 TYR B O 1
ATOM 3044 N N . ALA B 1 81 ? -4.988 19.531 12.297 1 71.44 81 ALA B N 1
ATOM 3045 C CA . ALA B 1 81 ? -3.738 18.797 12.156 1 71.44 81 ALA B CA 1
ATOM 3046 C C . ALA B 1 81 ? -3.98 17.422 11.531 1 71.44 81 ALA B C 1
ATOM 3048 O O . ALA B 1 81 ? -5.055 16.828 11.703 1 71.44 81 ALA B O 1
ATOM 3049 N N . ALA B 1 82 ? -3.023 17.031 10.68 1 82.56 82 ALA B N 1
ATOM 3050 C CA . ALA B 1 82 ? -3.127 15.688 10.109 1 82.56 82 ALA B CA 1
ATOM 3051 C C . ALA B 1 82 ? -3.062 14.617 11.195 1 82.56 82 ALA B C 1
ATOM 3053 O O . ALA B 1 82 ? -2.047 14.484 11.875 1 82.56 82 ALA B O 1
ATOM 3054 N N . THR B 1 83 ? -4.188 14.086 11.445 1 87.75 83 THR B N 1
ATOM 3055 C CA . THR B 1 83 ? -4.285 12.938 12.344 1 87.75 83 THR B CA 1
ATOM 3056 C C . THR B 1 83 ? -4.426 11.641 11.547 1 87.75 83 THR B C 1
ATOM 3058 O O . THR B 1 83 ? -4.629 11.672 10.336 1 87.75 83 THR B O 1
ATOM 3061 N N . ASP B 1 84 ? -4.211 10.539 12.242 1 91.62 84 ASP B N 1
ATOM 3062 C CA . ASP B 1 84 ? -4.383 9.25 11.578 1 91.62 84 ASP B CA 1
ATOM 3063 C C . ASP B 1 84 ? -5.758 9.148 10.93 1 91.62 84 ASP B C 1
ATOM 3065 O O . ASP B 1 84 ? -5.871 8.75 9.766 1 91.62 84 ASP B O 1
ATOM 3069 N N . SER B 1 85 ? -6.723 9.594 11.672 1 88.75 85 SER B N 1
ATOM 3070 C CA . SER B 1 85 ? -8.094 9.484 11.18 1 88.75 85 SER B CA 1
ATOM 3071 C C . SER B 1 85 ? -8.344 10.445 10.023 1 88.75 85 SER B C 1
ATOM 3073 O O . SER B 1 85 ? -9.023 10.094 9.055 1 88.75 85 SER B O 1
ATOM 3075 N N . SER B 1 86 ? -7.82 11.648 10.141 1 89.19 86 SER B N 1
ATOM 3076 C CA . SER B 1 86 ? -8.023 12.594 9.055 1 89.19 86 SER B CA 1
ATOM 3077 C C . SER B 1 86 ? -7.281 12.156 7.793 1 89.19 86 SER B C 1
ATOM 3079 O O . SER B 1 86 ? -7.762 12.367 6.68 1 89.19 86 SER B O 1
ATOM 3081 N N . CYS B 1 87 ? -6.152 11.594 7.934 1 92.69 87 CYS B N 1
ATOM 3082 C CA . CYS B 1 87 ? -5.418 11.086 6.781 1 92.69 87 CYS B CA 1
ATOM 3083 C C . CYS B 1 87 ? -6.129 9.891 6.16 1 92.69 87 CYS B C 1
ATOM 3085 O O . CYS B 1 87 ? -6.148 9.742 4.938 1 92.69 87 CYS B O 1
ATOM 3087 N N . GLN B 1 88 ? -6.695 9.055 7.02 1 93.5 88 GLN B N 1
ATOM 3088 C CA . GLN B 1 88 ? -7.508 7.953 6.508 1 93.5 88 GLN B CA 1
ATOM 3089 C C . GLN B 1 88 ? -8.648 8.477 5.637 1 93.5 88 GLN B C 1
ATOM 3091 O O . GLN B 1 88 ? -8.891 7.949 4.547 1 93.5 88 GLN B O 1
ATOM 3096 N N . ARG B 1 89 ? -9.281 9.508 6.039 1 90.56 89 ARG B N 1
ATOM 3097 C CA . ARG B 1 89 ? -10.422 10.055 5.316 1 90.56 89 ARG B CA 1
ATOM 3098 C C . ARG B 1 89 ? -9.977 10.734 4.023 1 90.56 89 ARG B C 1
ATOM 3100 O O . ARG B 1 89 ? -10.719 10.75 3.037 1 90.56 89 ARG B O 1
ATOM 3107 N N . ARG B 1 90 ? -8.852 11.203 4.09 1 90.88 90 ARG B N 1
ATOM 3108 C CA . ARG B 1 90 ? -8.352 11.93 2.922 1 90.88 90 ARG B CA 1
ATOM 3109 C C . ARG B 1 90 ? -7.844 10.969 1.856 1 90.88 90 ARG B C 1
ATOM 3111 O O . ARG B 1 90 ? -8.086 11.164 0.665 1 90.88 90 ARG B O 1
ATOM 3118 N N . MET B 1 91 ? -7.188 9.969 2.266 1 93.06 91 MET B N 1
ATOM 3119 C CA . MET B 1 91 ? -6.418 9.141 1.334 1 93.06 91 MET B CA 1
ATOM 3120 C C . MET B 1 91 ? -7.246 7.957 0.85 1 93.06 91 MET B C 1
ATOM 3122 O O . MET B 1 91 ? -6.953 7.375 -0.197 1 93.06 91 MET B O 1
ATOM 3126 N N . TRP B 1 92 ? -8.234 7.555 1.619 1 93.56 92 TRP B N 1
ATOM 3127 C CA . TRP B 1 92 ? -9.047 6.398 1.256 1 93.56 92 TRP B CA 1
ATOM 3128 C C . TRP B 1 92 ? -10.531 6.746 1.278 1 93.56 92 TRP B C 1
ATOM 3130 O O . TRP B 1 92 ? -10.938 7.711 1.932 1 93.56 92 TRP B O 1
ATOM 3140 N N . ALA B 1 93 ? -11.266 5.902 0.538 1 93.81 93 ALA B N 1
ATOM 3141 C CA . ALA B 1 93 ? -12.711 6.082 0.532 1 93.81 93 ALA B CA 1
ATOM 3142 C C . ALA B 1 93 ? -13.336 5.59 1.836 1 93.81 93 ALA B C 1
ATOM 3144 O O . ALA B 1 93 ? -12.703 4.836 2.584 1 93.81 93 ALA B O 1
ATOM 3145 N N . TYR B 1 94 ? -14.555 6.051 1.993 1 93.88 94 TYR B N 1
ATOM 3146 C CA . TYR B 1 94 ? -15.305 5.621 3.166 1 93.88 94 TYR B CA 1
ATOM 3147 C C . TYR B 1 94 ? -15.438 4.105 3.203 1 93.88 94 TYR B C 1
ATOM 3149 O O . TYR B 1 94 ? -15.664 3.469 2.17 1 93.88 94 TYR B O 1
ATOM 3157 N N . SER B 1 95 ? -15.312 3.586 4.352 1 95.19 95 SER B N 1
ATOM 3158 C CA . SER B 1 95 ? -15.594 2.189 4.664 1 95.19 95 SER B CA 1
ATOM 3159 C C . SER B 1 95 ? -16.188 2.043 6.062 1 95.19 95 SER B C 1
ATOM 3161 O O . SER B 1 95 ? -15.812 2.775 6.98 1 95.19 95 SER B O 1
ATOM 3163 N N . PRO B 1 96 ? -17.141 1.106 6.199 1 93.62 96 PRO B N 1
ATOM 3164 C CA . PRO B 1 96 ? -17.672 0.857 7.547 1 93.62 96 PRO B CA 1
ATOM 3165 C C . PRO B 1 96 ? -16.562 0.513 8.547 1 93.62 96 PRO B C 1
ATOM 3167 O O . PRO B 1 96 ? -16.734 0.71 9.758 1 93.62 96 PRO B O 1
ATOM 3170 N N . GLU B 1 97 ? -15.5 0.105 8.109 1 93.56 97 GLU B N 1
ATOM 3171 C CA . GLU B 1 97 ? -14.375 -0.299 8.945 1 93.56 97 GLU B CA 1
ATOM 3172 C C . GLU B 1 97 ? -13.562 0.91 9.406 1 93.56 97 GLU B C 1
ATOM 3174 O O . GLU B 1 97 ? -12.766 0.813 10.336 1 93.56 97 GLU B O 1
ATOM 3179 N N . SER B 1 98 ? -13.695 1.997 8.812 1 91.56 98 SER B N 1
ATOM 3180 C CA . SER B 1 98 ? -12.836 3.156 9.008 1 91.56 98 SER B CA 1
ATOM 3181 C C . SER B 1 98 ? -12.859 3.625 10.461 1 91.56 98 SER B C 1
ATOM 3183 O O . SER B 1 98 ? -11.852 4.113 10.977 1 91.56 98 SER B O 1
ATOM 3185 N N . ASP B 1 99 ? -13.953 3.398 11.086 1 87.81 99 ASP B N 1
ATOM 3186 C CA . ASP B 1 99 ? -14.102 3.896 12.445 1 87.81 99 ASP B CA 1
ATOM 3187 C C . ASP B 1 99 ? -13.406 2.973 13.445 1 87.81 99 ASP B C 1
ATOM 3189 O O . ASP B 1 99 ? -13.203 3.34 14.602 1 87.81 99 ASP B O 1
ATOM 3193 N N . PHE B 1 100 ? -12.984 1.909 13.016 1 93.88 100 PHE B N 1
ATOM 3194 C CA . PHE B 1 100 ? -12.406 0.928 13.93 1 93.88 100 PHE B CA 1
ATOM 3195 C C . PHE B 1 100 ? -10.906 0.804 13.711 1 93.88 100 PHE B C 1
ATOM 3197 O O . PHE B 1 100 ? -10.242 0.006 14.375 1 93.88 100 PHE B O 1
ATOM 3204 N N . LEU B 1 101 ? -10.43 1.592 12.867 1 96.81 101 LEU B N 1
ATOM 3205 C CA . LEU B 1 101 ? -9.008 1.504 12.547 1 96.81 101 LEU B CA 1
ATOM 3206 C C . LEU B 1 101 ? -8.156 2.031 13.703 1 96.81 101 LEU B C 1
ATOM 3208 O O . LEU B 1 101 ? -8.516 3.029 14.336 1 96.81 101 LEU B O 1
ATOM 3212 N N . GLN B 1 102 ? -7.172 1.292 14.016 1 97.5 102 GLN B N 1
ATOM 3213 C CA . GLN B 1 102 ? -6.113 1.704 14.93 1 97.5 102 GLN B CA 1
ATOM 3214 C C . GLN B 1 102 ? -4.762 1.76 14.219 1 97.5 102 GLN B C 1
ATOM 3216 O O . GLN B 1 102 ? -4.574 1.114 13.188 1 97.5 102 GLN B O 1
ATOM 3221 N N . TYR B 1 103 ? -3.922 2.58 14.789 1 96.75 103 TYR B N 1
ATOM 3222 C CA . TYR B 1 103 ? -2.654 2.832 14.109 1 96.75 103 TYR B CA 1
ATOM 3223 C C . TYR B 1 103 ? -1.48 2.619 15.062 1 96.75 103 TYR B C 1
ATOM 3225 O O . TYR B 1 103 ? -1.629 2.744 16.281 1 96.75 103 TYR B O 1
ATOM 3233 N N . GLU B 1 104 ? -0.362 2.283 14.414 1 96.44 104 GLU B N 1
ATOM 3234 C CA . GLU B 1 104 ? 0.888 2.125 15.156 1 96.44 104 GLU B CA 1
ATOM 3235 C C . GLU B 1 104 ? 2.092 2.453 14.281 1 96.44 104 GLU B C 1
ATOM 3237 O O . GLU B 1 104 ? 2.002 2.418 13.047 1 96.44 104 GLU B O 1
ATOM 3242 N N . SER B 1 105 ? 3.15 2.838 14.914 1 92.69 105 SER B N 1
ATOM 3243 C CA . SER B 1 105 ? 4.414 2.975 14.195 1 92.69 105 SER B CA 1
ATOM 3244 C C . SER B 1 105 ? 5.137 1.637 14.086 1 92.69 105 SER B C 1
ATOM 3246 O O . SER B 1 105 ? 5.25 0.905 15.07 1 92.69 105 SER B O 1
ATOM 3248 N N . ARG B 1 106 ? 5.574 1.363 12.836 1 90.38 106 ARG B N 1
ATOM 3249 C CA . ARG B 1 106 ? 6.246 0.087 12.617 1 90.38 106 ARG B CA 1
ATOM 3250 C C . ARG B 1 106 ? 7.453 0.252 11.695 1 90.38 106 ARG B C 1
ATOM 3252 O O . ARG B 1 106 ? 7.457 1.119 10.82 1 90.38 106 ARG B O 1
ATOM 3259 N N . GLN B 1 107 ? 8.406 -0.6 12.062 1 86.62 107 GLN B N 1
ATOM 3260 C CA . GLN B 1 107 ? 9.578 -0.748 11.211 1 86.62 107 GLN B CA 1
ATOM 3261 C C . GLN B 1 107 ? 9.805 -2.207 10.828 1 86.62 107 GLN B C 1
ATOM 3263 O O . GLN B 1 107 ? 9.656 -3.105 11.656 1 86.62 107 GLN B O 1
ATOM 3268 N N . TYR B 1 108 ? 10.031 -2.418 9.477 1 77.88 108 TYR B N 1
ATOM 3269 C CA . TYR B 1 108 ? 10.172 -3.783 8.984 1 77.88 108 TYR B CA 1
ATOM 3270 C C . TYR B 1 108 ? 11.609 -4.082 8.602 1 77.88 108 TYR B C 1
ATOM 3272 O O . TYR B 1 108 ? 11.891 -4.5 7.473 1 77.88 108 TYR B O 1
ATOM 3280 N N . ASP B 1 109 ? 12.391 -4.086 9.523 1 77.06 109 ASP B N 1
ATOM 3281 C CA . ASP B 1 109 ? 13.766 -4.512 9.258 1 77.06 109 ASP B CA 1
ATOM 3282 C C . ASP B 1 109 ? 13.828 -6.012 8.984 1 77.06 109 ASP B C 1
ATOM 3284 O O . ASP B 1 109 ? 13.023 -6.781 9.508 1 77.06 109 ASP B O 1
ATOM 3288 N N . SER B 1 110 ? 14.758 -6.352 8.133 1 72.62 110 SER B N 1
ATOM 3289 C CA . SER B 1 110 ? 14.867 -7.742 7.703 1 72.62 110 SER B CA 1
ATOM 3290 C C . SER B 1 110 ? 15.008 -8.688 8.891 1 72.62 110 SER B C 1
ATOM 3292 O O . SER B 1 110 ? 14.477 -9.797 8.875 1 72.62 110 SER B O 1
ATOM 3294 N N . ASP B 1 111 ? 15.68 -8.227 9.891 1 70.88 111 ASP B N 1
ATOM 3295 C CA . ASP B 1 111 ? 15.883 -9.086 11.055 1 70.88 111 ASP B CA 1
ATOM 3296 C C . ASP B 1 111 ? 14.617 -9.195 11.891 1 70.88 111 ASP B C 1
ATOM 3298 O O . ASP B 1 111 ? 14.523 -10.039 12.781 1 70.88 111 ASP B O 1
ATOM 3302 N N . LEU B 1 112 ? 13.672 -8.414 11.508 1 68.94 112 LEU B N 1
ATOM 3303 C CA . LEU B 1 112 ? 12.438 -8.391 12.297 1 68.94 112 LEU B CA 1
ATOM 3304 C C . LEU B 1 112 ? 11.344 -9.211 11.617 1 68.94 112 LEU B C 1
ATOM 3306 O O . LEU B 1 112 ? 10.289 -9.445 12.203 1 68.94 112 LEU B O 1
ATOM 3310 N N . ILE B 1 113 ? 11.656 -9.648 10.477 1 71.75 113 ILE B N 1
ATOM 3311 C CA . ILE B 1 113 ? 10.648 -10.438 9.773 1 71.75 113 ILE B CA 1
ATOM 3312 C C . ILE B 1 113 ? 10.617 -11.859 10.336 1 71.75 113 ILE B C 1
ATOM 3314 O O . ILE B 1 113 ? 11.664 -12.508 10.461 1 71.75 113 ILE B O 1
ATOM 3318 N N . SER B 1 114 ? 9.406 -12.242 10.688 1 72.94 114 SER B N 1
ATOM 3319 C CA . SER B 1 114 ? 9.234 -13.562 11.289 1 72.94 114 SER B CA 1
ATOM 3320 C C . SER B 1 114 ? 9.727 -14.656 10.352 1 72.94 114 SER B C 1
ATOM 3322 O O . SER B 1 114 ? 9.391 -14.664 9.164 1 72.94 114 SER B O 1
ATOM 3324 N N . HIS B 1 115 ? 10.305 -15.547 10.93 1 76.75 115 HIS B N 1
ATOM 3325 C CA . HIS B 1 115 ? 10.82 -16.688 10.172 1 76.75 115 HIS B CA 1
ATOM 3326 C C . HIS B 1 115 ? 9.695 -17.625 9.766 1 76.75 115 HIS B C 1
ATOM 3328 O O . HIS B 1 115 ? 9.891 -18.5 8.922 1 76.75 115 HIS B O 1
ATOM 3334 N N . ASP B 1 116 ? 8.617 -17.406 10.32 1 82 116 ASP B N 1
ATOM 3335 C CA . ASP B 1 116 ? 7.477 -18.25 9.977 1 82 116 ASP B CA 1
ATOM 3336 C C . ASP B 1 116 ? 7.062 -18.047 8.523 1 82 116 ASP B C 1
ATOM 3338 O O . ASP B 1 116 ? 6.551 -18.969 7.887 1 82 116 ASP B O 1
ATOM 3342 N N . PHE B 1 117 ? 7.391 -16.922 8.109 1 84.81 117 PHE B N 1
ATOM 3343 C CA . PHE B 1 117 ? 6.836 -16.594 6.801 1 84.81 117 PHE B CA 1
ATOM 3344 C C . PHE B 1 117 ? 7.93 -16.562 5.742 1 84.81 117 PHE B C 1
ATOM 3346 O O . PHE B 1 117 ? 7.641 -16.594 4.543 1 84.81 117 PHE B O 1
ATOM 3353 N N . VAL B 1 118 ? 9.117 -16.438 6.277 1 82.62 118 VAL B N 1
ATOM 3354 C CA . VAL B 1 118 ? 10.211 -16.266 5.328 1 82.62 118 VAL B CA 1
ATOM 3355 C C . VAL B 1 118 ? 11.117 -17.484 5.348 1 82.62 118 VAL B C 1
ATOM 3357 O O . VAL B 1 118 ? 11.406 -18.031 6.414 1 82.62 118 VAL B O 1
ATOM 3360 N N . GLY B 1 119 ? 11.531 -17.953 4.105 1 79.81 119 GLY B N 1
ATOM 3361 C CA . GLY B 1 119 ? 12.469 -19.062 4.016 1 79.81 119 GLY B CA 1
ATOM 3362 C C . GLY B 1 119 ? 12.016 -20.156 3.068 1 79.81 119 GLY B C 1
ATOM 3363 O O . GLY B 1 119 ? 11.133 -19.938 2.234 1 79.81 119 GLY B O 1
ATOM 3364 N N . VAL B 1 120 ? 12.68 -21.266 3.234 1 83.44 120 VAL B N 1
ATOM 3365 C CA . VAL B 1 120 ? 12.375 -22.406 2.385 1 83.44 120 VAL B CA 1
ATOM 3366 C C . VAL B 1 120 ? 10.977 -22.938 2.709 1 83.44 120 VAL B C 1
ATOM 3368 O O . VAL B 1 120 ? 10.531 -22.859 3.855 1 83.44 120 VAL B O 1
ATOM 3371 N N . PRO B 1 121 ? 10.398 -23.469 1.68 1 86.94 121 PRO B N 1
ATOM 3372 C CA . PRO B 1 121 ? 9.055 -24 1.924 1 86.94 121 PRO B CA 1
ATOM 3373 C C . PRO B 1 121 ? 9.055 -25.188 2.881 1 86.94 121 PRO B C 1
ATOM 3375 O O . PRO B 1 121 ? 9.844 -26.109 2.713 1 86.94 121 PRO B O 1
ATOM 3378 N N . THR B 1 122 ? 8.32 -25.125 3.871 1 90.56 122 THR B N 1
ATOM 3379 C CA . THR B 1 122 ? 8.031 -26.188 4.824 1 90.56 122 THR B CA 1
ATOM 3380 C C . THR B 1 122 ? 6.535 -26.25 5.129 1 90.56 122 THR B C 1
ATOM 3382 O O . THR B 1 122 ? 5.797 -25.312 4.844 1 90.56 122 THR B O 1
ATOM 3385 N N . GLN B 1 123 ? 6.172 -27.391 5.699 1 92.44 123 GLN B N 1
ATOM 3386 C CA . GLN B 1 123 ? 4.762 -27.5 6.062 1 92.44 123 GLN B CA 1
ATOM 3387 C C . GLN B 1 123 ? 4.371 -26.453 7.105 1 92.44 123 GLN B C 1
ATOM 3389 O O . GLN B 1 123 ? 3.283 -25.891 7.039 1 92.44 123 GLN B O 1
ATOM 3394 N N . SER B 1 124 ? 5.207 -26.25 7.992 1 92.06 124 SER B N 1
ATOM 3395 C CA . SER B 1 124 ? 4.949 -25.25 9.016 1 92.06 124 SER B CA 1
ATOM 3396 C C . SER B 1 124 ? 4.773 -23.859 8.398 1 92.06 124 SER B C 1
ATOM 3398 O O . SER B 1 124 ? 3.895 -23.094 8.797 1 92.06 124 SER B O 1
ATOM 3400 N N . ARG B 1 125 ? 5.535 -23.547 7.496 1 90 125 ARG B N 1
ATOM 3401 C CA . ARG B 1 125 ? 5.441 -22.266 6.809 1 90 125 ARG B CA 1
ATOM 3402 C C . ARG B 1 125 ? 4.164 -22.188 5.98 1 90 125 ARG B C 1
ATOM 3404 O O . ARG B 1 125 ? 3.504 -21.141 5.953 1 90 125 ARG B O 1
ATOM 3411 N N . ARG B 1 126 ? 3.848 -23.219 5.379 1 90.12 126 ARG B N 1
ATOM 3412 C CA . ARG B 1 126 ? 2.582 -23.266 4.652 1 90.12 126 ARG B CA 1
ATOM 3413 C C . ARG B 1 126 ? 1.406 -23 5.59 1 90.12 126 ARG B C 1
ATOM 3415 O O . ARG B 1 126 ? 0.499 -22.234 5.254 1 90.12 126 ARG B O 1
ATOM 3422 N N . ASP B 1 127 ? 1.44 -23.578 6.691 1 88.88 127 ASP B N 1
ATOM 3423 C CA . ASP B 1 127 ? 0.375 -23.406 7.672 1 88.88 127 ASP B CA 1
ATOM 3424 C C . ASP B 1 127 ? 0.293 -21.953 8.141 1 88.88 127 ASP B C 1
ATOM 3426 O O . ASP B 1 127 ? -0.801 -21.422 8.336 1 88.88 127 ASP B O 1
ATOM 3430 N N . ALA B 1 128 ? 1.428 -21.375 8.273 1 87.5 128 ALA B N 1
ATOM 3431 C CA . ALA B 1 128 ? 1.469 -19.969 8.664 1 87.5 128 ALA B CA 1
ATOM 3432 C C . ALA B 1 128 ? 0.82 -19.094 7.605 1 87.5 128 ALA B C 1
ATOM 3434 O O . ALA B 1 128 ? 0.023 -18.203 7.93 1 87.5 128 ALA B O 1
ATOM 3435 N N . TRP B 1 129 ? 1.095 -19.344 6.426 1 87.81 129 TRP B N 1
ATOM 3436 C CA . TRP B 1 129 ? 0.525 -18.578 5.324 1 87.81 129 TRP B CA 1
ATOM 3437 C C . TRP B 1 129 ? -0.973 -18.828 5.199 1 87.81 129 TRP B C 1
ATOM 3439 O O . TRP B 1 129 ? -1.749 -17.906 4.949 1 87.81 129 TRP B O 1
ATOM 3449 N N . ASP B 1 130 ? -1.402 -20 5.445 1 83.94 130 ASP B N 1
ATOM 3450 C CA . ASP B 1 130 ? -2.818 -20.344 5.387 1 83.94 130 ASP B CA 1
ATOM 3451 C C . ASP B 1 130 ? -3.613 -19.594 6.445 1 83.94 130 ASP B C 1
ATOM 3453 O O . ASP B 1 130 ? -4.766 -19.219 6.215 1 83.94 130 ASP B O 1
ATOM 3457 N N . THR B 1 131 ? -3.021 -19.312 7.473 1 81.44 131 THR B N 1
ATOM 3458 C CA . THR B 1 131 ? -3.705 -18.609 8.555 1 81.44 131 THR B CA 1
ATOM 3459 C C . THR B 1 131 ? -3.93 -17.141 8.195 1 81.44 131 THR B C 1
ATOM 3461 O O . THR B 1 131 ? -4.832 -16.5 8.727 1 81.44 131 THR B O 1
ATOM 3464 N N . LEU B 1 132 ? -3.178 -16.625 7.309 1 77.62 132 LEU B N 1
ATOM 3465 C CA . LEU B 1 132 ? -3.258 -15.219 6.957 1 77.62 132 LEU B CA 1
ATOM 3466 C C . LEU B 1 132 ? -4.52 -14.93 6.148 1 77.62 132 LEU B C 1
ATOM 3468 O O . LEU B 1 132 ? -5.031 -13.812 6.172 1 77.62 132 LEU B O 1
ATOM 3472 N N . TRP B 1 133 ? -4.973 -15.977 5.527 1 72.12 133 TRP B N 1
ATOM 3473 C CA . TRP B 1 133 ? -6.031 -15.609 4.594 1 72.12 133 TRP B CA 1
ATOM 3474 C C . TRP B 1 133 ? -7.266 -16.484 4.801 1 72.12 133 TRP B C 1
ATOM 3476 O O . TRP B 1 133 ? -8.281 -16.297 4.125 1 72.12 133 TRP B O 1
ATOM 3486 N N . LYS B 1 134 ? -7.188 -17.281 5.633 1 71.44 134 LYS B N 1
ATOM 3487 C CA . LYS B 1 134 ? -8.375 -18.109 5.824 1 71.44 134 LYS B CA 1
ATOM 3488 C C . LYS B 1 134 ? -9.352 -17.453 6.797 1 71.44 134 LYS B C 1
ATOM 3490 O O . LYS B 1 134 ? -8.953 -16.984 7.863 1 71.44 134 LYS B O 1
ATOM 3495 N N . SER B 1 135 ? -10.5 -17.281 6.262 1 65.25 135 SER B N 1
ATOM 3496 C CA . SER B 1 135 ? -11.625 -16.703 6.984 1 65.25 135 SER B CA 1
ATOM 3497 C C . SER B 1 135 ? -12.258 -17.719 7.93 1 65.25 135 SER B C 1
ATOM 3499 O O . SER B 1 135 ? -11.812 -18.859 8 1 65.25 135 SER B O 1
ATOM 3501 N N . LYS B 1 136 ? -13.258 -17.188 8.648 1 67.5 136 LYS B N 1
ATOM 3502 C CA . LYS B 1 136 ? -14.062 -18.016 9.531 1 67.5 136 LYS B CA 1
ATOM 3503 C C . LYS B 1 136 ? -14.758 -19.125 8.758 1 67.5 136 LYS B C 1
ATOM 3505 O O . LYS B 1 136 ? -15.125 -20.156 9.328 1 67.5 136 LYS B O 1
ATOM 3510 N N . PHE B 1 137 ? -14.859 -18.938 7.508 1 67.12 137 PHE B N 1
ATOM 3511 C CA . PHE B 1 137 ? -15.531 -19.938 6.68 1 67.12 137 PHE B CA 1
ATOM 3512 C C . PHE B 1 137 ? -14.516 -20.812 5.961 1 67.12 137 PHE B C 1
ATOM 3514 O O . PHE B 1 137 ? -14.883 -21.594 5.078 1 67.12 137 PHE B O 1
ATOM 3521 N N . GLY B 1 138 ? -13.305 -20.609 6.336 1 65.56 138 GLY B N 1
ATOM 3522 C CA . GLY B 1 138 ? -12.266 -21.406 5.707 1 65.56 138 GLY B CA 1
ATOM 3523 C C . GLY B 1 138 ? -11.867 -20.906 4.332 1 65.56 138 GLY B C 1
ATOM 3524 O O . GLY B 1 138 ? -11.109 -21.562 3.621 1 65.56 138 GLY B O 1
ATOM 3525 N N . SER B 1 139 ? -12.469 -19.812 4.016 1 65.56 139 SER B N 1
ATOM 3526 C CA . SER B 1 139 ? -12.195 -19.266 2.691 1 65.56 139 SER B CA 1
ATOM 3527 C C . SER B 1 139 ? -11.195 -18.125 2.762 1 65.56 139 SER B C 1
ATOM 3529 O O . SER B 1 139 ? -11.016 -17.516 3.818 1 65.56 139 SER B O 1
ATOM 3531 N N . SER B 1 140 ? -10.523 -17.938 1.645 1 64.88 140 SER B N 1
ATOM 3532 C CA . SER B 1 140 ? -9.469 -16.922 1.555 1 64.88 140 SER B CA 1
ATOM 3533 C C . SER B 1 140 ? -10.062 -15.516 1.459 1 64.88 140 SER B C 1
ATOM 3535 O O . SER B 1 140 ? -9.383 -14.531 1.756 1 64.88 140 SER B O 1
ATOM 3537 N N . LEU B 1 141 ? -11.219 -15.438 1.015 1 72.38 141 LEU B N 1
ATOM 3538 C CA . LEU B 1 141 ? -11.859 -14.125 0.92 1 72.38 141 LEU B CA 1
ATOM 3539 C C . LEU B 1 141 ? -13.055 -14.031 1.865 1 72.38 141 LEU B C 1
ATOM 3541 O O . LEU B 1 141 ? -13.734 -15.031 2.109 1 72.38 141 LEU B O 1
ATOM 3545 N N . GLN B 1 142 ? -13.156 -12.875 2.461 1 77.62 142 GLN B N 1
ATOM 3546 C CA . GLN B 1 142 ? -14.195 -12.609 3.457 1 77.62 142 GLN B CA 1
ATOM 3547 C C . GLN B 1 142 ? -15.078 -11.438 3.037 1 77.62 142 GLN B C 1
ATOM 3549 O O . GLN B 1 142 ? -14.844 -10.305 3.453 1 77.62 142 GLN B O 1
ATOM 3554 N N . PRO B 1 143 ? -16.094 -11.82 2.271 1 88 143 PRO B N 1
ATOM 3555 C CA . PRO B 1 143 ? -17 -10.719 1.919 1 88 143 PRO B CA 1
ATOM 3556 C C . PRO B 1 143 ? -17.734 -10.141 3.129 1 88 143 PRO B C 1
ATOM 3558 O O . PRO B 1 143 ? -18.078 -10.883 4.047 1 88 143 PRO B O 1
ATOM 3561 N N . SER B 1 144 ? -17.891 -8.891 3.084 1 91.25 144 SER B N 1
ATOM 3562 C CA . SER B 1 144 ? -18.656 -8.164 4.09 1 91.25 144 SER B CA 1
ATOM 3563 C C . SER B 1 144 ? -19.812 -7.402 3.455 1 91.25 144 SER B C 1
ATOM 3565 O O . SER B 1 144 ? -20.031 -7.48 2.244 1 91.25 144 SER B O 1
ATOM 3567 N N . ASN B 1 145 ? -20.578 -6.797 4.336 1 92.19 145 ASN B N 1
ATOM 3568 C CA . ASN B 1 145 ? -21.688 -6 3.818 1 92.19 145 ASN B CA 1
ATOM 3569 C C . ASN B 1 145 ? -21.344 -4.516 3.775 1 92.19 145 ASN B C 1
ATOM 3571 O O . ASN B 1 145 ? -20.484 -4.051 4.539 1 92.19 145 ASN B O 1
ATOM 3575 N N . PHE B 1 146 ? -21.875 -3.826 2.83 1 95.06 146 PHE B N 1
ATOM 3576 C CA . PHE B 1 146 ? -21.828 -2.375 2.691 1 95.06 146 PHE B CA 1
ATOM 3577 C C . PHE B 1 146 ? -23.234 -1.796 2.598 1 95.06 146 PHE B C 1
ATOM 3579 O O . PHE B 1 146 ? -24.062 -2.283 1.824 1 95.06 146 PHE B O 1
ATOM 3586 N N . PRO B 1 147 ? -23.453 -0.783 3.422 1 94.62 147 PRO B N 1
ATOM 3587 C CA . PRO B 1 147 ? -24.812 -0.221 3.389 1 94.62 147 PRO B CA 1
ATOM 3588 C C . PRO B 1 147 ? -25.125 0.461 2.061 1 94.62 147 PRO B C 1
ATOM 3590 O O . PRO B 1 147 ? -24.359 1.297 1.588 1 94.62 147 PRO B O 1
ATOM 3593 N N . TYR B 1 148 ? -26.312 0.148 1.629 1 93.31 148 TYR B N 1
ATOM 3594 C CA . TYR B 1 148 ? -26.75 0.66 0.335 1 93.31 148 TYR B CA 1
ATOM 3595 C C . TYR B 1 148 ? -26.828 2.182 0.349 1 93.31 148 TYR B C 1
ATOM 3597 O O . TYR B 1 148 ? -26.484 2.836 -0.641 1 93.31 148 TYR B O 1
ATOM 3605 N N . ASP B 1 149 ? -27.188 2.766 1.389 1 92.69 149 ASP B N 1
ATOM 3606 C CA . ASP B 1 149 ? -27.391 4.207 1.486 1 92.69 149 ASP B CA 1
ATOM 3607 C C . ASP B 1 149 ? -26.047 4.945 1.529 1 92.69 149 ASP B C 1
ATOM 3609 O O . ASP B 1 149 ? -26.016 6.172 1.413 1 92.69 149 ASP B O 1
ATOM 3613 N N . LYS B 1 150 ? -24.969 4.246 1.622 1 94.69 150 LYS B N 1
ATOM 3614 C CA . LYS B 1 150 ? -23.656 4.867 1.675 1 94.69 150 LYS B CA 1
ATOM 3615 C C . LYS B 1 150 ? -22.953 4.781 0.321 1 94.69 150 LYS B C 1
ATOM 3617 O O . LYS B 1 150 ? -21.812 5.219 0.18 1 94.69 150 LYS B O 1
ATOM 3622 N N . LEU B 1 151 ? -23.578 4.297 -0.673 1 94 151 LEU B N 1
ATOM 3623 C CA . LEU B 1 151 ? -23.016 4.195 -2.014 1 94 151 LEU B CA 1
ATOM 3624 C C . LEU B 1 151 ? -22.547 5.559 -2.506 1 94 151 LEU B C 1
ATOM 3626 O O . LEU B 1 151 ? -21.438 5.684 -3.047 1 94 151 LEU B O 1
ATOM 3630 N N . PRO B 1 152 ? -23.281 6.652 -2.24 1 93.06 152 PRO B N 1
ATOM 3631 C CA . PRO B 1 152 ? -22.812 7.961 -2.699 1 93.06 152 PRO B CA 1
ATOM 3632 C C . PRO B 1 152 ? -21.531 8.406 -2.004 1 93.06 152 PRO B C 1
ATOM 3634 O O . PRO B 1 152 ? -20.734 9.148 -2.586 1 93.06 152 PRO B O 1
ATOM 3637 N N . ALA B 1 153 ? -21.328 7.91 -0.849 1 91.94 153 ALA B N 1
ATOM 3638 C CA . ALA B 1 153 ? -20.141 8.281 -0.094 1 91.94 153 ALA B CA 1
ATOM 3639 C C . ALA B 1 153 ? -18.875 7.762 -0.772 1 91.94 153 ALA B C 1
ATOM 3641 O O . ALA B 1 153 ? -17.766 8.227 -0.482 1 91.94 153 ALA B O 1
ATOM 3642 N N . ILE B 1 154 ? -19.031 6.777 -1.603 1 93.5 154 ILE B N 1
ATOM 3643 C CA . ILE B 1 154 ? -17.875 6.242 -2.309 1 93.5 154 ILE B CA 1
ATOM 3644 C C . ILE B 1 154 ? -18.047 6.441 -3.812 1 93.5 154 ILE B C 1
ATOM 3646 O O . ILE B 1 154 ? -17.531 5.66 -4.613 1 93.5 154 ILE B O 1
ATOM 3650 N N . ASN B 1 155 ? -18.828 7.395 -4.141 1 90.12 155 ASN B N 1
ATOM 3651 C CA . ASN B 1 155 ? -19.031 7.832 -5.516 1 90.12 155 ASN B CA 1
ATOM 3652 C C . ASN B 1 155 ? -19.672 6.734 -6.363 1 90.12 155 ASN B C 1
ATOM 3654 O O . ASN B 1 155 ? -19.266 6.496 -7.5 1 90.12 155 ASN B O 1
ATOM 3658 N N . LYS B 1 156 ? -20.547 6.004 -5.766 1 91.25 156 LYS B N 1
ATOM 3659 C CA . LYS B 1 156 ? -21.344 5.02 -6.488 1 91.25 156 LYS B CA 1
ATOM 3660 C C . LYS B 1 156 ? -22.828 5.418 -6.496 1 91.25 156 LYS B C 1
ATOM 3662 O O . LYS B 1 156 ? -23.328 5.941 -5.508 1 91.25 156 LYS B O 1
ATOM 3667 N N . SER B 1 157 ? -23.391 5.102 -7.633 1 88.5 157 SER B N 1
ATOM 3668 C CA . SER B 1 157 ? -24.781 5.473 -7.797 1 88.5 157 SER B CA 1
ATOM 3669 C C . SER B 1 157 ? -25.719 4.41 -7.219 1 88.5 157 SER B C 1
ATOM 3671 O O . SER B 1 157 ? -25.453 3.215 -7.336 1 88.5 157 SER B O 1
ATOM 3673 N N . THR B 1 158 ? -26.812 4.883 -6.637 1 85.44 158 THR B N 1
ATOM 3674 C CA . THR B 1 158 ? -27.859 3.979 -6.16 1 85.44 158 THR B CA 1
ATOM 3675 C C . THR B 1 158 ? -28.828 3.635 -7.285 1 85.44 158 THR B C 1
ATOM 3677 O O . THR B 1 158 ? -29.656 2.721 -7.152 1 85.44 158 THR B O 1
ATOM 3680 N N . GLU B 1 159 ? -28.891 4.277 -8.32 1 77.06 159 GLU B N 1
ATOM 3681 C CA . GLU B 1 159 ? -29.891 4.141 -9.375 1 77.06 159 GLU B CA 1
ATOM 3682 C C . GLU B 1 159 ? -29.375 3.279 -10.523 1 77.06 159 GLU B C 1
ATOM 3684 O O . GLU B 1 159 ? -30.141 2.576 -11.18 1 77.06 159 GLU B O 1
ATOM 3689 N N . GLU B 1 160 ? -28.188 3.418 -10.867 1 59.41 160 GLU B N 1
ATOM 3690 C CA . GLU B 1 160 ? -27.734 2.941 -12.172 1 59.41 160 GLU B CA 1
ATOM 3691 C C . GLU B 1 160 ? -27.406 1.453 -12.133 1 59.41 160 GLU B C 1
ATOM 3693 O O . GLU B 1 160 ? -27.406 0.782 -13.164 1 59.41 160 GLU B O 1
ATOM 3698 N N . ARG B 1 161 ? -27.062 0.908 -10.961 1 63.97 161 ARG B N 1
ATOM 3699 C CA . ARG B 1 161 ? -26.359 -0.361 -11.156 1 63.97 161 ARG B CA 1
ATOM 3700 C C . ARG B 1 161 ? -26.922 -1.438 -10.234 1 63.97 161 ARG B C 1
ATOM 3702 O O . ARG B 1 161 ? -27.469 -1.133 -9.172 1 63.97 161 ARG B O 1
ATOM 3709 N N . GLU B 1 162 ? -27.188 -2.523 -10.938 1 82.75 162 GLU B N 1
ATOM 3710 C CA . GLU B 1 162 ? -27.5 -3.709 -10.148 1 82.75 162 GLU B CA 1
ATOM 3711 C C . GLU B 1 162 ? -26.312 -4.176 -9.328 1 82.75 162 GLU B C 1
ATOM 3713 O O . GLU B 1 162 ? -25.406 -4.828 -9.859 1 82.75 162 GLU B O 1
ATOM 3718 N N . TRP B 1 163 ? -26.391 -3.73 -8.109 1 90 163 TRP B N 1
ATOM 3719 C CA . TRP B 1 163 ? -25.359 -4.16 -7.164 1 90 163 TRP B CA 1
ATOM 3720 C C . TRP B 1 163 ? -25.688 -5.543 -6.602 1 90 163 TRP B C 1
ATOM 3722 O O . TRP B 1 163 ? -26.859 -5.914 -6.48 1 90 163 TRP B O 1
ATOM 3732 N N . TRP B 1 164 ? -24.625 -6.266 -6.414 1 89.19 164 TRP B N 1
ATOM 3733 C CA . TRP B 1 164 ? -24.797 -7.543 -5.727 1 89.19 164 TRP B CA 1
ATOM 3734 C C . TRP B 1 164 ? -25.281 -7.336 -4.297 1 89.19 164 TRP B C 1
ATOM 3736 O O . TRP B 1 164 ? -24.5 -7.016 -3.404 1 89.19 164 TRP B O 1
ATOM 3746 N N . SER B 1 165 ? -26.594 -7.59 -4.16 1 87.81 165 SER B N 1
ATOM 3747 C CA . SER B 1 165 ? -27.234 -7.309 -2.875 1 87.81 165 SER B CA 1
ATOM 3748 C C . SER B 1 165 ? -27.625 -8.594 -2.164 1 87.81 165 SER B C 1
ATOM 3750 O O . SER B 1 165 ? -27.828 -9.633 -2.805 1 87.81 165 SER B O 1
ATOM 3752 N N . LEU B 1 166 ? -27.734 -8.445 -0.842 1 86.69 166 LEU B N 1
ATOM 3753 C CA . LEU B 1 166 ? -28.25 -9.555 -0.049 1 86.69 166 LEU B CA 1
ATOM 3754 C C . LEU B 1 166 ? -29.75 -9.68 -0.208 1 86.69 166 LEU B C 1
ATOM 3756 O O . LEU B 1 166 ? -30.438 -8.703 -0.525 1 86.69 166 LEU B O 1
ATOM 3760 N N . PRO B 1 167 ? -30.188 -10.953 -0.023 1 84.06 167 PRO B N 1
ATOM 3761 C CA . PRO B 1 167 ? -31.641 -11.125 -0.111 1 84.06 167 PRO B CA 1
ATOM 3762 C C . PRO B 1 167 ? -32.375 -10.539 1.094 1 84.06 167 PRO B C 1
ATOM 3764 O O . PRO B 1 167 ? -31.75 -10.242 2.115 1 84.06 167 PRO B O 1
ATOM 3767 N N . PRO B 1 168 ? -33.719 -10.336 0.835 1 84.44 168 PRO B N 1
ATOM 3768 C CA . PRO B 1 168 ? -34.531 -9.891 1.98 1 84.44 168 PRO B CA 1
ATOM 3769 C C . PRO B 1 168 ? -34.375 -10.797 3.199 1 84.44 168 PRO B C 1
ATOM 3771 O O . PRO B 1 168 ? -34.25 -12.016 3.057 1 84.44 168 PRO B O 1
ATOM 3774 N N . PRO B 1 169 ? -34.375 -10.117 4.395 1 84.88 169 PRO B N 1
ATOM 3775 C CA . PRO B 1 169 ? -34.688 -8.727 4.746 1 84.88 169 PRO B CA 1
ATOM 3776 C C . PRO B 1 169 ? -33.469 -7.82 4.711 1 84.88 169 PRO B C 1
ATOM 3778 O O . PRO B 1 169 ? -33.5 -6.688 5.195 1 84.88 169 PRO B O 1
ATOM 3781 N N . ARG B 1 170 ? -32.375 -8.219 4.16 1 87.31 170 ARG B N 1
ATOM 3782 C CA . ARG B 1 170 ? -31.141 -7.453 4.152 1 87.31 170 ARG B CA 1
ATOM 3783 C C . ARG B 1 170 ? -30.875 -6.855 2.773 1 87.31 170 ARG B C 1
ATOM 3785 O O . ARG B 1 170 ? -29.734 -6.762 2.342 1 87.31 170 ARG B O 1
ATOM 3792 N N . GLU B 1 171 ? -31.922 -6.52 2.109 1 87.69 171 GLU B N 1
ATOM 3793 C CA . GLU B 1 171 ? -31.812 -6.047 0.731 1 87.69 171 GLU B CA 1
ATOM 3794 C C . GLU B 1 171 ? -31.141 -4.684 0.661 1 87.69 171 GLU B C 1
ATOM 3796 O O . GLU B 1 171 ? -30.734 -4.242 -0.414 1 87.69 171 GLU B O 1
ATOM 3801 N N . GLN B 1 172 ? -31.031 -4.035 1.77 1 90.75 172 GLN B N 1
ATOM 3802 C CA . GLN B 1 172 ? -30.391 -2.725 1.801 1 90.75 172 GLN B CA 1
ATOM 3803 C C . GLN B 1 172 ? -28.891 -2.846 2.08 1 90.75 172 GLN B C 1
ATOM 3805 O O . GLN B 1 172 ? -28.234 -1.857 2.418 1 90.75 172 GLN B O 1
ATOM 3810 N N . GLU B 1 173 ? -28.391 -4.055 1.882 1 91.56 173 GLU B N 1
ATOM 3811 C CA . GLU B 1 173 ? -26.953 -4.34 2.029 1 91.56 173 GLU B CA 1
ATOM 3812 C C . GLU B 1 173 ? -26.375 -4.938 0.75 1 91.56 173 GLU B C 1
ATOM 3814 O O . GLU B 1 173 ? -26.984 -5.82 0.14 1 91.56 173 GLU B O 1
ATOM 3819 N N . VAL B 1 174 ? -25.281 -4.395 0.429 1 92.31 174 VAL B N 1
ATOM 3820 C CA . VAL B 1 174 ? -24.594 -4.895 -0.752 1 92.31 174 VAL B CA 1
ATOM 3821 C C . VAL B 1 174 ? -23.359 -5.688 -0.328 1 92.31 174 VAL B C 1
ATOM 3823 O O . VAL B 1 174 ? -22.719 -5.363 0.676 1 92.31 174 VAL B O 1
ATOM 3826 N N . ILE B 1 175 ? -23.078 -6.73 -1.107 1 91.44 175 ILE B N 1
ATOM 3827 C CA . ILE B 1 175 ? -21.906 -7.547 -0.845 1 91.44 175 ILE B CA 1
ATOM 3828 C C . ILE B 1 175 ? -20.641 -6.789 -1.259 1 91.44 175 ILE B C 1
ATOM 3830 O O . ILE B 1 175 ? -20.578 -6.234 -2.359 1 91.44 175 ILE B O 1
ATOM 3834 N N . ALA B 1 176 ? -19.703 -6.746 -0.353 1 93.06 176 ALA B N 1
ATOM 3835 C CA . ALA B 1 176 ? -18.453 -6.027 -0.568 1 93.06 176 ALA B CA 1
ATOM 3836 C C . ALA B 1 176 ? -17.266 -6.809 -0.012 1 93.06 176 ALA B C 1
ATOM 3838 O O . ALA B 1 176 ? -17.438 -7.824 0.667 1 93.06 176 ALA B O 1
ATOM 3839 N N . MET B 1 177 ? -16.172 -6.422 -0.426 1 91.25 177 MET B N 1
ATOM 3840 C CA . MET B 1 177 ? -14.891 -6.855 0.139 1 91.25 177 MET B CA 1
ATOM 3841 C C . MET B 1 177 ? -13.922 -5.684 0.248 1 91.25 177 MET B C 1
ATOM 3843 O O . MET B 1 177 ? -13.961 -4.758 -0.564 1 91.25 177 MET B O 1
ATOM 3847 N N . SER B 1 178 ? -13.102 -5.723 1.304 1 92.44 178 SER B N 1
ATOM 3848 C CA . SER B 1 178 ? -12.094 -4.672 1.348 1 92.44 178 SER B CA 1
ATOM 3849 C C . SER B 1 178 ? -10.953 -4.961 0.375 1 92.44 178 SER B C 1
ATOM 3851 O O . SER B 1 178 ? -10.617 -6.121 0.129 1 92.44 178 SER B O 1
ATOM 3853 N N . GLU B 1 179 ? -10.375 -3.932 -0.104 1 93.12 179 GLU B N 1
ATOM 3854 C CA . GLU B 1 179 ? -9.227 -4.086 -0.992 1 93.12 179 GLU B CA 1
ATOM 3855 C C . GLU B 1 179 ? -8.078 -4.797 -0.286 1 93.12 179 GLU B C 1
ATOM 3857 O O . GLU B 1 179 ? -7.34 -5.566 -0.908 1 93.12 179 GLU B O 1
ATOM 3862 N N . ALA B 1 180 ? -7.922 -4.539 0.962 1 93.31 180 ALA B N 1
ATOM 3863 C CA . ALA B 1 180 ? -6.863 -5.191 1.726 1 93.31 180 ALA B CA 1
ATOM 3864 C C . ALA B 1 180 ? -7.012 -6.711 1.681 1 93.31 180 ALA B C 1
ATOM 3866 O O . ALA B 1 180 ? -6.039 -7.43 1.443 1 93.31 180 ALA B O 1
ATOM 3867 N N . MET B 1 181 ? -8.188 -7.148 1.832 1 90.94 181 MET B N 1
ATOM 3868 C CA . MET B 1 181 ? -8.414 -8.594 1.824 1 90.94 181 MET B CA 1
ATOM 3869 C C . MET B 1 181 ? -8.211 -9.164 0.425 1 90.94 181 MET B C 1
ATOM 3871 O O . MET B 1 181 ? -7.703 -10.281 0.272 1 90.94 181 MET B O 1
ATOM 3875 N N . HIS B 1 182 ? -8.641 -8.453 -0.51 1 89.75 182 HIS B N 1
ATOM 3876 C CA . HIS B 1 182 ? -8.367 -8.852 -1.884 1 89.75 182 HIS B CA 1
ATOM 3877 C C . HIS B 1 182 ? -6.863 -8.984 -2.129 1 89.75 182 HIS B C 1
ATOM 3879 O O . HIS B 1 182 ? -6.41 -9.969 -2.715 1 89.75 182 HIS B O 1
ATOM 3885 N N . GLN B 1 183 ? -6.172 -8.086 -1.663 1 92.62 183 GLN B N 1
ATOM 3886 C CA . GLN B 1 183 ? -4.727 -8.039 -1.86 1 92.62 183 GLN B CA 1
ATOM 3887 C C . GLN B 1 183 ? -4.031 -9.148 -1.076 1 92.62 183 GLN B C 1
ATOM 3889 O O . GLN B 1 183 ? -3.096 -9.773 -1.575 1 92.62 183 GLN B O 1
ATOM 3894 N N . VAL B 1 184 ? -4.477 -9.359 0.104 1 92.19 184 VAL B N 1
ATOM 3895 C CA . VAL B 1 184 ? -3.957 -10.477 0.889 1 92.19 184 VAL B CA 1
ATOM 3896 C C . VAL B 1 184 ? -4.191 -11.789 0.142 1 92.19 184 VAL B C 1
ATOM 3898 O O . VAL B 1 184 ? -3.287 -12.617 0.036 1 92.19 184 VAL B O 1
ATOM 3901 N N . HIS B 1 185 ? -5.336 -11.93 -0.34 1 89.06 185 HIS B N 1
ATOM 3902 C CA . HIS B 1 185 ? -5.684 -13.094 -1.144 1 89.06 185 HIS B CA 1
ATOM 3903 C C . HIS B 1 185 ? -4.75 -13.234 -2.34 1 89.06 185 HIS B C 1
ATOM 3905 O O . HIS B 1 185 ? -4.25 -14.328 -2.613 1 89.06 185 HIS B O 1
ATOM 3911 N N . CYS B 1 186 ? -4.535 -12.188 -3.014 1 91.31 186 CYS B N 1
ATOM 3912 C CA . CYS B 1 186 ? -3.682 -12.203 -4.195 1 91.31 186 CYS B CA 1
ATOM 3913 C C . CYS B 1 186 ? -2.256 -12.602 -3.832 1 91.31 186 CYS B C 1
ATOM 3915 O O . CYS B 1 186 ? -1.633 -13.406 -4.527 1 91.31 186 CYS B O 1
ATOM 3917 N N . VAL B 1 187 ? -1.713 -12.031 -2.771 1 92.81 187 VAL B N 1
ATOM 3918 C CA . VAL B 1 187 ? -0.359 -12.383 -2.354 1 92.81 187 VAL B CA 1
ATOM 3919 C C . VAL B 1 187 ? -0.294 -13.859 -1.986 1 92.81 187 VAL B C 1
ATOM 3921 O O . VAL B 1 187 ? 0.663 -14.555 -2.342 1 92.81 187 VAL B O 1
ATOM 3924 N N . GLY B 1 188 ? -1.314 -14.328 -1.292 1 89 188 GLY B N 1
ATOM 3925 C CA . GLY B 1 188 ? -1.37 -15.742 -0.954 1 89 188 GLY B CA 1
ATOM 3926 C C . GLY B 1 188 ? -1.375 -16.656 -2.172 1 89 188 GLY B C 1
ATOM 3927 O O . GLY B 1 188 ? -0.623 -17.625 -2.229 1 89 188 GLY B O 1
ATOM 3928 N N . VAL B 1 189 ? -2.16 -16.328 -3.119 1 89.06 189 VAL B N 1
ATOM 3929 C CA . VAL B 1 189 ? -2.248 -17.125 -4.34 1 89.06 189 VAL B CA 1
ATOM 3930 C C . VAL B 1 189 ? -0.902 -17.125 -5.059 1 89.06 189 VAL B C 1
ATOM 3932 O O . VAL B 1 189 ? -0.425 -18.172 -5.5 1 89.06 189 VAL B O 1
ATOM 3935 N N . LEU B 1 190 ? -0.282 -16 -5.152 1 90.81 190 LEU B N 1
ATOM 3936 C CA . LEU B 1 190 ? 1.011 -15.898 -5.82 1 90.81 190 LEU B CA 1
ATOM 3937 C C . LEU B 1 190 ? 2.072 -16.703 -5.078 1 90.81 190 LEU B C 1
ATOM 3939 O O . LEU B 1 190 ? 2.949 -17.297 -5.699 1 90.81 190 LEU B O 1
ATOM 3943 N N . TRP B 1 191 ? 2.016 -16.609 -3.771 1 91.19 191 TRP B N 1
ATOM 3944 C CA . TRP B 1 191 ? 2.943 -17.422 -2.982 1 91.19 191 TRP B CA 1
ATOM 3945 C C . TRP B 1 191 ? 2.824 -18.891 -3.344 1 91.19 191 TRP B C 1
ATOM 3947 O O . TRP B 1 191 ? 3.836 -19.594 -3.486 1 91.19 191 TRP B O 1
ATOM 3957 N N . PHE B 1 192 ? 1.669 -19.391 -3.586 1 88.94 192 PHE B N 1
ATOM 3958 C CA . PHE B 1 192 ? 1.46 -20.797 -3.963 1 88.94 192 PHE B CA 1
ATOM 3959 C C . PHE B 1 192 ? 1.958 -21.047 -5.383 1 88.94 192 PHE B C 1
ATOM 3961 O O . PHE B 1 192 ? 2.467 -22.125 -5.68 1 88.94 192 PHE B O 1
ATOM 3968 N N . PHE B 1 193 ? 1.8 -20.062 -6.191 1 89 193 PHE B N 1
ATOM 3969 C CA . PHE B 1 193 ? 2.354 -20.203 -7.531 1 89 193 PHE B CA 1
ATOM 3970 C C . PHE B 1 193 ? 3.869 -20.359 -7.477 1 89 193 PHE B C 1
ATOM 3972 O O . PHE B 1 193 ? 4.438 -21.188 -8.203 1 89 193 PHE B O 1
ATOM 3979 N N . VAL B 1 194 ? 4.465 -19.594 -6.656 1 89.31 194 VAL B N 1
ATOM 3980 C CA . VAL B 1 194 ? 5.918 -19.625 -6.52 1 89.31 194 VAL B CA 1
ATOM 3981 C C . VAL B 1 194 ? 6.359 -21.016 -6.043 1 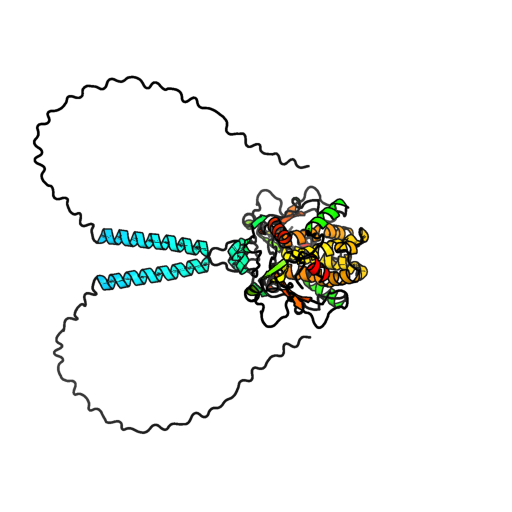89.31 194 VAL B C 1
ATOM 3983 O O . VAL B 1 194 ? 7.379 -21.531 -6.504 1 89.31 194 VAL B O 1
ATOM 3986 N N . HIS B 1 195 ? 5.559 -21.625 -5.285 1 89.56 195 HIS B N 1
ATOM 3987 C CA . HIS B 1 195 ? 5.957 -22.891 -4.672 1 89.56 195 HIS B CA 1
ATOM 3988 C C . HIS B 1 195 ? 5.207 -24.062 -5.285 1 89.56 195 HIS B C 1
ATOM 3990 O O . HIS B 1 195 ? 4.996 -25.078 -4.629 1 89.56 195 HIS B O 1
ATOM 3996 N N . ARG B 1 196 ? 4.836 -23.922 -6.441 1 88.31 196 ARG B N 1
ATOM 3997 C CA . ARG B 1 196 ? 3.979 -24.906 -7.086 1 88.31 196 ARG B CA 1
ATOM 3998 C C . ARG B 1 196 ? 4.727 -26.219 -7.305 1 88.31 196 ARG B C 1
ATOM 4000 O O . ARG B 1 196 ? 4.113 -27.25 -7.602 1 88.31 196 ARG B O 1
ATOM 4007 N N . ASN B 1 197 ? 5.977 -26.281 -7.164 1 86.5 197 ASN B N 1
ATOM 4008 C CA . ASN B 1 197 ? 6.742 -27.516 -7.262 1 86.5 197 ASN B CA 1
ATOM 4009 C C . ASN B 1 197 ? 6.688 -28.312 -5.961 1 86.5 197 ASN B C 1
ATOM 4011 O O . ASN B 1 197 ? 6.957 -29.516 -5.949 1 86.5 197 ASN B O 1
ATOM 4015 N N . GLU B 1 198 ? 6.375 -27.688 -4.887 1 88.25 198 GLU B N 1
ATOM 4016 C CA . GLU B 1 198 ? 6.309 -28.328 -3.578 1 88.25 198 GLU B CA 1
ATOM 4017 C C . GLU B 1 198 ? 4.891 -28.781 -3.254 1 88.25 198 GLU B C 1
ATOM 4019 O O . GLU B 1 198 ? 4.691 -29.812 -2.619 1 88.25 198 GLU B O 1
ATOM 4024 N N . TRP B 1 199 ? 4.016 -27.922 -3.684 1 86.56 199 TRP B N 1
ATOM 4025 C CA . TRP B 1 199 ? 2.617 -28.203 -3.391 1 86.56 199 TRP B CA 1
ATOM 4026 C C . TRP B 1 199 ? 1.748 -28 -4.625 1 86.56 199 TRP B C 1
ATOM 4028 O O . TRP B 1 199 ? 2.086 -27.188 -5.5 1 86.56 199 TRP B O 1
ATOM 4038 N N . ASP B 1 200 ? 0.655 -28.75 -4.566 1 83.31 200 ASP B N 1
ATOM 4039 C CA . ASP B 1 200 ? -0.365 -28.422 -5.559 1 83.31 200 ASP B CA 1
ATOM 4040 C C . ASP B 1 200 ? -0.963 -27.047 -5.297 1 83.31 200 ASP B C 1
ATOM 4042 O O . ASP B 1 200 ? -1.691 -26.844 -4.324 1 83.31 200 ASP B O 1
ATOM 4046 N N . TYR B 1 201 ? -0.659 -26.094 -6.137 1 76.88 201 TYR B N 1
ATOM 4047 C CA . TYR B 1 201 ? -1.041 -24.703 -5.934 1 76.88 201 TYR B CA 1
ATOM 4048 C C . TYR B 1 201 ? -2.555 -24.531 -6 1 76.88 201 TYR B C 1
ATOM 4050 O O . TYR B 1 201 ? -3.104 -23.562 -5.473 1 76.88 201 TYR B O 1
ATOM 4058 N N . ARG B 1 202 ? -3.256 -25.547 -6.578 1 76.62 202 ARG B N 1
ATOM 4059 C CA . ARG B 1 202 ? -4.711 -25.484 -6.656 1 76.62 202 ARG B CA 1
ATOM 4060 C C . ARG B 1 202 ? -5.34 -25.594 -5.273 1 76.62 202 ARG B C 1
ATOM 4062 O O . ARG B 1 202 ? -6.492 -25.203 -5.074 1 76.62 202 ARG B O 1
ATOM 4069 N N . THR B 1 203 ? -4.598 -26.016 -4.363 1 72.19 203 THR B N 1
ATOM 4070 C CA . THR B 1 203 ? -5.113 -26.219 -3.012 1 72.19 203 THR B CA 1
ATOM 4071 C C . THR B 1 203 ? -5.168 -24.906 -2.246 1 72.19 203 THR B C 1
ATOM 4073 O O . THR B 1 203 ? -5.746 -24.844 -1.159 1 72.19 203 THR B O 1
ATOM 4076 N N . ALA B 1 204 ? -4.547 -23.906 -2.84 1 68.75 204 ALA B N 1
ATOM 4077 C CA . ALA B 1 204 ? -4.586 -22.594 -2.188 1 68.75 204 ALA B CA 1
ATOM 4078 C C . ALA B 1 204 ? -6.023 -22.141 -1.959 1 68.75 204 ALA B C 1
ATOM 4080 O O . ALA B 1 204 ? -6.359 -21.641 -0.885 1 68.75 204 ALA B O 1
ATOM 4081 N N . ILE B 1 205 ? -6.867 -22.234 -2.914 1 66.94 205 ILE B N 1
ATOM 4082 C CA . ILE B 1 205 ? -8.25 -21.781 -2.789 1 66.94 205 ILE B CA 1
ATOM 4083 C C . ILE B 1 205 ? -9.203 -22.922 -3.133 1 66.94 205 ILE B C 1
ATOM 4085 O O . ILE B 1 205 ? -10.414 -22.703 -3.252 1 66.94 205 ILE B O 1
ATOM 4089 N N . ASN B 1 206 ? -8.641 -24.156 -3.203 1 63.16 206 ASN B N 1
ATOM 4090 C CA . ASN B 1 206 ? -9.391 -25.375 -3.484 1 63.16 206 ASN B CA 1
ATOM 4091 C C . ASN B 1 206 ? -10.258 -25.219 -4.734 1 63.16 206 ASN B C 1
ATOM 4093 O O . ASN B 1 206 ? -11.461 -25.484 -4.699 1 63.16 206 ASN B O 1
ATOM 4097 N N . LYS B 1 207 ? -9.516 -24.781 -5.777 1 71.38 207 LYS B N 1
ATOM 4098 C CA . LYS B 1 207 ? -10.25 -24.531 -7.016 1 71.38 207 LYS B CA 1
ATOM 4099 C C . LYS B 1 207 ? -9.547 -25.172 -8.211 1 71.38 207 LYS B C 1
ATOM 4101 O O . LYS B 1 207 ? -8.477 -25.766 -8.062 1 71.38 207 LYS B O 1
ATOM 4106 N N . THR B 1 208 ? -10.227 -25.078 -9.289 1 73.56 208 THR B N 1
ATOM 4107 C CA . THR B 1 208 ? -9.766 -25.688 -10.531 1 73.56 208 THR B CA 1
ATOM 4108 C C . THR B 1 208 ? -8.609 -24.906 -11.125 1 73.56 208 THR B C 1
ATOM 4110 O O . THR B 1 208 ? -8.328 -23.781 -10.695 1 73.56 208 THR B O 1
ATOM 4113 N N . GLU B 1 209 ? -7.938 -25.531 -12.047 1 78.19 209 GLU B N 1
ATOM 4114 C CA . GLU B 1 209 ? -6.855 -24.891 -12.789 1 78.19 209 GLU B CA 1
ATOM 4115 C C . GLU B 1 209 ? -7.34 -23.641 -13.508 1 78.19 209 GLU B C 1
ATOM 4117 O O . GLU B 1 209 ? -6.621 -22.641 -13.57 1 78.19 209 GLU B O 1
ATOM 4122 N N . GLU B 1 210 ? -8.461 -23.703 -13.953 1 73.12 210 GLU B N 1
ATOM 4123 C CA . GLU B 1 210 ? -9.031 -22.562 -14.656 1 73.12 210 GLU B CA 1
ATOM 4124 C C . GLU B 1 210 ? -9.18 -21.359 -13.719 1 73.12 210 GLU B C 1
ATOM 4126 O O . GLU B 1 210 ? -8.883 -20.234 -14.102 1 73.12 210 GLU B O 1
ATOM 4131 N N . PHE B 1 211 ? -9.508 -21.656 -12.555 1 73.81 211 PHE B N 1
ATOM 4132 C CA . PHE B 1 211 ? -9.664 -20.609 -11.562 1 73.81 211 PHE B CA 1
ATOM 4133 C C . PHE B 1 211 ? -8.312 -20 -11.195 1 73.81 211 PHE B C 1
ATOM 4135 O O . PHE B 1 211 ? -8.195 -18.781 -11.039 1 73.81 211 PHE B O 1
ATOM 4142 N N . MET B 1 212 ? -7.418 -20.875 -11.164 1 78.06 212 MET B N 1
ATOM 4143 C CA . MET B 1 212 ? -6.074 -20.406 -10.844 1 78.06 212 MET B CA 1
ATOM 4144 C C . MET B 1 212 ? -5.52 -19.547 -11.969 1 78.06 212 MET B C 1
ATOM 4146 O O . MET B 1 212 ? -4.812 -18.562 -11.727 1 78.06 212 MET B O 1
ATOM 4150 N N . GLN B 1 213 ? -5.895 -19.844 -13.156 1 77.12 213 GLN B N 1
ATOM 4151 C CA . GLN B 1 213 ? -5.43 -19.078 -14.305 1 77.12 213 GLN B CA 1
ATOM 4152 C C . GLN B 1 213 ? -6.023 -17.672 -14.297 1 77.12 213 GLN B C 1
ATOM 4154 O O . GLN B 1 213 ? -5.355 -16.703 -14.688 1 77.12 213 GLN B O 1
ATOM 4159 N N . ILE B 1 214 ? -7.188 -17.562 -13.797 1 75.44 214 ILE B N 1
ATOM 4160 C CA . ILE B 1 214 ? -7.797 -16.25 -13.672 1 75.44 214 ILE B CA 1
ATOM 4161 C C . ILE B 1 214 ? -6.988 -15.391 -12.695 1 75.44 214 ILE B C 1
ATOM 4163 O O . ILE B 1 214 ? -6.699 -14.227 -12.977 1 75.44 214 ILE B O 1
ATOM 4167 N N . HIS B 1 215 ? -6.629 -16.047 -11.656 1 80.56 215 HIS B N 1
ATOM 4168 C CA . HIS B 1 215 ? -5.883 -15.32 -10.633 1 80.56 215 HIS B CA 1
ATOM 4169 C C . HIS B 1 215 ? -4.477 -14.984 -11.109 1 80.56 215 HIS B C 1
ATOM 4171 O O . HIS B 1 215 ? -3.939 -13.93 -10.773 1 80.56 215 HIS B O 1
ATOM 4177 N N . SER B 1 216 ? -3.945 -15.844 -11.891 1 79 216 SER B N 1
ATOM 4178 C CA . SER B 1 216 ? -2.631 -15.57 -12.461 1 79 216 SER B CA 1
ATOM 4179 C C . SER B 1 216 ? -2.662 -14.328 -13.344 1 79 216 SER B C 1
ATOM 4181 O O . SER B 1 216 ? -1.624 -13.703 -13.594 1 79 216 SER B O 1
ATOM 4183 N N . ARG B 1 217 ? -3.836 -13.969 -13.75 1 80 217 ARG B N 1
ATOM 4184 C CA . ARG B 1 217 ? -3.959 -12.891 -14.719 1 80 217 ARG B CA 1
ATOM 4185 C C . ARG B 1 217 ? -4.191 -11.555 -14.023 1 80 217 ARG B C 1
ATOM 4187 O O . ARG B 1 217 ? -3.932 -10.492 -14.602 1 80 217 ARG B O 1
ATOM 4194 N N . HIS B 1 218 ? -4.648 -11.641 -12.797 1 83.88 218 HIS B N 1
ATOM 4195 C CA . HIS B 1 218 ? -5.02 -10.312 -12.305 1 83.88 218 HIS B CA 1
ATOM 4196 C C . HIS B 1 218 ? -4.32 -10 -10.984 1 83.88 218 HIS B C 1
ATOM 4198 O O . HIS B 1 218 ? -4.184 -8.836 -10.609 1 83.88 218 HIS B O 1
ATOM 4204 N N . CYS B 1 219 ? -3.861 -10.992 -10.289 1 90.94 219 CYS B N 1
ATOM 4205 C CA . CYS B 1 219 ? -3.34 -10.734 -8.945 1 90.94 219 CYS B CA 1
ATOM 4206 C C . CYS B 1 219 ? -2.137 -9.797 -9.008 1 90.94 219 CYS B C 1
ATOM 4208 O O . CYS B 1 219 ? -2.043 -8.852 -8.227 1 90.94 219 CYS B O 1
ATOM 4210 N N . SER B 1 220 ? -1.275 -10.039 -9.953 1 91.62 220 SER B N 1
ATOM 4211 C CA . SER B 1 220 ? -0.1 -9.188 -10.086 1 91.62 220 SER B CA 1
ATOM 4212 C C . SER B 1 220 ? -0.493 -7.758 -10.445 1 91.62 220 SER B C 1
ATOM 4214 O O . SER B 1 220 ? 0.105 -6.801 -9.945 1 91.62 220 SER B O 1
ATOM 4216 N N . VAL B 1 221 ? -1.48 -7.625 -11.195 1 89.81 221 VAL B N 1
ATOM 4217 C CA . VAL B 1 221 ? -1.932 -6.305 -11.617 1 89.81 221 VAL B CA 1
ATOM 4218 C C . VAL B 1 221 ? -2.555 -5.57 -10.43 1 89.81 221 VAL B C 1
ATOM 4220 O O . VAL B 1 221 ? -2.309 -4.379 -10.234 1 89.81 221 VAL B O 1
ATOM 4223 N N . MET B 1 222 ? -3.289 -6.305 -9.656 1 90.44 222 MET B N 1
ATOM 4224 C CA . MET B 1 222 ? -3.906 -5.699 -8.477 1 90.44 222 MET B CA 1
ATOM 4225 C C . MET B 1 222 ? -2.844 -5.203 -7.5 1 90.44 222 MET B C 1
ATOM 4227 O O . MET B 1 222 ? -2.957 -4.102 -6.965 1 90.44 222 MET B O 1
ATOM 4231 N N . LEU B 1 223 ? -1.87 -5.988 -7.348 1 93.88 223 LEU B N 1
ATOM 4232 C CA . LEU B 1 223 ? -0.8 -5.605 -6.434 1 93.88 223 LEU B CA 1
ATOM 4233 C C . LEU B 1 223 ? -0.003 -4.43 -6.988 1 93.88 223 LEU B C 1
ATOM 4235 O O . LEU B 1 223 ? 0.376 -3.523 -6.242 1 93.88 223 LEU B O 1
ATOM 4239 N N . MET B 1 224 ? 0.208 -4.449 -8.289 1 92.19 224 MET B N 1
ATOM 4240 C CA . MET B 1 224 ? 0.902 -3.33 -8.922 1 92.19 224 MET B CA 1
ATOM 4241 C C . MET B 1 224 ? 0.108 -2.037 -8.766 1 92.19 224 MET B C 1
ATOM 4243 O O . MET B 1 224 ? 0.683 -0.98 -8.5 1 92.19 224 MET B O 1
ATOM 4247 N N . ASN B 1 225 ? -1.164 -2.131 -8.891 1 90.44 225 ASN B N 1
ATOM 4248 C CA . ASN B 1 225 ? -2.016 -0.958 -8.711 1 90.44 225 ASN B CA 1
ATOM 4249 C C . ASN B 1 225 ? -1.947 -0.427 -7.285 1 90.44 225 ASN B C 1
ATOM 4251 O O . ASN B 1 225 ? -1.938 0.787 -7.07 1 90.44 225 ASN B O 1
ATOM 4255 N N . LEU B 1 226 ? -1.945 -1.324 -6.375 1 93.38 226 LEU B N 1
ATOM 4256 C CA . LEU B 1 226 ? -1.775 -0.928 -4.98 1 93.38 226 LEU B CA 1
ATOM 4257 C C . LEU B 1 226 ? -0.476 -0.151 -4.789 1 93.38 226 LEU B C 1
ATOM 4259 O O . LEU B 1 226 ? -0.477 0.935 -4.207 1 93.38 226 LEU B O 1
ATOM 4263 N N . ILE B 1 227 ? 0.589 -0.69 -5.293 1 94.75 227 ILE B N 1
ATOM 4264 C CA . ILE B 1 227 ? 1.913 -0.103 -5.113 1 94.75 227 ILE B CA 1
ATOM 4265 C C . ILE B 1 227 ? 1.967 1.264 -5.793 1 94.75 227 ILE B C 1
ATOM 4267 O O . ILE B 1 227 ? 2.488 2.227 -5.227 1 94.75 227 ILE B O 1
ATOM 4271 N N . LYS B 1 228 ? 1.408 1.332 -6.926 1 92.5 228 LYS B N 1
ATOM 4272 C CA . LYS B 1 228 ? 1.431 2.592 -7.664 1 92.5 228 LYS B CA 1
ATOM 4273 C C . LYS B 1 228 ? 0.607 3.66 -6.949 1 92.5 228 LYS B C 1
ATOM 4275 O O . LYS B 1 228 ? 1 4.828 -6.906 1 92.5 228 LYS B O 1
ATOM 4280 N N . CYS B 1 229 ? -0.465 3.277 -6.43 1 94.38 229 CYS B N 1
ATOM 4281 C CA . CYS B 1 229 ? -1.347 4.246 -5.785 1 94.38 229 CYS B CA 1
ATOM 4282 C C . CYS B 1 229 ? -0.799 4.664 -4.426 1 94.38 229 CYS B C 1
ATOM 4284 O O . CYS B 1 229 ? -0.747 5.855 -4.113 1 94.38 229 CYS B O 1
ATOM 4286 N N . MET B 1 230 ? -0.412 3.699 -3.658 1 94.38 230 MET B N 1
ATOM 4287 C CA . MET B 1 230 ? 0.082 3.971 -2.311 1 94.38 230 MET B CA 1
ATOM 4288 C C . MET B 1 230 ? 1.604 3.891 -2.264 1 94.38 230 MET B C 1
ATOM 4290 O O . MET B 1 230 ? 2.176 3.42 -1.278 1 94.38 230 MET B O 1
ATOM 4294 N N . ALA B 1 231 ? 2.164 4.379 -3.27 1 95.31 231 ALA B N 1
ATOM 4295 C CA . ALA B 1 231 ? 3.611 4.262 -3.424 1 95.31 231 ALA B CA 1
ATOM 4296 C C . ALA B 1 231 ? 4.336 4.707 -2.156 1 95.31 231 ALA B C 1
ATOM 4298 O O . ALA B 1 231 ? 4.207 5.855 -1.729 1 95.31 231 ALA B O 1
ATOM 4299 N N . ASP B 1 232 ? 5.043 3.807 -1.586 1 95.06 232 ASP B N 1
ATOM 4300 C CA . ASP B 1 232 ? 5.832 4.062 -0.387 1 95.06 232 ASP B CA 1
ATOM 4301 C C . ASP B 1 232 ? 7.242 4.531 -0.748 1 95.06 232 ASP B C 1
ATOM 4303 O O . ASP B 1 232 ? 8.133 3.713 -0.99 1 95.06 232 ASP B O 1
ATOM 4307 N N . VAL B 1 233 ? 7.496 5.781 -0.575 1 94.69 233 VAL B N 1
ATOM 4308 C CA . VAL B 1 233 ? 8.789 6.32 -0.988 1 94.69 233 VAL B CA 1
ATOM 4309 C C . VAL B 1 233 ? 9.742 6.34 0.203 1 94.69 233 VAL B C 1
ATOM 4311 O O . VAL B 1 233 ? 10.805 6.965 0.144 1 94.69 233 VAL B O 1
ATOM 4314 N N . THR B 1 234 ? 9.352 5.672 1.229 1 93.38 234 THR B N 1
ATOM 4315 C CA . THR B 1 234 ? 10.25 5.527 2.369 1 93.38 234 THR B CA 1
ATOM 4316 C C . THR B 1 234 ? 11.539 4.828 1.957 1 93.38 234 THR B C 1
ATOM 4318 O O . THR B 1 234 ? 11.508 3.809 1.267 1 93.38 234 THR B O 1
ATOM 4321 N N . PRO B 1 235 ? 12.633 5.387 2.406 1 93.94 235 PRO B N 1
ATOM 4322 C CA . PRO B 1 235 ? 13.906 4.781 1.993 1 93.94 235 PRO B CA 1
ATOM 4323 C C . PRO B 1 235 ? 14.219 3.494 2.75 1 93.94 235 PRO B C 1
ATOM 4325 O O . PRO B 1 235 ? 13.953 3.398 3.949 1 93.94 235 PRO B O 1
ATOM 4328 N N . VAL B 1 236 ? 14.703 2.59 2.014 1 91.94 236 VAL B N 1
ATOM 4329 C CA . VAL B 1 236 ? 15.367 1.413 2.562 1 91.94 236 VAL B CA 1
ATOM 4330 C C . VAL B 1 236 ? 16.891 1.584 2.467 1 91.94 236 VAL B C 1
ATOM 4332 O O . VAL B 1 236 ? 17.422 1.731 1.371 1 91.94 236 VAL B O 1
ATOM 4335 N N . LEU B 1 237 ? 17.453 1.614 3.613 1 92.25 237 LEU B N 1
ATOM 4336 C CA . LEU B 1 237 ? 18.906 1.729 3.66 1 92.25 237 LEU B CA 1
ATOM 4337 C C . LEU B 1 237 ? 19.547 0.367 3.889 1 92.25 237 LEU B C 1
ATOM 4339 O O . LEU B 1 237 ? 18.859 -0.621 4.137 1 92.25 237 LEU B O 1
ATOM 4343 N N . PHE B 1 238 ? 20.875 0.39 3.746 1 89.12 238 PHE B N 1
ATOM 4344 C CA . PHE B 1 238 ? 21.594 -0.876 3.85 1 89.12 238 PHE B CA 1
ATOM 4345 C C . PHE B 1 238 ? 22.75 -0.762 4.82 1 89.12 238 PHE B C 1
ATOM 4347 O O . PHE B 1 238 ? 23.531 0.197 4.762 1 89.12 238 PHE B O 1
ATOM 4354 N N . GLN B 1 239 ? 22.703 -1.783 5.641 1 86.44 239 GLN B N 1
ATOM 4355 C CA . GLN B 1 239 ? 23.797 -1.876 6.613 1 86.44 239 GLN B CA 1
ATOM 4356 C C . GLN B 1 239 ? 24.672 -3.09 6.34 1 86.44 239 GLN B C 1
ATOM 4358 O O . GLN B 1 239 ? 24.172 -4.148 5.941 1 86.44 239 GLN B O 1
ATOM 4363 N N . LYS B 1 240 ? 25.891 -2.824 6.555 1 80.5 240 LYS B N 1
ATOM 4364 C CA . LYS B 1 240 ? 26.812 -3.934 6.34 1 80.5 240 LYS B CA 1
ATOM 4365 C C . LYS B 1 240 ? 26.453 -5.129 7.219 1 80.5 240 LYS B C 1
ATOM 4367 O O . LYS B 1 240 ? 26.172 -4.965 8.414 1 80.5 240 LYS B O 1
ATOM 4372 N N . ASP B 1 241 ? 26.25 -6.262 6.441 1 71.75 241 ASP B N 1
ATOM 4373 C CA . ASP B 1 241 ? 25.953 -7.508 7.141 1 71.75 241 ASP B CA 1
ATOM 4374 C C . ASP B 1 241 ? 27.219 -8.312 7.406 1 71.75 241 ASP B C 1
ATOM 4376 O O . ASP B 1 241 ? 27.844 -8.836 6.477 1 71.75 241 ASP B O 1
ATOM 4380 N N . THR B 1 242 ? 27.766 -8.273 8.523 1 61.31 242 THR B N 1
ATOM 4381 C CA . THR B 1 242 ? 29 -9 8.836 1 61.31 242 THR B CA 1
ATOM 4382 C C . THR B 1 242 ? 28.719 -10.484 9.016 1 61.31 242 THR B C 1
ATOM 4384 O O . THR B 1 242 ? 29.641 -11.305 8.977 1 61.31 242 THR B O 1
ATOM 4387 N N . GLY B 1 243 ? 27.641 -10.867 9.211 1 56.38 243 GLY B N 1
ATOM 4388 C CA . GLY B 1 243 ? 27.438 -12.258 9.594 1 56.38 243 GLY B CA 1
ATOM 4389 C C . GLY B 1 243 ? 27 -13.133 8.43 1 56.38 243 GLY B C 1
ATOM 4390 O O . GLY B 1 243 ? 27.328 -14.32 8.391 1 56.38 243 GLY B O 1
ATOM 4391 N N . ASN B 1 244 ? 26.047 -12.797 7.688 1 53.12 244 ASN B N 1
ATOM 4392 C CA . ASN B 1 244 ? 25.391 -13.766 6.82 1 53.12 244 ASN B CA 1
ATOM 4393 C C . ASN B 1 244 ? 25.609 -13.438 5.344 1 53.12 244 ASN B C 1
ATOM 4395 O O . ASN B 1 244 ? 24.656 -13.422 4.559 1 53.12 244 ASN B O 1
ATOM 4399 N N . VAL B 1 245 ? 26.875 -13.055 5.059 1 50.66 245 VAL B N 1
ATOM 4400 C CA . VAL B 1 245 ? 27.156 -12.75 3.658 1 50.66 245 VAL B CA 1
ATOM 4401 C C . VAL B 1 245 ? 27.172 -14.039 2.84 1 50.66 245 VAL B C 1
ATOM 4403 O O . VAL B 1 245 ? 27.766 -15.031 3.248 1 50.66 245 VAL B O 1
ATOM 4406 N N . ILE B 1 246 ? 26.141 -14.234 2.178 1 45.09 246 ILE B N 1
ATOM 4407 C CA . ILE B 1 246 ? 26.312 -15.32 1.22 1 45.09 246 ILE B CA 1
ATOM 4408 C C . ILE B 1 246 ? 27.516 -15.023 0.313 1 45.09 246 ILE B C 1
ATOM 4410 O O . ILE B 1 246 ? 27.516 -14.039 -0.427 1 45.09 246 ILE B O 1
ATOM 4414 N N . SER B 1 247 ? 28.562 -15.57 0.48 1 44 247 SER B N 1
ATOM 4415 C CA . SER B 1 247 ? 29.859 -15.445 -0.184 1 44 247 SER B CA 1
ATOM 4416 C C . SER B 1 247 ? 29.688 -15.336 -1.695 1 44 247 SER B C 1
ATOM 4418 O O . SER B 1 247 ? 28.922 -16.094 -2.299 1 44 247 SER B O 1
ATOM 4420 N N . GLY B 1 248 ? 30.469 -14.352 -2.334 1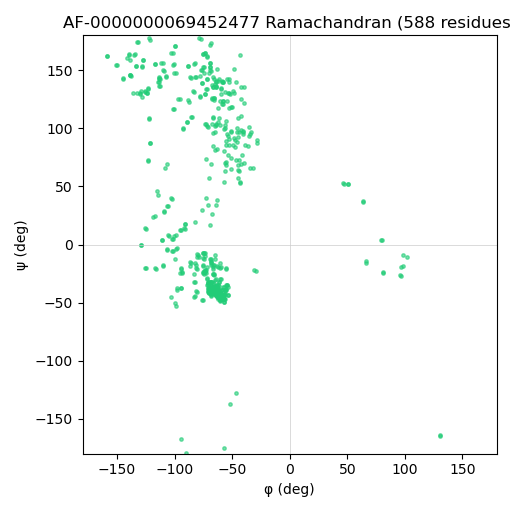 43.66 248 GLY B N 1
ATOM 4421 C CA . GLY B 1 248 ? 30.625 -14.211 -3.771 1 43.66 248 GLY B CA 1
ATOM 4422 C C . GLY B 1 248 ? 29.469 -13.492 -4.441 1 43.66 248 GLY B C 1
ATOM 4423 O O . GLY B 1 248 ? 29.547 -13.148 -5.625 1 43.66 248 GLY B O 1
ATOM 4424 N N . THR B 1 249 ? 28.344 -13.539 -3.82 1 44.72 249 THR B N 1
ATOM 4425 C CA . THR B 1 249 ? 27.219 -13.023 -4.582 1 44.72 249 THR B CA 1
ATOM 4426 C C . THR B 1 249 ? 26.906 -11.586 -4.18 1 44.72 249 THR B C 1
ATOM 4428 O O . THR B 1 249 ? 26.094 -10.914 -4.824 1 44.72 249 THR B O 1
ATOM 4431 N N . GLY B 1 250 ? 27.672 -11.133 -3.17 1 47.97 250 GLY B N 1
ATOM 4432 C CA . GLY B 1 250 ? 27.406 -9.805 -2.631 1 47.97 250 GLY B CA 1
ATOM 4433 C C . GLY B 1 250 ? 26.062 -9.711 -1.939 1 47.97 250 GLY B C 1
ATOM 4434 O O . GLY B 1 250 ? 25.766 -8.711 -1.281 1 47.97 250 GLY B O 1
ATOM 4435 N N . LEU B 1 251 ? 25.234 -10.711 -2.176 1 50.53 251 LEU B N 1
ATOM 4436 C CA . LEU B 1 251 ? 23.953 -10.859 -1.478 1 50.53 251 LEU B CA 1
ATOM 4437 C C . LEU B 1 251 ? 24.188 -11.164 -0.001 1 50.53 251 LEU B C 1
ATOM 4439 O O . LEU B 1 251 ? 25.078 -11.945 0.346 1 50.53 251 LEU B O 1
ATOM 4443 N N . GLY B 1 252 ? 23.672 -10.484 0.749 1 55.59 252 GLY B N 1
ATOM 4444 C CA . GLY B 1 252 ? 23.859 -10.688 2.178 1 55.59 252 GLY B CA 1
ATOM 4445 C C . GLY B 1 252 ? 24.891 -9.766 2.785 1 55.59 252 GLY B C 1
ATOM 4446 O O . GLY B 1 252 ? 25.047 -9.711 4.008 1 55.59 252 GLY B O 1
ATOM 4447 N N . ALA B 1 253 ? 25.547 -9.102 1.806 1 60.62 253 ALA B N 1
ATOM 4448 C CA . ALA B 1 253 ? 26.562 -8.227 2.391 1 60.62 253 ALA B CA 1
ATOM 4449 C C . ALA B 1 253 ? 25.922 -7.016 3.059 1 60.62 253 ALA B C 1
ATOM 4451 O O . ALA B 1 253 ? 26.469 -6.465 4.02 1 60.62 253 ALA B O 1
ATOM 4452 N N . TRP B 1 254 ? 24.797 -6.801 2.559 1 72.5 254 TRP B N 1
ATOM 4453 C CA . TRP B 1 254 ? 24.109 -5.645 3.115 1 72.5 254 TRP B CA 1
ATOM 4454 C C . TRP B 1 254 ? 22.688 -6.008 3.529 1 72.5 254 TRP B C 1
ATOM 4456 O O . TRP B 1 254 ? 21.969 -6.664 2.775 1 72.5 254 TRP B O 1
ATOM 4466 N N . LYS B 1 255 ? 22.406 -5.645 4.723 1 78.69 255 LYS B N 1
ATOM 4467 C CA . LYS B 1 255 ? 21.078 -5.91 5.27 1 78.69 255 LYS B CA 1
ATOM 4468 C C . LYS B 1 255 ? 20.172 -4.688 5.137 1 78.69 255 LYS B C 1
ATOM 4470 O O . LYS B 1 255 ? 20.547 -3.584 5.527 1 78.69 255 LYS B O 1
ATOM 4475 N N . PRO B 1 256 ? 19.094 -4.953 4.539 1 81.81 256 PRO B N 1
ATOM 4476 C CA . PRO B 1 256 ? 18.156 -3.824 4.434 1 81.81 256 PRO B CA 1
ATOM 4477 C C . PRO B 1 256 ? 17.656 -3.344 5.797 1 81.81 256 PRO B C 1
ATOM 4479 O O . PRO B 1 256 ? 17.422 -4.16 6.691 1 81.81 256 PRO B O 1
ATOM 4482 N N . ARG B 1 257 ? 17.656 -2.037 5.926 1 86.56 257 ARG B N 1
ATOM 4483 C CA . ARG B 1 257 ? 17.125 -1.35 7.094 1 86.56 257 ARG B CA 1
ATOM 4484 C C . ARG B 1 257 ? 16.031 -0.365 6.695 1 86.56 257 ARG B C 1
ATOM 4486 O O . ARG B 1 257 ? 16.312 0.706 6.156 1 86.56 257 ARG B O 1
ATOM 4493 N N . ASP B 1 258 ? 14.836 -0.743 7.047 1 87.31 258 ASP B N 1
ATOM 4494 C CA . ASP B 1 258 ? 13.688 0.072 6.66 1 87.31 258 ASP B CA 1
ATOM 4495 C C . ASP B 1 258 ? 13.477 1.226 7.637 1 87.31 258 ASP B C 1
ATOM 4497 O O . ASP B 1 258 ? 13.961 1.181 8.773 1 87.31 258 ASP B O 1
ATOM 4501 N N . ALA B 1 259 ? 12.859 2.225 7.152 1 90.31 259 ALA B N 1
ATOM 4502 C CA . ALA B 1 259 ? 12.445 3.336 8.008 1 90.31 259 ALA B CA 1
ATOM 4503 C C . ALA B 1 259 ? 11.062 3.088 8.602 1 90.31 259 ALA B C 1
ATOM 4505 O O . ALA B 1 259 ? 10.258 2.34 8.039 1 90.31 259 ALA B O 1
ATOM 4506 N N . PRO B 1 260 ? 10.852 3.705 9.758 1 90.31 260 PRO B N 1
ATOM 4507 C CA . PRO B 1 260 ? 9.531 3.506 10.367 1 90.31 260 PRO B CA 1
ATOM 4508 C C . PRO B 1 260 ? 8.414 4.18 9.578 1 90.31 260 PRO B C 1
ATOM 4510 O O . PRO B 1 260 ? 8.641 5.199 8.922 1 90.31 260 PRO B O 1
ATOM 4513 N N . ARG B 1 261 ? 7.23 3.635 9.695 1 90.62 261 ARG B N 1
ATOM 4514 C CA . ARG B 1 261 ? 6.02 4.207 9.109 1 90.62 261 ARG B CA 1
ATOM 4515 C C . ARG B 1 261 ? 4.828 4.051 10.055 1 90.62 261 ARG B C 1
ATOM 4517 O O . ARG B 1 261 ? 4.891 3.285 11.016 1 90.62 261 ARG B O 1
ATOM 4524 N N . ARG B 1 262 ? 3.889 4.875 9.75 1 94.38 262 ARG B N 1
ATOM 4525 C CA . ARG B 1 262 ? 2.611 4.785 10.453 1 94.38 262 ARG B CA 1
ATOM 4526 C C . ARG B 1 262 ? 1.695 3.76 9.789 1 94.38 262 ARG B C 1
ATOM 4528 O O . ARG B 1 262 ? 1.226 3.971 8.672 1 94.38 262 ARG B O 1
ATOM 4535 N N . CYS B 1 263 ? 1.527 2.656 10.531 1 95.88 263 CYS B N 1
ATOM 4536 C CA . CYS B 1 263 ? 0.786 1.544 9.945 1 95.88 263 CYS B CA 1
ATOM 4537 C C . CYS B 1 263 ? -0.573 1.382 10.617 1 95.88 263 CYS B C 1
ATOM 4539 O O . CYS B 1 263 ? -0.727 1.692 11.797 1 95.88 263 CYS B O 1
ATOM 4541 N N . LYS B 1 264 ? -1.485 0.906 9.828 1 96.69 264 LYS B N 1
ATOM 4542 C CA . LYS B 1 264 ? -2.723 0.405 10.422 1 96.69 264 LYS B CA 1
ATOM 4543 C C . LYS B 1 264 ? -2.484 -0.91 11.156 1 96.69 264 LYS B C 1
ATOM 4545 O O . LYS B 1 264 ? -1.681 -1.735 10.719 1 96.69 264 LYS B O 1
ATOM 4550 N N . ARG B 1 265 ? -3.186 -1.031 12.266 1 96.69 265 ARG B N 1
ATOM 4551 C CA . ARG B 1 265 ? -3.131 -2.311 12.969 1 96.69 265 ARG B CA 1
ATOM 4552 C C . ARG B 1 265 ? -3.924 -3.377 12.219 1 96.69 265 ARG B C 1
ATOM 4554 O O . ARG B 1 265 ? -5.141 -3.48 12.383 1 96.69 265 ARG B O 1
ATOM 4561 N N . PHE B 1 266 ? -3.217 -4.191 11.586 1 93.38 266 PHE B N 1
ATOM 4562 C CA . PHE B 1 266 ? -3.848 -5.16 10.695 1 93.38 266 PHE B CA 1
ATOM 4563 C C . PHE B 1 266 ? -4.598 -6.219 11.5 1 93.38 266 PHE B C 1
ATOM 4565 O O . PHE B 1 266 ? -5.609 -6.754 11.039 1 93.38 266 PHE B O 1
ATOM 4572 N N . ASP B 1 267 ? -4.102 -6.531 12.664 1 92.19 267 ASP B N 1
ATOM 4573 C CA . ASP B 1 267 ? -4.797 -7.504 13.5 1 92.19 267 ASP B CA 1
ATOM 4574 C C . ASP B 1 267 ? -6.219 -7.047 13.812 1 92.19 267 ASP B C 1
ATOM 4576 O O . ASP B 1 267 ? -7.145 -7.859 13.852 1 92.19 267 ASP B O 1
ATOM 4580 N N . LYS B 1 268 ? -6.383 -5.793 14.039 1 94.88 268 LYS B N 1
ATOM 4581 C CA . LYS B 1 268 ? -7.711 -5.246 14.305 1 94.88 268 LYS B CA 1
ATOM 4582 C C . LYS B 1 268 ? -8.57 -5.254 13.047 1 94.88 268 LYS B C 1
ATOM 4584 O O . LYS B 1 268 ? -9.781 -5.5 13.117 1 94.88 268 LYS B O 1
ATOM 4589 N N . ILE B 1 269 ? -7.961 -4.965 11.93 1 93.69 269 ILE B N 1
ATOM 4590 C CA . ILE B 1 269 ? -8.672 -5.031 10.656 1 93.69 269 ILE B CA 1
ATOM 4591 C C . ILE B 1 269 ? -9.141 -6.461 10.398 1 93.69 269 ILE B C 1
ATOM 4593 O O . ILE B 1 269 ? -10.297 -6.691 10.039 1 93.69 269 ILE B O 1
ATOM 4597 N N . TRP B 1 270 ? -8.25 -7.324 10.641 1 90.94 270 TRP B N 1
ATOM 4598 C CA . TRP B 1 270 ? -8.547 -8.742 10.445 1 90.94 270 TRP B CA 1
ATOM 4599 C C . TRP B 1 270 ? -9.68 -9.195 11.352 1 90.94 270 TRP B C 1
ATOM 4601 O O . TRP B 1 270 ? -10.578 -9.922 10.922 1 90.94 270 TRP B O 1
ATOM 4611 N N . ASP B 1 271 ? -9.648 -8.766 12.531 1 90.62 271 ASP B N 1
ATOM 4612 C CA . ASP B 1 271 ? -10.719 -9.07 13.477 1 90.62 271 ASP B CA 1
ATOM 4613 C C . ASP B 1 271 ? -12.055 -8.531 12.984 1 90.62 271 ASP B C 1
ATOM 4615 O O . ASP B 1 271 ? -13.078 -9.219 13.055 1 90.62 271 ASP B O 1
ATOM 4619 N N . TRP B 1 272 ? -12.008 -7.363 12.594 1 92.75 272 TRP B N 1
ATOM 4620 C CA . TRP B 1 272 ? -13.227 -6.754 12.078 1 92.75 272 TRP B CA 1
ATOM 4621 C C . TRP B 1 272 ? -13.766 -7.535 10.883 1 92.75 272 TRP B C 1
ATOM 4623 O O . TRP B 1 272 ? -14.961 -7.82 10.805 1 92.75 272 TRP B O 1
ATOM 4633 N N . GLU B 1 273 ? -12.906 -7.875 9.945 1 90.69 273 GLU B N 1
ATOM 4634 C CA . GLU B 1 273 ? -13.289 -8.617 8.75 1 90.69 273 GLU B CA 1
ATOM 4635 C C . GLU B 1 273 ? -13.914 -9.961 9.109 1 90.69 273 GLU B C 1
ATOM 4637 O O . GLU B 1 273 ? -14.93 -10.352 8.531 1 90.69 273 GLU B O 1
ATOM 4642 N N . ARG B 1 274 ? -13.312 -10.602 9.961 1 87.25 274 ARG B N 1
ATOM 4643 C CA . ARG B 1 274 ? -13.82 -11.906 10.383 1 87.25 274 ARG B CA 1
ATOM 4644 C C . ARG B 1 274 ? -15.188 -11.773 11.039 1 87.25 274 ARG B C 1
ATOM 4646 O O . ARG B 1 274 ? -16.094 -12.562 10.773 1 87.25 274 ARG B O 1
ATOM 4653 N N . LYS B 1 275 ? -15.328 -10.852 11.875 1 89.12 275 LYS B N 1
ATOM 4654 C CA . LYS B 1 275 ? -16.562 -10.648 12.609 1 89.12 275 LYS B CA 1
ATOM 4655 C C . LYS B 1 275 ? -17.703 -10.227 11.68 1 89.12 275 LYS B C 1
ATOM 4657 O O . LYS B 1 275 ? -18.859 -10.594 11.898 1 89.12 275 LYS B O 1
ATOM 4662 N N . ASN B 1 276 ? -17.375 -9.516 10.648 1 90.12 276 ASN B N 1
ATOM 4663 C CA . ASN B 1 276 ? -18.406 -8.93 9.812 1 90.12 276 ASN B CA 1
ATOM 4664 C C . ASN B 1 276 ? -18.531 -9.672 8.484 1 90.12 276 ASN B C 1
ATOM 4666 O O . ASN B 1 276 ? -19.234 -9.219 7.578 1 90.12 276 ASN B O 1
ATOM 4670 N N . SER B 1 277 ? -17.859 -10.75 8.391 1 89.25 277 SER B N 1
ATOM 4671 C CA . SER B 1 277 ? -18.031 -11.578 7.203 1 89.25 277 SER B CA 1
ATOM 4672 C C . SER B 1 277 ? -19.453 -12.125 7.105 1 89.25 277 SER B C 1
ATOM 4674 O O . SER B 1 277 ? -20.016 -12.586 8.102 1 89.25 277 SER B O 1
ATOM 4676 N N . ILE B 1 278 ? -20 -12.141 5.836 1 88.88 278 ILE B N 1
ATOM 4677 C CA . ILE B 1 278 ? -21.422 -12.461 5.738 1 88.88 278 ILE B CA 1
ATOM 4678 C C . ILE B 1 278 ? -21.594 -13.773 4.969 1 88.88 278 ILE B C 1
ATOM 4680 O O . ILE B 1 278 ? -22.656 -14.383 5.012 1 88.88 278 ILE B O 1
ATOM 4684 N N . CYS B 1 279 ? -20.656 -14.156 4.219 1 83.19 279 CYS B N 1
ATOM 4685 C CA . CYS B 1 279 ? -20.75 -15.391 3.449 1 83.19 279 CYS B CA 1
ATOM 4686 C C . CYS B 1 279 ? -19.359 -15.883 3.059 1 83.19 279 CYS B C 1
ATOM 4688 O O . CYS B 1 279 ? -18.375 -15.141 3.139 1 83.19 279 CYS B O 1
ATOM 4690 N N . PRO B 1 280 ? -19.312 -17.172 2.695 1 78.38 280 PRO B N 1
ATOM 4691 C CA . PRO B 1 280 ? -18.047 -17.641 2.133 1 78.38 280 PRO B CA 1
ATOM 4692 C C . PRO B 1 280 ? -17.734 -17.047 0.766 1 78.38 280 PRO B C 1
ATOM 4694 O O . PRO B 1 280 ? -18.594 -16.375 0.179 1 78.38 280 PRO B O 1
ATOM 4697 N N . MET B 1 281 ? -16.516 -17.375 0.345 1 72.38 281 MET B N 1
ATOM 4698 C CA . MET B 1 281 ? -16.078 -16.828 -0.936 1 72.38 281 MET B CA 1
ATOM 4699 C C . MET B 1 281 ? -17.109 -17.125 -2.029 1 72.38 281 MET B C 1
ATOM 4701 O O . MET B 1 281 ? -17.625 -18.234 -2.111 1 72.38 281 MET B O 1
ATOM 4705 N N . GLY B 1 282 ? -17.5 -16.203 -2.768 1 72.69 282 GLY B N 1
ATOM 4706 C CA . GLY B 1 282 ? -18.438 -16.344 -3.877 1 72.69 282 GLY B CA 1
ATOM 4707 C C . GLY B 1 282 ? -19.859 -16.016 -3.5 1 72.69 282 GLY B C 1
ATOM 4708 O O . GLY B 1 282 ? -20.688 -15.719 -4.367 1 72.69 282 GLY B O 1
ATOM 4709 N N . CYS B 1 283 ? -20.172 -16.172 -2.275 1 80.44 283 CYS B N 1
ATOM 4710 C CA . CYS B 1 283 ? -21.516 -15.859 -1.789 1 80.44 283 CYS B CA 1
ATOM 4711 C C . CYS B 1 283 ? -22.578 -16.453 -2.703 1 80.44 283 CYS B C 1
ATOM 4713 O O . CYS B 1 283 ? -23.516 -15.766 -3.115 1 80.44 283 CYS B O 1
ATOM 4715 N N . VAL B 1 284 ? -22.406 -17.719 -2.926 1 77 284 VAL B N 1
ATOM 4716 C CA . VAL B 1 284 ? -23.344 -18.375 -3.83 1 77 284 VAL B CA 1
ATOM 4717 C C . VAL B 1 284 ? -24.719 -18.469 -3.178 1 77 284 VAL B C 1
ATOM 4719 O O . VAL B 1 284 ? -24.828 -18.453 -1.949 1 77 284 VAL B O 1
ATOM 4722 N N . PRO B 1 285 ? -25.641 -18.562 -4.07 1 77.88 285 PRO B N 1
ATOM 4723 C CA . PRO B 1 285 ? -27.016 -18.578 -3.547 1 77.88 285 PRO B CA 1
ATOM 4724 C C . PRO B 1 285 ? -27.234 -19.656 -2.49 1 77.88 285 PRO B C 1
ATOM 4726 O O . PRO B 1 285 ? -27.938 -19.438 -1.507 1 77.88 285 PRO B O 1
ATOM 4729 N N . GLU B 1 286 ? -26.609 -20.781 -2.66 1 81.81 286 GLU B N 1
ATOM 4730 C CA . GLU B 1 286 ? -26.75 -21.875 -1.698 1 81.81 286 GLU B CA 1
ATOM 4731 C C . GLU B 1 286 ? -26.188 -21.484 -0.332 1 81.81 286 GLU B C 1
ATOM 4733 O O . GLU B 1 286 ? -26.781 -21.812 0.701 1 81.81 286 GLU B O 1
ATOM 4738 N N . ASP B 1 287 ? -25.109 -20.781 -0.335 1 81.19 287 ASP B N 1
ATOM 4739 C CA . ASP B 1 287 ? -24.516 -20.312 0.915 1 81.19 287 ASP B CA 1
ATOM 4740 C C . ASP B 1 287 ? -25.391 -19.266 1.591 1 81.19 287 ASP B C 1
ATOM 4742 O O . ASP B 1 287 ? -25.609 -19.312 2.805 1 81.19 287 ASP B O 1
ATOM 4746 N N . ILE B 1 288 ? -25.859 -18.438 0.773 1 81.88 288 ILE B N 1
ATOM 4747 C CA . ILE B 1 288 ? -26.703 -17.375 1.298 1 81.88 288 ILE B CA 1
ATOM 4748 C C . ILE B 1 288 ? -27.969 -17.953 1.9 1 81.88 288 ILE B C 1
ATOM 4750 O O . ILE B 1 288 ? -28.406 -17.547 2.98 1 81.88 288 ILE B O 1
ATOM 4754 N N . ALA B 1 289 ? -28.531 -18.891 1.21 1 82.69 289 ALA B N 1
ATOM 4755 C CA . ALA B 1 289 ? -29.734 -19.531 1.705 1 82.69 289 ALA B CA 1
ATOM 4756 C C . ALA B 1 289 ? -29.484 -20.25 3.025 1 82.69 289 ALA B C 1
ATOM 4758 O O . ALA B 1 289 ? -30.344 -20.266 3.914 1 82.69 289 ALA B O 1
ATOM 4759 N N . ARG B 1 290 ? -28.375 -20.812 3.061 1 84.81 290 ARG B N 1
ATOM 4760 C CA . ARG B 1 290 ? -28.016 -21.562 4.266 1 84.81 290 ARG B CA 1
ATOM 4761 C C . ARG B 1 290 ? -27.766 -20.609 5.434 1 84.81 290 ARG B C 1
ATOM 4763 O O . ARG B 1 290 ? -28.188 -20.875 6.555 1 84.81 290 ARG B O 1
ATOM 4770 N N . LEU B 1 291 ? -27.141 -19.547 5.203 1 83.31 291 LEU B N 1
ATOM 4771 C CA . LEU B 1 291 ? -26.703 -18.625 6.254 1 83.31 291 LEU B CA 1
ATOM 4772 C C . LEU B 1 291 ? -27.844 -17.703 6.656 1 83.31 291 LEU B C 1
ATOM 4774 O O . LEU B 1 291 ? -27.906 -17.25 7.805 1 83.31 291 LEU B O 1
ATOM 4778 N N . TYR B 1 292 ? -28.547 -17.453 5.797 1 81.75 292 TYR B N 1
ATOM 4779 C CA . TYR B 1 292 ? -29.672 -16.562 6.039 1 81.75 292 TYR B CA 1
ATOM 4780 C C . TYR B 1 292 ? -30.984 -17.234 5.66 1 81.75 292 TYR B C 1
ATOM 4782 O O . TYR B 1 292 ? -31.641 -16.859 4.684 1 81.75 292 TYR B O 1
ATOM 4790 N N . PRO B 1 293 ? -31.203 -18.172 6.633 1 76.25 293 PRO B N 1
ATOM 4791 C CA . PRO B 1 293 ? -32.469 -18.859 6.367 1 76.25 293 PRO B CA 1
ATOM 4792 C C . PRO B 1 293 ? -33.688 -17.953 6.449 1 76.25 293 PRO B C 1
ATOM 4794 O O . PRO B 1 293 ? -33.719 -17.047 7.289 1 76.25 293 PRO B O 1
ATOM 4797 N N . GLY B 1 294 ? -34.562 -18.156 5.441 1 65.5 294 GLY B N 1
ATOM 4798 C CA . GLY B 1 294 ? -35.812 -17.375 5.398 1 65.5 294 GLY B CA 1
ATOM 4799 C C . GLY B 1 294 ? -35.719 -16.188 4.457 1 65.5 294 GLY B C 1
ATOM 4800 O O . GLY B 1 294 ? -36.656 -15.422 4.312 1 65.5 294 GLY B O 1
ATOM 4801 N N . THR B 1 295 ? -34.531 -15.758 4.09 1 56.16 295 THR B N 1
ATOM 4802 C CA . THR B 1 295 ? -34.375 -14.734 3.059 1 56.16 295 THR B CA 1
ATOM 4803 C C . THR B 1 295 ? -34.75 -15.281 1.688 1 56.16 295 THR B C 1
ATOM 4805 O O . THR B 1 295 ? -33.969 -16.016 1.066 1 56.16 295 THR B O 1
ATOM 4808 N N . ALA B 1 296 ? -35.938 -15.844 1.299 1 44.56 296 ALA B N 1
ATOM 4809 C CA . ALA B 1 296 ? -36.531 -16.312 0.052 1 44.56 296 ALA B CA 1
ATOM 4810 C C . ALA B 1 296 ? -37.062 -15.141 -0.769 1 44.56 296 ALA B C 1
ATOM 4812 O O . ALA B 1 296 ? -37.625 -14.18 -0.215 1 44.56 296 ALA B O 1
#

InterPro domains:
  IPR021765 Mycotoxin biosynthesis protein UstYa-like [PF11807] (49-276)
  IPR021765 Mycotoxin biosynthesis protein UstYa-like [PTHR33365] (22-280)

Radius of gyration: 36.87 Å; Cα contacts (8 Å, |Δi|>4): 764; chains: 2; bounding box: 76×116×114 Å

Nearest PDB structures (foldseek):
  5n5e-assembly1_e  TM=4.486E-01  e=9.406E+00  Pyrococcus furiosus COM1
  4uf6-assembly4_J  TM=3.856E-01  e=8.361E+00  Homo sapiens
  5n5e-assembly1_e  TM=4.450E-01  e=9.421E+00  Pyrococcus furiosus COM1
  4uf6-assembly4_J  TM=3.858E-01  e=8.375E+00  Homo sapiens

Secondary structure (DSSP, 8-state):
-----------------------------------------------------HHHHHHHHHHHHHHHHHHHHHHHHHHHS--HHHHHHHHS---GGGGG--EEEE---GGGS-TTTSSS--HHHHHHHHHHH--TTS-S---EEEEGGGGGGGT--SSS--B-BPPTT-TTEEEEEEHHHHHHHHHHHHHHHHTTTTS-GGGGTT--HHHHHHHHHHHHHHHHHHHHHT---PEEEEEE-SS---TTS-TTSEEEEEPPEEEE-HHHHHHHHHHH--SSTT--HHHHHHHSTT--/-----------------------------------------------------HHHHHHHHHHHHHHHHHHHHHHHHHHHS--HHHHHHHHS---GGGGG--EEEE---GGGS-TTTSSS--HHHHHHHHHHH--TTS-S---EEEEGGGGGGGT--SSS--B-BPPTT-TTEEEEEEHHHHHHHHHHHHHHHHTTTTS-GGGGTT--HHHHHHHHHHHHHHHHHHHHHT---PEEEEEE-SS---TTT-TTSEEEEEPPEEEE-HHHHHHHHHHH--SSTT--HHHHHHHSTT--

Sequence (592 aa):
MFKYNTLTPEKDEETHDATSNSLSTEEEGIIPLLDENAENQRAHDGIPTTRVSSYSFVVLLVGVVSFIFSVLFYAVRHSYAATDSSCQRRMWAYSPESDFLQYESRQYDSDLISHDFVGVPTQSRRDAWDTLWKSKFGSSLQPSNFPYDKLPAINKSTEEREWWSLPPPREQEVIAMSEAMHQVHCVGVLWFFVHRNEWDYRTAINKTEEFMQIHSRHCSVMLMNLIKCMADVTPVLFQKDTGNVISGTGLGAWKPRDAPRRCKRFDKIWDWERKNSICPMGCVPEDIARLYPGTAMFKYNTLTPEKDEETHDATSNSLSTEEEGIIPLLDENAENQRAHDGIPTTRVSSYSFVVLLVGVVSFIFSVLFYAVRHSYAATDSSCQRRMWAYSPESDFLQYESRQYDSDLISHDFVGVPTQSRRDAWDTLWKSKFGSSLQPSNFPYDKLPAINKSTEEREWWSLPPPREQEVIAMSEAMHQVHCVGVLWFFVHRNEWDYRTAINKTEEFMQIHSRHCSVMLMNLIKCMADVTPVLFQKDTGNVISGTGLGAWKPRDAPRRCKRFDKIWDWERKNSICPMGCVPEDIARLYPGTA

Foldseek 3Di:
DPPPPPPPPPDDDDDDDPDPPCPDDDDPDDPDPPDPPDDCPPPPPPPPPPVCDPVVVVVVVVVVVVVVVVVVVVVVCVVPPDDPLNVCPVQDFDDPCSVQWDKDKDWDFPVPDDPLQDDDDDPSNLVVLQVQQQAPVRARFFKFKDFQVCCVSRPHDSPPDDAQAAFPPRRRIGIGGDLVSVLSLLVQLVVLVVVCVPDPSCVSRVDDPVVSVVSVPPNVVSVVVVCVSVPDPWDWDWDAQPPDPPPPPSPRRTTTTTDMDMDIDVVSVSVVSNVRGQFHPPPDPVGSCVRDPPSD/DPPPPPPPPPPDDDPPPPDDPPDDDDDDPDPDDDPPPPPCPPPVPPPPPPPCDPVNVVVVVVVVVVVVVVVVVVVVCVVPPDDPLNVCPVQDFDDPCSVQWDKDKDWDFPVPDDPLQDDDDDPSNVVVLQVQQQAPVRARFFKFKDFLVCCVSRPHDSPPDDAQAAFPPRRRIGIGGDLVSVLSLLVQLVVLVVVCVPDPSCVSRVDDPVVSVVSVPPNVVSVVVVCVSVPDPWDWDWDAQPPDQPPPPSVRRTTTTTDMDMDIDVVSVSVVSNVRGQFHPPPDPVGSCVRDPPSD

Solvent-accessible surface area (backbone atoms only — not comparable to full-atom values): 33792 Å² total; per-residue (Å²): 133,82,72,74,74,71,77,70,78,79,76,80,75,89,87,71,85,73,75,71,80,75,75,76,80,84,82,82,74,78,75,78,82,75,86,78,71,78,77,77,77,71,74,79,67,72,71,74,74,70,67,71,45,75,60,59,55,49,52,51,51,52,48,51,54,50,49,52,50,48,54,51,38,51,50,30,30,59,70,9,34,58,38,74,67,46,28,47,60,60,41,36,37,67,35,93,60,62,83,67,67,46,73,43,79,44,62,72,28,63,89,67,56,59,65,57,73,39,53,79,91,41,72,68,32,51,52,51,56,48,60,73,32,43,37,91,72,68,22,51,40,53,30,24,72,37,59,48,88,49,31,60,68,38,76,36,68,80,81,81,53,61,57,44,52,40,59,43,94,43,54,60,26,26,49,22,30,35,45,34,50,53,47,51,36,32,47,52,52,51,50,31,43,64,40,41,89,82,38,72,44,45,61,74,76,70,47,52,71,69,57,51,51,54,47,71,22,40,35,54,50,53,51,49,50,48,42,38,30,64,51,40,60,30,40,30,32,31,29,65,32,86,77,63,44,46,78,93,67,66,47,35,36,50,38,57,39,45,38,45,28,48,19,40,42,42,70,57,51,50,49,50,43,54,72,48,38,72,43,49,60,81,54,42,69,68,55,45,44,65,74,37,67,85,38,115,132,83,73,76,74,76,77,69,77,75,76,78,68,84,69,80,74,80,78,76,81,70,83,81,80,83,80,78,79,78,77,78,80,75,79,72,72,74,77,73,78,68,73,79,67,72,70,74,74,69,69,71,47,74,60,58,54,48,54,52,50,52,49,52,52,50,50,52,49,49,54,49,36,51,50,32,28,62,68,10,34,54,39,74,67,48,29,46,62,62,40,36,36,65,34,92,60,62,83,67,65,47,74,42,80,44,63,70,27,61,88,66,54,60,65,55,71,40,56,78,92,42,72,69,34,50,52,50,56,49,61,74,32,43,36,91,71,67,21,52,41,52,31,24,71,37,58,48,90,50,31,62,69,38,78,35,69,81,80,82,53,61,56,44,53,40,57,46,94,42,53,60,26,26,47,22,30,36,44,34,50,53,48,50,35,32,48,52,51,48,49,30,42,63,41,42,88,82,39,71,43,45,62,73,78,70,47,54,70,68,56,48,52,54,45,70,22,40,33,55,52,54,51,49,49,49,43,38,30,62,49,38,59,30,43,31,33,30,30,64,30,87,78,62,45,47,79,93,67,64,48,36,34,49,37,57,39,45,39,43,28,50,19,42,40,42,71,56,51,50,50,49,43,54,72,47,38,72,43,49,61,82,54,42,69,70,54,46,43,66,72,39,67,85,38,120

Organism: Aspergillus niger (strain ATCC MYA-4892 / CBS 513.88 / FGSC A1513) (NCBI:txid425011)